Protein AF-A0A970HPH6-F1 (afdb_monomer_lite)

Secondary structure (DSSP, 8-state):
-PPPPHHHHHHHHHHH--S-EEHHHHHHHHHHHHT----HHHHHHHHHHHHT-TTEEEEETTEEEEHHHHTTT-EEEEEPPHHHHHHTEEEGGGGTTHHHHTTS--EEETTS-B-PEEE--HHHHHHHHHHHHHHHHHHHHT-TTSHHHHTTS-GGGS-HHHHHHTTGGG-EEEEEE-GGG---GGGGTSTT-EEEEEEETTTTEEEEEEE-S--HHHHHHHHHHHHHHHHHHHHH--SS--EEHHHHHHHHHHH-SSTTSS--S-HHHHHHH-TTEEEEEEETTEEEEEEEEETTS--TTTGGGS-S--HHHHHHHHHHHHHHHHHHHHHHHHHHHHHHHHHHTT----S-----------SS---HHHHHHHHHHHHHHTT--HHHHHHHHHHHHHHHHHHT-TTS---SSGGG--HHHHHHIIIIIHHHHS---HHHHHHHHHHHHHHHHHHHHTTS-S--HHHHHHHHTHHHHHHHHHHHHHHGGGTTSTTHHHHHHHHHTS----

Foldseek 3Di:
DDQDDLLRLLVVVQVVFPDKDALVVSQVSSCVSNVHDRDPVSSVVSVVSQLVQLQKAAQDDRIIHGLLRLQAFFKAKQFDALVCLQVQKAQLLSCPPSCVNLPNFWAAAPVGHTQDFQADDPVNVVVCCVVVVVVVVVVCVLPPCVVVVCVVDPPPPVDVVVVVVPPSSHHGPSMTGNVVQVRDNVVSVLRAKIWIWGRHSVVSYTYIHIDSHADPVCVVLQVVLLVLLLVQVLVPADQADWDQQRSSVSNSSSHDVSDRNSHHDQNQVSQVPDQQKDWDDDDSSHSRTTIMHTNPHDHPVRVVPDPDDDVVVVVVVVVLVVLLVCLLCLLVVLVVLLVVLCVVLVNDPPPDPPDPDDDDDDPDDDALVRLLVVQLVVCVVVVDDPVLSVLLSVLSVVLLVLLPDPPDPHLNGLLRGALVSVCCCLQPCVLPPDPDALVSLLSSLVSSLVSLVVCVVVVSHVDSSSSVSCNSCSVSSNSLSVSVVVLVVCSVPPCSVVSVCSSRVVDDDD

Structure (mmCIF, N/CA/C/O backbone):
data_AF-A0A970HPH6-F1
#
_entry.id   AF-A0A970HPH6-F1
#
loop_
_atom_site.group_PDB
_atom_site.id
_atom_site.type_symbol
_atom_site.label_atom_id
_atom_site.label_alt_id
_atom_site.label_comp_id
_atom_site.label_asym_id
_atom_site.label_entity_id
_atom_site.label_seq_id
_atom_site.pdbx_PDB_ins_code
_atom_site.Cartn_x
_atom_site.Cartn_y
_atom_site.Cartn_z
_atom_site.occupancy
_atom_site.B_iso_or_equiv
_atom_site.auth_seq_id
_atom_site.auth_comp_id
_atom_site.auth_asym_id
_atom_site.auth_atom_id
_atom_site.pdbx_PDB_model_num
ATOM 1 N N . MET A 1 1 ? -0.711 -19.283 25.896 1.00 46.94 1 MET A N 1
ATOM 2 C CA . MET A 1 1 ? -0.294 -18.831 24.552 1.00 46.94 1 MET A CA 1
ATOM 3 C C . MET A 1 1 ? -1.487 -18.171 23.885 1.00 46.94 1 MET A C 1
ATOM 5 O O . MET A 1 1 ? -2.563 -18.762 23.912 1.00 46.94 1 MET A O 1
ATOM 9 N N . ALA A 1 2 ? -1.335 -16.946 23.377 1.00 51.97 2 ALA A N 1
ATOM 10 C CA . ALA A 1 2 ? -2.385 -16.292 22.597 1.00 51.97 2 ALA A CA 1
ATOM 11 C C . ALA A 1 2 ? -2.624 -17.091 21.304 1.00 51.97 2 ALA A C 1
ATOM 13 O O . ALA A 1 2 ? -1.668 -17.570 20.699 1.00 51.97 2 ALA A O 1
ATOM 14 N N . ARG A 1 3 ? -3.887 -17.299 20.913 1.00 70.62 3 ARG A N 1
ATOM 15 C CA . ARG A 1 3 ? -4.209 -17.980 19.649 1.00 70.62 3 ARG A CA 1
ATOM 16 C C . ARG A 1 3 ? -4.008 -16.995 18.502 1.00 70.62 3 ARG A C 1
ATOM 18 O O . ARG A 1 3 ? -4.649 -15.947 18.512 1.00 70.62 3 ARG A O 1
ATOM 25 N N . LEU A 1 4 ? -3.169 -17.358 17.534 1.00 80.38 4 LEU A N 1
ATOM 26 C CA . LEU A 1 4 ? -2.962 -16.585 16.309 1.00 80.38 4 LEU A CA 1
ATOM 27 C C . LEU A 1 4 ? -4.285 -16.393 15.562 1.00 80.38 4 LEU A C 1
ATOM 29 O O . LEU A 1 4 ? -5.128 -17.300 15.496 1.00 80.38 4 LEU A O 1
ATOM 33 N N . THR A 1 5 ? -4.467 -15.218 14.973 1.00 87.94 5 THR A N 1
ATOM 34 C CA . THR A 1 5 ? -5.525 -14.988 13.989 1.00 87.94 5 THR A CA 1
ATOM 35 C C . THR A 1 5 ? -5.237 -15.764 12.700 1.00 87.94 5 THR A C 1
ATOM 37 O O . THR A 1 5 ? -4.106 -16.149 12.419 1.00 87.94 5 THR A O 1
ATOM 40 N N . VAL A 1 6 ? -6.271 -15.974 11.876 1.00 81.38 6 VAL A N 1
ATOM 41 C CA . VAL A 1 6 ? -6.143 -16.645 10.563 1.00 81.38 6 VAL A CA 1
ATOM 42 C C . VAL A 1 6 ? -5.122 -15.932 9.668 1.00 81.38 6 VAL A C 1
ATOM 44 O O . VAL A 1 6 ? -4.394 -16.588 8.931 1.00 81.38 6 VAL A O 1
ATOM 47 N N . ARG A 1 7 ? -5.054 -14.595 9.747 1.00 85.69 7 ARG A N 1
ATOM 48 C CA . ARG A 1 7 ? -4.118 -13.780 8.967 1.00 85.69 7 ARG A CA 1
ATOM 49 C C . ARG A 1 7 ? -2.683 -13.935 9.468 1.00 85.69 7 ARG A C 1
ATOM 51 O O . ARG A 1 7 ? -1.812 -14.224 8.661 1.00 85.69 7 ARG A O 1
ATOM 58 N N . GLU A 1 8 ? -2.456 -13.820 10.776 1.00 88.12 8 GLU A N 1
ATOM 59 C CA . GLU A 1 8 ? -1.121 -13.998 11.368 1.00 88.12 8 GLU A CA 1
ATOM 60 C C . GLU A 1 8 ? -0.574 -15.408 11.110 1.00 88.12 8 GLU A C 1
ATOM 62 O O . GLU A 1 8 ? 0.572 -15.556 10.699 1.00 88.12 8 GLU A O 1
ATOM 67 N N . ALA A 1 9 ? -1.411 -16.441 11.256 1.00 89.56 9 ALA A N 1
ATOM 68 C CA . ALA A 1 9 ? -1.015 -17.815 10.961 1.00 89.56 9 ALA A CA 1
ATOM 69 C C . ALA A 1 9 ? -0.667 -18.016 9.475 1.00 89.56 9 ALA A C 1
ATOM 71 O O . ALA A 1 9 ? 0.307 -18.697 9.165 1.00 89.56 9 ALA A O 1
ATOM 72 N N . ALA A 1 10 ? -1.429 -17.417 8.550 1.00 89.00 10 ALA A N 1
ATOM 73 C CA . ALA A 1 10 ? -1.123 -17.478 7.120 1.00 89.00 10 ALA A CA 1
ATOM 74 C C . ALA A 1 10 ? 0.201 -16.771 6.781 1.00 89.00 10 ALA A C 1
ATOM 76 O O . ALA A 1 10 ? 0.971 -17.278 5.969 1.00 89.00 10 ALA A O 1
ATOM 77 N N . GLU A 1 11 ? 0.483 -15.632 7.420 1.00 90.44 11 GLU A N 1
ATOM 78 C CA . GLU A 1 11 ? 1.742 -14.896 7.264 1.00 90.44 11 GLU A CA 1
ATOM 79 C C . GLU A 1 11 ? 2.950 -15.674 7.802 1.00 90.44 11 GLU A C 1
ATOM 81 O O . GLU A 1 11 ? 3.985 -15.725 7.139 1.00 90.44 11 GLU A O 1
ATOM 86 N N . GLU A 1 12 ? 2.837 -16.301 8.977 1.00 93.38 12 GLU A N 1
ATOM 87 C CA . GLU A 1 12 ? 3.896 -17.157 9.529 1.00 93.38 12 GLU A CA 1
ATOM 88 C C . GLU A 1 12 ? 4.182 -18.357 8.627 1.00 93.38 12 GLU A C 1
ATOM 90 O O . GLU A 1 12 ? 5.332 -18.575 8.245 1.00 93.38 12 GLU A O 1
ATOM 95 N N . ILE A 1 13 ? 3.136 -19.078 8.206 1.00 93.06 13 ILE A N 1
ATOM 96 C CA . ILE A 1 13 ? 3.278 -20.213 7.287 1.00 93.06 13 ILE A CA 1
ATOM 97 C C . ILE A 1 13 ? 3.958 -19.760 5.993 1.00 93.06 13 ILE A C 1
ATOM 99 O O . ILE A 1 13 ? 4.890 -20.414 5.533 1.00 93.06 13 ILE A O 1
ATOM 103 N N . ALA A 1 14 ? 3.559 -18.616 5.431 1.00 90.81 14 ALA A N 1
ATOM 104 C CA . ALA A 1 14 ? 4.176 -18.075 4.225 1.00 90.81 14 ALA A CA 1
ATOM 105 C C . ALA A 1 14 ? 5.679 -17.778 4.380 1.00 90.81 14 ALA A C 1
ATOM 107 O O . ALA A 1 14 ? 6.433 -17.969 3.426 1.00 90.81 14 ALA A O 1
ATOM 108 N N . ARG A 1 15 ? 6.134 -17.330 5.561 1.00 90.12 15 ARG A N 1
ATOM 109 C CA . ARG A 1 15 ? 7.567 -17.111 5.839 1.00 90.12 15 ARG A CA 1
ATOM 110 C C . ARG A 1 15 ? 8.341 -18.425 5.965 1.00 90.12 15 ARG A C 1
ATOM 112 O O . ARG A 1 15 ? 9.491 -18.492 5.541 1.00 90.12 15 ARG A O 1
ATOM 119 N N . GLU A 1 16 ? 7.714 -19.456 6.525 1.00 93.56 16 GLU A N 1
ATOM 120 C CA . GLU A 1 16 ? 8.316 -20.781 6.731 1.00 93.56 16 GLU A CA 1
ATOM 121 C C . GLU A 1 16 ? 8.339 -21.648 5.462 1.00 93.56 16 GLU A C 1
ATOM 123 O O . GLU A 1 16 ? 9.138 -22.581 5.356 1.00 93.56 16 GLU A O 1
ATOM 128 N N . MET A 1 17 ? 7.482 -21.350 4.482 1.00 93.31 17 MET A N 1
ATOM 129 C CA . MET A 1 17 ? 7.431 -22.065 3.208 1.00 93.31 17 MET A CA 1
ATOM 130 C C . MET A 1 17 ? 8.787 -22.042 2.493 1.00 93.31 17 MET A C 1
ATOM 132 O O . MET A 1 17 ? 9.386 -20.985 2.299 1.00 93.31 17 MET A O 1
ATOM 136 N N . ASN A 1 18 ? 9.245 -23.215 2.047 1.00 91.50 18 ASN A N 1
ATOM 137 C CA . ASN A 1 18 ? 10.464 -23.389 1.240 1.00 91.50 18 ASN A CA 1
ATOM 138 C C . ASN A 1 18 ? 10.189 -23.935 -0.171 1.00 91.50 18 ASN A C 1
ATOM 140 O O . ASN A 1 18 ? 11.110 -24.046 -0.982 1.00 91.50 18 ASN A O 1
ATOM 144 N N . GLU A 1 19 ? 8.923 -24.223 -0.462 1.00 92.69 19 GLU A N 1
ATOM 145 C CA . GLU A 1 19 ? 8.414 -24.779 -1.712 1.00 92.69 19 GLU A CA 1
ATOM 146 C C . GLU A 1 19 ? 7.012 -24.226 -2.015 1.00 92.69 19 GLU A C 1
ATOM 148 O O . GLU A 1 19 ? 6.383 -23.580 -1.168 1.00 92.69 19 GLU A O 1
ATOM 153 N N . SER A 1 20 ? 6.527 -24.459 -3.235 1.00 93.12 20 SER A N 1
ATOM 154 C CA . SER A 1 20 ? 5.148 -24.149 -3.611 1.00 93.12 20 SER A CA 1
ATOM 155 C C . SER A 1 20 ? 4.168 -25.067 -2.889 1.00 93.12 20 SER A C 1
ATOM 157 O O . SER A 1 20 ? 4.392 -26.274 -2.823 1.00 93.12 20 SER A O 1
ATOM 159 N N . ARG A 1 21 ? 3.047 -24.524 -2.415 1.00 95.25 21 ARG A N 1
ATOM 160 C CA . ARG A 1 21 ? 2.006 -25.284 -1.715 1.00 95.25 21 ARG A CA 1
ATOM 161 C C . ARG A 1 21 ? 0.621 -24.982 -2.262 1.00 95.25 21 ARG A C 1
ATOM 163 O O . ARG A 1 21 ? 0.340 -23.861 -2.698 1.00 95.25 21 ARG A O 1
ATOM 170 N N . ALA A 1 22 ? -0.255 -25.983 -2.207 1.00 94.75 22 ALA A N 1
ATOM 171 C CA . ALA A 1 22 ? -1.666 -25.786 -2.493 1.00 94.75 22 ALA A CA 1
ATOM 172 C C . ALA A 1 22 ? -2.320 -24.953 -1.381 1.00 94.75 22 ALA A C 1
ATOM 174 O O . ALA A 1 22 ? -2.008 -25.089 -0.196 1.00 94.75 22 ALA A O 1
ATOM 175 N N . LEU A 1 23 ? -3.258 -24.091 -1.765 1.00 92.69 23 LEU A N 1
ATOM 176 C CA . LEU A 1 23 ? -4.020 -23.244 -0.855 1.00 92.69 23 LEU A CA 1
ATOM 177 C C . LEU A 1 23 ? -4.776 -24.097 0.163 1.00 92.69 23 LEU A C 1
ATOM 179 O O . LEU A 1 23 ? -4.890 -23.711 1.319 1.00 92.69 23 LEU A O 1
ATOM 183 N N . GLU A 1 24 ? -5.283 -25.253 -0.253 1.00 92.06 24 GLU A N 1
ATOM 184 C CA . GLU A 1 24 ? -5.946 -26.221 0.611 1.00 92.06 24 GLU A CA 1
ATOM 185 C C . GLU A 1 24 ? -5.046 -26.662 1.770 1.00 92.06 24 GLU A C 1
ATOM 187 O O . GLU A 1 24 ? -5.493 -26.620 2.917 1.00 92.06 24 GLU A O 1
ATOM 192 N N . ASP A 1 25 ? -3.784 -26.993 1.492 1.00 94.31 25 ASP A N 1
ATOM 193 C CA . ASP A 1 25 ? -2.819 -27.434 2.505 1.00 94.31 25 ASP A CA 1
ATOM 194 C C . ASP A 1 25 ? -2.457 -26.292 3.457 1.00 94.31 25 ASP A C 1
ATOM 196 O O . ASP A 1 25 ? -2.393 -26.481 4.672 1.00 94.31 25 ASP A O 1
ATOM 200 N N . ILE A 1 26 ? -2.278 -25.080 2.917 1.00 94.44 26 ILE A N 1
ATOM 201 C CA . ILE A 1 26 ? -2.021 -23.881 3.724 1.00 94.44 26 ILE A CA 1
ATOM 202 C C . ILE A 1 26 ? -3.214 -23.613 4.650 1.00 94.44 26 ILE A C 1
ATOM 204 O O . ILE A 1 26 ? -3.033 -23.373 5.839 1.00 94.44 26 ILE A O 1
ATOM 208 N N . VAL A 1 27 ? -4.448 -23.689 4.143 1.00 93.31 27 VAL A N 1
ATOM 209 C CA . VAL A 1 27 ? -5.661 -23.445 4.941 1.00 93.31 27 VAL A CA 1
ATOM 210 C C . VAL A 1 27 ? -5.842 -24.512 6.023 1.00 93.31 27 VAL A C 1
ATOM 212 O O . VAL A 1 27 ? -6.252 -24.175 7.133 1.00 93.31 27 VAL A O 1
ATOM 215 N N . GLN A 1 28 ? -5.537 -25.781 5.735 1.00 93.38 28 GLN A N 1
ATOM 216 C CA . GLN A 1 28 ? -5.567 -26.848 6.741 1.00 93.38 28 GLN A CA 1
ATOM 217 C C . GLN A 1 28 ? -4.572 -26.579 7.874 1.00 93.38 28 GLN A C 1
ATOM 219 O O . GLN A 1 28 ? -4.918 -26.718 9.049 1.00 93.38 28 GLN A O 1
ATOM 224 N N . GLU A 1 29 ? -3.365 -26.131 7.541 1.00 94.44 29 GLU A N 1
ATOM 225 C CA . GLU A 1 29 ? -2.356 -25.799 8.540 1.00 94.44 29 GLU A CA 1
ATOM 226 C C . GLU A 1 29 ? -2.710 -24.534 9.336 1.00 94.44 29 GLU A C 1
ATOM 228 O O . GLU A 1 29 ? -2.579 -24.522 10.560 1.00 94.44 29 GLU A O 1
ATOM 233 N N . VAL A 1 30 ? -3.252 -23.500 8.682 1.00 93.19 30 VAL A N 1
ATOM 234 C CA . VAL A 1 30 ? -3.794 -22.308 9.357 1.00 93.19 30 VAL A CA 1
ATOM 235 C C . VAL A 1 30 ? -4.881 -22.708 10.357 1.00 93.19 30 VAL A C 1
ATOM 237 O O . VAL A 1 30 ? -4.861 -22.269 11.507 1.00 93.19 30 VAL A O 1
ATOM 240 N N . ALA A 1 31 ? -5.815 -23.572 9.950 1.00 91.50 31 ALA A N 1
ATOM 241 C CA . ALA A 1 31 ? -6.877 -24.071 10.818 1.00 91.50 31 ALA A CA 1
ATOM 242 C C . ALA A 1 31 ? -6.299 -24.784 12.058 1.00 91.50 31 ALA A C 1
ATOM 244 O O . ALA A 1 31 ? -6.728 -24.505 13.184 1.00 91.50 31 ALA A O 1
ATOM 245 N N . ALA A 1 32 ? -5.269 -25.617 11.866 1.00 92.19 32 ALA A N 1
ATOM 246 C CA . ALA A 1 32 ? -4.560 -26.296 12.947 1.00 92.19 32 ALA A CA 1
ATOM 247 C C . ALA A 1 32 ? -3.861 -25.311 13.906 1.00 92.19 32 ALA A C 1
ATOM 249 O O . ALA A 1 32 ? -4.088 -25.388 15.115 1.00 92.19 32 ALA A O 1
ATOM 250 N N . ARG A 1 33 ? -3.086 -24.340 13.393 1.00 92.25 33 ARG A N 1
ATOM 251 C CA . ARG A 1 33 ? -2.373 -23.333 14.212 1.00 92.25 33 ARG A CA 1
ATOM 252 C C . ARG A 1 33 ? -3.325 -22.422 14.990 1.00 92.25 33 ARG A C 1
ATOM 254 O O . ARG A 1 33 ? -3.060 -22.070 16.138 1.00 92.25 33 ARG A O 1
ATOM 261 N N . CYS A 1 34 ? -4.468 -22.077 14.404 1.00 88.50 34 CYS A N 1
ATOM 262 C CA . CYS A 1 34 ? -5.497 -21.275 15.065 1.00 88.50 34 CYS A CA 1
ATOM 263 C C . CYS A 1 34 ? -6.374 -22.082 16.044 1.00 88.50 34 CYS A C 1
ATOM 265 O O . CYS A 1 34 ? -7.167 -21.485 16.783 1.00 88.50 34 CYS A O 1
ATOM 267 N N . GLY A 1 35 ? -6.294 -23.419 16.033 1.00 87.50 35 GLY A N 1
ATOM 268 C CA . GLY A 1 35 ? -7.186 -24.303 16.788 1.00 87.50 35 GLY A CA 1
ATOM 269 C C . GLY A 1 35 ? -8.654 -24.179 16.362 1.00 87.50 35 GLY A C 1
ATOM 270 O O . GLY A 1 35 ? -9.545 -24.180 17.216 1.00 87.50 35 GLY A O 1
ATOM 271 N N . ARG A 1 36 ? -8.912 -23.992 15.060 1.00 85.75 36 ARG A N 1
ATOM 272 C CA . ARG A 1 36 ? -10.252 -23.815 14.472 1.00 85.75 36 ARG A CA 1
ATOM 273 C C . ARG A 1 36 ? -10.543 -24.921 13.452 1.00 85.75 36 ARG A C 1
ATOM 275 O O . ARG A 1 36 ? -9.618 -25.395 12.804 1.00 85.75 36 ARG A O 1
ATOM 282 N N . PRO A 1 37 ? -11.811 -25.324 13.261 1.00 83.81 37 PRO A N 1
ATOM 283 C CA . PRO A 1 37 ? -12.162 -26.242 12.185 1.00 83.81 37 PRO A CA 1
ATOM 284 C C . PRO A 1 37 ? -11.980 -25.576 10.815 1.00 83.81 37 PRO A C 1
ATOM 286 O O . PRO A 1 37 ? -12.206 -24.372 10.653 1.00 83.81 37 PRO A O 1
ATOM 289 N N . TYR A 1 38 ? -11.610 -26.381 9.820 1.00 84.25 38 TYR A N 1
ATOM 290 C CA . TYR A 1 38 ? -11.564 -25.958 8.423 1.00 84.25 38 TYR A CA 1
ATOM 291 C C . TYR A 1 38 ? -12.954 -25.497 7.958 1.00 84.25 38 TYR A C 1
ATOM 293 O O . TYR A 1 38 ? -13.951 -26.189 8.167 1.00 84.25 38 TYR A O 1
ATOM 301 N N . THR A 1 39 ? -13.027 -24.337 7.302 1.00 79.62 39 THR A N 1
ATOM 302 C CA . THR A 1 39 ? -14.271 -23.802 6.722 1.00 79.62 39 THR A CA 1
ATOM 303 C C . THR A 1 39 ? -14.012 -23.203 5.345 1.00 79.62 39 THR A C 1
ATOM 305 O O . THR A 1 39 ? -12.913 -22.735 5.050 1.00 79.62 39 THR A O 1
ATOM 308 N N . HIS A 1 40 ? -15.038 -23.177 4.490 1.00 74.44 40 HIS A N 1
ATOM 309 C CA . HIS A 1 40 ? -14.893 -22.650 3.132 1.00 74.44 40 HIS A CA 1
ATOM 310 C C . HIS A 1 40 ? -14.592 -21.138 3.103 1.00 74.44 40 HIS A C 1
ATOM 312 O O . HIS A 1 40 ? -13.819 -20.683 2.263 1.00 74.44 40 HIS A O 1
ATOM 318 N N . SER A 1 41 ? -15.114 -20.367 4.063 1.00 78.56 41 SER A N 1
ATOM 319 C CA . SER A 1 41 ? -14.803 -18.937 4.217 1.00 78.56 41 SER A CA 1
ATOM 320 C C . SER A 1 41 ? -13.336 -18.687 4.586 1.00 78.56 41 SER A C 1
ATOM 322 O O . SER A 1 41 ? -12.747 -17.715 4.119 1.00 78.56 41 SER A O 1
ATOM 324 N N . MET A 1 42 ? -12.704 -19.597 5.337 1.00 81.81 42 MET A N 1
ATOM 325 C CA . MET A 1 42 ? -11.279 -19.505 5.677 1.00 81.81 42 MET A CA 1
ATOM 326 C C . MET A 1 42 ? -10.389 -19.556 4.432 1.00 81.81 42 MET A C 1
ATOM 328 O O . MET A 1 42 ? -9.382 -18.857 4.378 1.00 81.81 42 MET A O 1
ATOM 332 N N . LYS A 1 43 ? -10.791 -20.303 3.394 1.00 80.94 43 LYS A N 1
ATOM 333 C CA . LYS A 1 43 ? -10.074 -20.356 2.112 1.00 80.94 43 LYS A CA 1
ATOM 334 C C . LYS A 1 43 ? -9.979 -18.981 1.445 1.00 80.94 43 LYS A C 1
ATOM 336 O O . LYS A 1 43 ? -8.914 -18.617 0.953 1.00 80.94 43 LYS A O 1
ATOM 341 N N . GLN A 1 44 ? -11.068 -18.209 1.457 1.00 80.62 44 GLN A N 1
ATOM 342 C CA . GLN A 1 44 ? -11.084 -16.848 0.911 1.00 80.62 44 GLN A CA 1
ATOM 343 C C . GLN A 1 44 ? -10.224 -15.900 1.749 1.00 80.62 44 GLN A C 1
ATOM 345 O O . GLN A 1 44 ? -9.425 -15.158 1.187 1.00 80.62 44 GLN A O 1
ATOM 350 N N . THR A 1 45 ? -10.327 -15.963 3.081 1.00 82.94 45 THR A N 1
ATOM 351 C CA . THR A 1 45 ? -9.525 -15.120 3.981 1.00 82.94 45 THR A CA 1
ATOM 352 C C . THR A 1 45 ? -8.028 -15.397 3.853 1.00 82.94 45 THR A C 1
ATOM 354 O O . THR A 1 45 ? -7.248 -14.455 3.770 1.00 82.94 45 THR A O 1
ATOM 357 N N . VAL A 1 46 ? -7.616 -16.668 3.798 1.00 85.12 46 VAL A N 1
ATOM 358 C CA . VAL A 1 46 ? -6.205 -17.048 3.611 1.00 85.12 46 VAL A CA 1
ATOM 359 C C . VAL A 1 46 ? -5.715 -16.635 2.225 1.00 85.12 46 VAL A C 1
ATOM 361 O O . VAL A 1 46 ? -4.654 -16.034 2.119 1.00 85.12 46 VAL A O 1
ATOM 364 N N . SER A 1 47 ? -6.496 -16.878 1.167 1.00 82.19 47 SER A N 1
ATOM 365 C CA . SER A 1 47 ? -6.143 -16.444 -0.193 1.00 82.19 47 SER A CA 1
ATOM 366 C C . SER A 1 47 ? -5.948 -14.928 -0.278 1.00 82.19 47 SER A C 1
ATOM 368 O O . SER A 1 47 ? -4.962 -14.472 -0.854 1.00 82.19 47 SER A O 1
ATOM 370 N N . GLN A 1 48 ? -6.843 -14.151 0.344 1.00 81.56 48 GLN A N 1
ATOM 371 C CA . GLN A 1 48 ? -6.698 -12.701 0.441 1.00 81.56 48 GLN A CA 1
ATOM 372 C C . GLN A 1 48 ? -5.458 -12.324 1.247 1.00 81.56 48 GLN A C 1
ATOM 374 O O . GLN A 1 48 ? -4.678 -11.513 0.770 1.00 81.56 48 GLN A O 1
ATOM 379 N N . ALA A 1 49 ? -5.245 -12.911 2.427 1.00 85.25 49 ALA A N 1
ATOM 380 C CA . ALA A 1 49 ? -4.083 -12.615 3.261 1.00 85.25 49 ALA A CA 1
ATOM 381 C C . ALA A 1 49 ? -2.770 -12.838 2.498 1.00 85.25 49 ALA A C 1
ATOM 383 O O . ALA A 1 49 ? -1.957 -11.923 2.435 1.00 85.25 49 ALA A O 1
ATOM 384 N N . LEU A 1 50 ? -2.615 -13.994 1.844 1.00 83.69 50 LEU A N 1
ATOM 385 C CA . LEU A 1 50 ? -1.447 -14.304 1.016 1.00 83.69 50 LEU A CA 1
ATOM 386 C C . LEU A 1 50 ? -1.281 -13.318 -0.146 1.00 83.69 50 LEU A C 1
ATOM 388 O O . LEU A 1 50 ? -0.166 -12.898 -0.421 1.00 83.69 50 LEU A O 1
ATOM 392 N N . GLY A 1 51 ? -2.377 -12.907 -0.792 1.00 79.25 51 GLY A N 1
ATOM 393 C CA . GLY A 1 51 ? -2.344 -11.938 -1.892 1.00 79.25 51 GLY A CA 1
ATOM 394 C C . GLY A 1 51 ? -1.904 -10.523 -1.495 1.00 79.25 51 GLY A C 1
ATOM 395 O O . GLY A 1 51 ? -1.539 -9.752 -2.371 1.00 79.25 51 GLY A O 1
ATOM 396 N N . HIS A 1 52 ? -1.914 -10.176 -0.203 1.00 81.25 52 HIS A N 1
ATOM 397 C CA . HIS A 1 52 ? -1.391 -8.892 0.289 1.00 81.25 52 HIS A CA 1
ATOM 398 C C . HIS A 1 52 ? 0.089 -8.967 0.700 1.00 81.25 52 HIS A C 1
ATOM 400 O O . HIS A 1 52 ? 0.668 -7.951 1.088 1.00 81.25 52 HIS A O 1
ATOM 406 N N . LEU A 1 53 ? 0.708 -10.151 0.663 1.00 81.25 53 LEU A N 1
ATOM 407 C CA . LEU A 1 53 ? 2.114 -10.325 1.014 1.00 81.25 53 LEU A CA 1
ATOM 408 C C . LEU A 1 53 ? 2.967 -10.196 -0.243 1.00 81.25 53 LEU A C 1
ATOM 410 O O . LEU A 1 53 ? 3.040 -11.125 -1.035 1.00 81.25 53 LEU A O 1
ATOM 414 N N . GLY A 1 54 ? 3.682 -9.078 -0.390 1.00 80.00 54 GLY A N 1
ATOM 415 C CA . GLY A 1 54 ? 4.540 -8.824 -1.560 1.00 80.00 54 GLY A CA 1
ATOM 416 C C . GLY A 1 54 ? 5.692 -9.824 -1.768 1.00 80.00 54 GLY A C 1
ATOM 417 O O . GLY A 1 54 ? 6.325 -9.814 -2.817 1.00 80.00 54 GLY A O 1
ATOM 418 N N . PHE A 1 55 ? 5.963 -10.701 -0.794 1.00 86.06 55 PHE A N 1
ATOM 419 C CA . PHE A 1 55 ? 6.957 -11.781 -0.887 1.00 86.06 55 PHE A CA 1
ATOM 420 C C . PHE A 1 55 ? 6.340 -13.164 -1.175 1.00 86.06 55 PHE A C 1
ATOM 422 O O . PHE A 1 55 ? 7.047 -14.174 -1.138 1.00 86.06 55 PHE A O 1
ATOM 429 N N . VAL A 1 56 ? 5.030 -13.233 -1.433 1.00 90.56 56 VAL A N 1
ATOM 430 C CA . VAL A 1 56 ? 4.308 -14.447 -1.831 1.00 90.56 56 VAL A CA 1
ATOM 431 C C . VAL A 1 56 ? 3.667 -14.208 -3.187 1.00 90.56 56 VAL A C 1
ATOM 433 O O . VAL A 1 56 ? 3.024 -13.189 -3.416 1.00 90.56 56 VAL A O 1
ATOM 436 N N . VAL A 1 57 ? 3.791 -15.183 -4.079 1.00 90.06 57 VAL A N 1
ATOM 437 C CA . VAL A 1 57 ? 3.247 -15.107 -5.431 1.00 90.06 57 VAL A CA 1
ATOM 438 C C . VAL A 1 57 ? 2.389 -16.327 -5.735 1.00 90.06 57 VAL A C 1
ATOM 440 O O . VAL A 1 57 ? 2.582 -17.423 -5.197 1.00 90.06 57 VAL A O 1
ATOM 443 N N . ARG A 1 58 ? 1.394 -16.132 -6.598 1.00 89.81 58 ARG A N 1
ATOM 444 C CA . ARG A 1 58 ? 0.554 -17.211 -7.103 1.00 89.81 58 ARG A CA 1
ATOM 445 C C . ARG A 1 58 ? 1.271 -17.909 -8.261 1.00 89.81 58 ARG A C 1
ATOM 447 O O . ARG A 1 58 ? 1.588 -17.280 -9.258 1.00 89.81 58 ARG A O 1
ATOM 454 N N . CYS A 1 59 ? 1.467 -19.219 -8.165 1.00 87.25 59 CYS A N 1
ATOM 455 C CA . CYS A 1 59 ? 2.130 -20.009 -9.216 1.00 87.25 59 CYS A CA 1
ATOM 456 C C . CYS A 1 59 ? 1.128 -20.755 -10.113 1.00 87.25 59 CYS A C 1
ATOM 458 O O . CYS A 1 59 ? 1.500 -21.379 -11.100 1.00 87.25 59 CYS A O 1
ATOM 460 N N . GLY A 1 60 ? -0.163 -20.732 -9.770 1.00 81.44 60 GLY A N 1
ATOM 461 C CA . GLY A 1 60 ? -1.191 -21.464 -10.503 1.00 81.44 60 GLY A CA 1
ATOM 462 C C . GLY A 1 60 ? -2.568 -21.393 -9.853 1.00 81.44 60 GLY A C 1
ATOM 463 O O . GLY A 1 60 ? -2.842 -20.580 -8.963 1.00 81.44 60 GLY A O 1
ATOM 464 N N . THR A 1 61 ? -3.486 -22.243 -10.304 1.00 82.81 61 THR A N 1
ATOM 465 C CA . THR A 1 61 ? -4.842 -22.302 -9.746 1.00 82.81 61 THR A CA 1
ATOM 466 C C . THR A 1 61 ? -4.802 -22.848 -8.320 1.00 82.81 61 THR A C 1
ATOM 468 O O . THR A 1 61 ? -4.750 -24.052 -8.125 1.00 82.81 61 THR A O 1
ATOM 471 N N . GLY A 1 62 ? -4.830 -21.951 -7.328 1.00 83.56 62 GLY A N 1
ATOM 472 C CA . GLY A 1 62 ? -4.802 -22.335 -5.916 1.00 83.56 62 GLY A CA 1
ATOM 473 C C . GLY A 1 62 ? -3.422 -22.766 -5.423 1.00 83.56 62 GLY A C 1
ATOM 474 O O . GLY A 1 62 ? -3.354 -23.444 -4.413 1.00 83.56 62 GLY A O 1
ATOM 475 N N . ILE A 1 63 ? -2.338 -22.389 -6.106 1.00 91.25 63 ILE A N 1
ATOM 476 C CA . ILE A 1 63 ? -0.964 -22.703 -5.692 1.00 91.25 63 ILE A CA 1
ATOM 477 C C . ILE A 1 63 ? -0.237 -21.399 -5.383 1.00 91.25 63 ILE A C 1
ATOM 479 O O . ILE A 1 63 ? -0.278 -20.467 -6.192 1.00 91.25 63 ILE A O 1
ATOM 483 N N . TYR A 1 64 ? 0.429 -21.357 -4.234 1.00 93.88 64 TYR A N 1
ATOM 484 C CA . TYR A 1 64 ? 1.200 -20.215 -3.753 1.00 93.88 64 TYR A CA 1
ATOM 485 C C . TYR A 1 64 ? 2.626 -20.646 -3.425 1.00 93.88 64 TYR A C 1
ATOM 487 O O . TYR A 1 64 ? 2.846 -21.760 -2.952 1.00 93.88 64 TYR A O 1
ATOM 495 N N . ALA A 1 65 ? 3.590 -19.761 -3.640 1.00 93.50 65 ALA A N 1
ATOM 496 C CA . ALA A 1 65 ? 4.971 -19.971 -3.232 1.00 93.50 65 ALA A CA 1
ATOM 497 C C . ALA A 1 65 ? 5.591 -18.649 -2.762 1.00 93.50 65 ALA A C 1
ATOM 499 O O . ALA A 1 65 ? 5.153 -17.580 -3.199 1.00 93.50 65 ALA A O 1
ATOM 500 N N . PRO A 1 66 ? 6.629 -18.687 -1.913 1.00 93.88 66 PRO A N 1
ATOM 501 C CA . PRO A 1 66 ? 7.444 -17.508 -1.665 1.00 93.88 66 PRO A CA 1
ATOM 502 C C . PRO A 1 66 ? 8.113 -17.056 -2.965 1.00 93.88 66 PRO A C 1
ATOM 504 O O . PRO A 1 66 ? 8.629 -17.890 -3.715 1.00 93.88 66 PRO A O 1
ATOM 507 N N . THR A 1 67 ? 8.187 -15.749 -3.202 1.00 92.88 67 THR A N 1
ATOM 508 C CA . THR A 1 67 ? 8.801 -15.167 -4.405 1.00 92.88 67 THR A CA 1
ATOM 509 C C . THR A 1 67 ? 10.235 -15.667 -4.604 1.00 92.88 67 THR A C 1
ATOM 511 O O . THR A 1 67 ? 10.592 -16.086 -5.701 1.00 92.88 67 THR A O 1
ATOM 514 N N . ARG A 1 68 ? 11.024 -15.759 -3.521 1.00 93.25 68 ARG A N 1
ATOM 515 C CA . ARG A 1 68 ? 12.400 -16.300 -3.532 1.00 93.25 68 ARG A CA 1
ATOM 516 C C . ARG A 1 68 ? 12.518 -17.735 -4.058 1.00 93.25 68 ARG A C 1
ATOM 518 O O . ARG A 1 68 ? 13.598 -18.142 -4.464 1.00 93.25 68 ARG A O 1
ATOM 525 N N . VAL A 1 69 ? 11.441 -18.517 -3.979 1.00 93.38 69 VAL A N 1
ATOM 526 C CA . VAL A 1 69 ? 11.387 -19.896 -4.478 1.00 93.38 69 VAL A CA 1
ATOM 527 C C . VAL A 1 69 ? 10.863 -19.917 -5.906 1.00 93.38 69 VAL A C 1
ATOM 529 O O . VAL A 1 69 ? 11.437 -20.586 -6.753 1.00 93.38 69 VAL A O 1
ATOM 532 N N . ALA A 1 70 ? 9.782 -19.184 -6.174 1.00 93.06 70 ALA A N 1
ATOM 533 C CA . ALA A 1 70 ? 9.138 -19.170 -7.484 1.00 93.06 70 ALA A CA 1
ATOM 534 C C . ALA A 1 70 ? 10.018 -18.561 -8.583 1.00 93.06 70 ALA A C 1
ATOM 536 O O . ALA A 1 70 ? 9.905 -18.945 -9.744 1.00 93.06 70 ALA A O 1
ATOM 537 N N . LEU A 1 71 ? 10.876 -17.607 -8.214 1.00 94.19 71 LEU A N 1
ATOM 538 C CA . LEU A 1 71 ? 11.760 -16.915 -9.144 1.00 94.19 71 LEU A CA 1
ATOM 539 C C . LEU A 1 71 ? 13.156 -17.533 -9.240 1.00 94.19 71 LEU A C 1
ATOM 541 O O . LEU A 1 71 ? 14.024 -16.951 -9.883 1.00 94.19 71 LEU A O 1
ATOM 545 N N . ASP A 1 72 ? 13.412 -18.662 -8.578 1.00 94.94 72 ASP A N 1
ATOM 546 C CA . ASP A 1 72 ? 14.746 -19.264 -8.554 1.00 94.94 72 ASP A CA 1
ATOM 547 C C . ASP A 1 72 ? 15.263 -19.562 -9.968 1.00 94.94 72 ASP A C 1
ATOM 549 O O . ASP A 1 72 ? 14.564 -20.150 -10.798 1.00 94.94 72 ASP A O 1
ATOM 553 N N . GLY A 1 73 ? 16.472 -19.084 -10.259 1.00 94.06 73 GLY A N 1
ATOM 554 C CA . GLY A 1 73 ? 17.104 -19.189 -11.566 1.00 94.06 73 GLY A CA 1
ATOM 555 C C . GLY A 1 73 ? 16.451 -18.350 -12.666 1.00 94.06 73 GLY A C 1
ATOM 556 O O . GLY A 1 73 ? 16.888 -18.451 -13.810 1.00 94.06 73 GLY A O 1
ATOM 557 N N . LYS A 1 74 ? 15.436 -17.525 -12.386 1.00 95.69 74 LYS A N 1
ATOM 558 C CA . LYS A 1 74 ? 14.783 -16.667 -13.386 1.00 95.69 74 LYS A CA 1
ATOM 559 C C . LYS A 1 74 ? 15.618 -15.426 -13.673 1.00 95.69 74 LYS A C 1
ATOM 561 O O . LYS A 1 74 ? 16.132 -14.803 -12.745 1.00 95.69 74 LYS A O 1
ATOM 566 N N . ALA A 1 75 ? 15.712 -15.056 -14.948 1.00 95.25 75 ALA A N 1
ATOM 567 C CA . ALA A 1 75 ? 16.358 -13.829 -15.395 1.00 95.25 75 ALA A CA 1
ATOM 568 C C . ALA A 1 75 ? 15.388 -12.851 -16.069 1.00 95.25 75 ALA A C 1
ATOM 570 O O . ALA A 1 75 ? 14.391 -13.261 -16.658 1.00 95.25 75 ALA A O 1
ATOM 571 N N . PHE A 1 76 ? 15.702 -11.561 -16.026 1.00 93.88 76 PHE A N 1
ATOM 572 C CA . PHE A 1 76 ? 14.983 -10.511 -16.747 1.00 93.88 76 PHE A CA 1
ATOM 573 C C . PHE A 1 76 ? 15.960 -9.491 -17.338 1.00 93.88 76 PHE A C 1
ATOM 575 O O . PHE A 1 76 ? 17.078 -9.329 -16.842 1.00 93.88 76 PHE A O 1
ATOM 582 N N . ARG A 1 77 ? 15.540 -8.834 -18.425 1.00 92.38 77 ARG A N 1
ATOM 583 C CA . ARG A 1 77 ? 16.318 -7.796 -19.108 1.00 92.38 77 ARG A CA 1
ATOM 584 C C . ARG A 1 77 ? 16.042 -6.424 -18.518 1.00 92.38 77 ARG A C 1
ATOM 586 O O . ARG A 1 77 ? 14.886 -6.075 -18.284 1.00 92.38 77 ARG A O 1
ATOM 593 N N . VAL A 1 78 ? 17.101 -5.644 -18.337 1.00 92.31 78 VAL A N 1
ATOM 594 C CA . VAL A 1 78 ? 17.036 -4.247 -17.907 1.00 92.31 78 VAL A CA 1
ATOM 595 C C . VAL A 1 78 ? 17.800 -3.393 -18.921 1.00 92.31 78 VAL A C 1
ATOM 597 O O . VAL A 1 78 ? 19.031 -3.454 -18.947 1.00 92.31 78 VAL A O 1
ATOM 600 N N . PRO A 1 79 ? 17.103 -2.611 -19.761 1.00 89.44 79 PRO A N 1
ATOM 601 C CA . PRO A 1 79 ? 17.756 -1.767 -20.751 1.00 89.44 79 PRO A CA 1
ATOM 602 C C . PRO A 1 79 ? 18.512 -0.616 -20.078 1.00 89.44 79 PRO A C 1
ATOM 604 O O . PRO A 1 79 ? 18.010 0.029 -19.143 1.00 89.44 79 PRO A O 1
ATOM 607 N N . LEU A 1 80 ? 19.722 -0.345 -20.573 1.00 87.75 80 LEU A N 1
ATOM 608 C CA . LEU A 1 80 ? 20.559 0.756 -20.108 1.00 87.75 80 LEU A CA 1
ATOM 609 C C . LEU A 1 80 ? 20.417 1.960 -21.036 1.00 87.75 80 LEU A C 1
ATOM 611 O O . LEU A 1 80 ? 20.516 1.849 -22.254 1.00 87.75 80 LEU A O 1
ATOM 615 N N . SER A 1 81 ? 20.222 3.140 -20.456 1.00 83.81 81 SER A N 1
ATOM 616 C CA . SER A 1 81 ? 20.342 4.387 -21.209 1.00 83.81 81 SER A CA 1
ATOM 617 C C . SER A 1 81 ? 21.813 4.762 -21.381 1.00 83.81 81 SER A C 1
ATOM 619 O O . SER A 1 81 ? 22.635 4.512 -20.496 1.00 83.81 81 SER A O 1
ATOM 621 N N . GLY A 1 82 ? 22.141 5.480 -22.459 1.00 81.12 82 GLY A N 1
ATOM 622 C CA . GLY A 1 82 ? 23.499 6.000 -22.659 1.00 81.12 82 GLY A CA 1
ATOM 623 C C . GLY A 1 82 ? 23.997 6.853 -21.481 1.00 81.12 82 GLY A C 1
ATOM 624 O O . GLY A 1 82 ? 25.174 6.815 -21.140 1.00 81.12 82 GLY A O 1
ATOM 625 N N . SER A 1 83 ? 23.094 7.552 -20.779 1.00 78.19 83 SER A N 1
ATOM 626 C CA . SER A 1 83 ? 23.437 8.320 -19.575 1.00 78.19 83 SER A CA 1
ATOM 627 C C . SER A 1 83 ? 23.848 7.446 -18.383 1.00 78.19 83 SER A C 1
ATOM 629 O O . SER A 1 83 ? 24.744 7.827 -17.634 1.00 78.19 83 SER A O 1
ATOM 631 N N . GLU A 1 84 ? 23.232 6.273 -18.218 1.00 84.81 84 GLU A N 1
ATOM 632 C CA . GLU A 1 84 ? 23.568 5.316 -17.156 1.00 84.81 84 GLU A CA 1
ATOM 633 C C . GLU A 1 84 ? 24.908 4.639 -17.444 1.00 84.81 84 GLU A C 1
ATOM 635 O O . GLU A 1 84 ? 25.720 4.505 -16.532 1.00 84.81 84 GLU A O 1
ATOM 640 N N . VAL A 1 85 ? 25.183 4.300 -18.709 1.00 84.31 85 VAL A N 1
ATOM 641 C CA . VAL A 1 85 ? 26.485 3.763 -19.144 1.00 84.31 85 VAL A CA 1
ATOM 642 C C . VAL A 1 85 ? 27.595 4.794 -18.927 1.00 84.31 85 VAL A C 1
ATOM 644 O O . VAL A 1 85 ? 28.591 4.497 -18.272 1.00 84.31 85 VAL A O 1
ATOM 647 N N . GLN A 1 86 ? 27.399 6.036 -19.390 1.00 79.88 86 GLN A N 1
ATOM 648 C CA . GLN A 1 86 ? 28.384 7.116 -19.237 1.00 79.88 86 GLN A CA 1
ATOM 649 C C . GLN A 1 86 ? 28.695 7.432 -17.775 1.00 79.88 86 GLN A C 1
ATOM 651 O O . GLN A 1 86 ? 29.850 7.653 -17.419 1.00 79.88 86 GLN A O 1
ATOM 656 N N . ARG A 1 87 ? 27.661 7.488 -16.928 1.00 80.44 87 ARG A N 1
ATOM 657 C CA . ARG A 1 87 ? 27.816 7.810 -15.504 1.00 80.44 87 ARG A CA 1
ATOM 658 C C . ARG A 1 87 ? 28.205 6.601 -14.662 1.00 80.44 87 ARG A C 1
ATOM 660 O O . ARG A 1 87 ? 28.646 6.798 -13.539 1.00 80.44 87 ARG A O 1
ATOM 667 N N . ARG A 1 88 ? 28.064 5.385 -15.200 1.00 84.50 88 ARG A N 1
ATOM 668 C CA . ARG A 1 88 ? 28.202 4.109 -14.481 1.00 84.50 88 ARG A CA 1
ATOM 669 C C . ARG A 1 88 ? 27.254 4.015 -13.283 1.00 84.50 88 ARG A C 1
ATOM 671 O O . ARG A 1 88 ? 27.613 3.515 -12.224 1.00 84.50 88 ARG A O 1
ATOM 678 N N . GLU A 1 89 ? 26.023 4.484 -13.461 1.00 85.75 89 GLU A N 1
ATOM 679 C CA . GLU A 1 89 ? 25.010 4.558 -12.403 1.00 85.75 89 GLU A CA 1
ATOM 680 C C . GLU A 1 89 ? 23.717 3.887 -12.859 1.00 85.75 89 GLU A C 1
ATOM 682 O O . GLU A 1 89 ? 23.115 4.331 -13.831 1.00 85.75 89 GLU A O 1
ATOM 687 N N . LEU A 1 90 ? 23.255 2.853 -12.149 1.00 87.00 90 LEU A N 1
ATOM 688 C CA . LEU A 1 90 ? 21.964 2.211 -12.413 1.00 87.00 90 LEU A CA 1
ATOM 689 C C . LEU A 1 90 ? 20.903 2.698 -11.434 1.00 87.00 90 LEU A C 1
ATOM 691 O O . LEU A 1 90 ? 21.080 2.609 -10.217 1.00 87.00 90 LEU A O 1
ATOM 695 N N . ARG A 1 91 ? 19.746 3.124 -11.945 1.00 85.19 91 ARG A N 1
ATOM 696 C CA . ARG A 1 91 ? 18.580 3.396 -11.096 1.00 85.19 91 ARG A CA 1
ATOM 697 C C . ARG A 1 91 ? 18.004 2.094 -10.557 1.00 85.19 91 ARG A C 1
ATOM 699 O O . ARG A 1 91 ? 17.491 1.274 -11.311 1.00 85.19 91 ARG A O 1
ATOM 706 N N . ARG A 1 92 ? 17.968 1.942 -9.233 1.00 85.25 92 ARG A N 1
ATOM 707 C CA . ARG A 1 92 ? 17.421 0.741 -8.583 1.00 85.25 92 ARG A CA 1
ATOM 708 C C . ARG A 1 92 ? 15.948 0.490 -8.908 1.00 85.25 92 ARG A C 1
ATOM 710 O O . ARG A 1 92 ? 15.535 -0.661 -8.976 1.00 85.25 92 ARG A O 1
ATOM 717 N N . LYS A 1 93 ? 15.171 1.547 -9.168 1.00 83.75 93 LYS A N 1
ATOM 718 C CA . LYS A 1 93 ? 13.762 1.439 -9.587 1.00 83.75 93 LYS A CA 1
ATOM 719 C C . LYS A 1 93 ? 13.557 0.591 -10.850 1.00 83.75 93 LYS A C 1
ATOM 721 O O . LYS A 1 93 ? 12.512 -0.036 -10.969 1.00 83.75 93 LYS A O 1
ATOM 726 N N . LYS A 1 94 ? 14.559 0.495 -11.732 1.00 88.31 94 LYS A N 1
ATOM 727 C CA . LYS A 1 94 ? 14.503 -0.373 -12.919 1.00 88.31 94 LYS A CA 1
ATOM 728 C C . LYS A 1 94 ? 14.476 -1.868 -12.587 1.00 88.31 94 LYS A C 1
ATOM 730 O O . LYS A 1 94 ? 14.124 -2.675 -13.437 1.00 88.31 94 LYS A O 1
ATOM 735 N N . LEU A 1 95 ? 14.848 -2.246 -11.362 1.00 90.62 95 LEU A N 1
ATOM 736 C CA . LEU A 1 95 ? 14.783 -3.629 -10.886 1.00 90.62 95 LEU A CA 1
ATOM 737 C C . LEU A 1 95 ? 13.432 -3.976 -10.245 1.00 90.62 95 LEU A C 1
ATOM 739 O O . LEU A 1 95 ? 13.210 -5.125 -9.852 1.00 90.62 95 LEU A O 1
ATOM 743 N N . GLU A 1 96 ? 12.536 -3.001 -10.096 1.00 89.25 96 GLU A N 1
ATOM 744 C CA . GLU A 1 96 ? 11.189 -3.252 -9.599 1.00 89.25 96 GLU A CA 1
ATOM 745 C C . GLU A 1 96 ? 10.329 -3.916 -10.686 1.00 89.25 96 GLU A C 1
ATOM 747 O O . GLU A 1 96 ? 10.487 -3.608 -11.868 1.00 89.25 96 GLU A O 1
ATOM 752 N N . PRO A 1 97 ? 9.415 -4.833 -10.320 1.00 89.44 97 PRO A N 1
ATOM 753 C CA . PRO A 1 97 ? 9.021 -5.197 -8.949 1.00 89.44 97 PRO A CA 1
ATOM 754 C C . PRO A 1 97 ? 9.863 -6.307 -8.297 1.00 89.44 97 PRO A C 1
ATOM 756 O O . PRO A 1 97 ? 9.668 -6.629 -7.122 1.00 89.44 97 PRO A O 1
ATOM 759 N N . PHE A 1 98 ? 10.763 -6.942 -9.051 1.00 91.44 98 PHE A N 1
ATOM 760 C CA . PHE A 1 98 ? 11.492 -8.131 -8.602 1.00 91.44 98 PHE A CA 1
ATOM 761 C C . PHE A 1 98 ? 12.357 -7.848 -7.371 1.00 91.44 98 PHE A C 1
ATOM 763 O O . PHE A 1 98 ? 12.385 -8.646 -6.434 1.00 91.44 98 PHE A O 1
ATOM 770 N N . PHE A 1 99 ? 13.011 -6.686 -7.342 1.00 89.44 99 PHE A N 1
ATOM 771 C CA . PHE A 1 99 ? 13.884 -6.283 -6.247 1.00 89.44 99 PHE A CA 1
ATOM 772 C C . PHE A 1 99 ? 13.155 -6.200 -4.899 1.00 89.44 99 PHE A C 1
ATOM 774 O O . PHE A 1 99 ? 13.594 -6.811 -3.920 1.00 89.44 99 PHE A O 1
ATOM 781 N N . THR A 1 100 ? 12.016 -5.501 -4.834 1.00 88.31 100 THR A N 1
ATOM 782 C CA . THR A 1 100 ? 11.235 -5.407 -3.594 1.00 88.31 100 THR A CA 1
ATOM 783 C C . THR A 1 100 ? 10.607 -6.748 -3.213 1.00 88.31 100 THR A C 1
ATOM 785 O O . THR A 1 100 ? 10.650 -7.121 -2.038 1.00 88.31 100 THR A O 1
ATOM 788 N N . ALA A 1 101 ? 10.088 -7.512 -4.178 1.00 88.00 101 ALA A N 1
ATOM 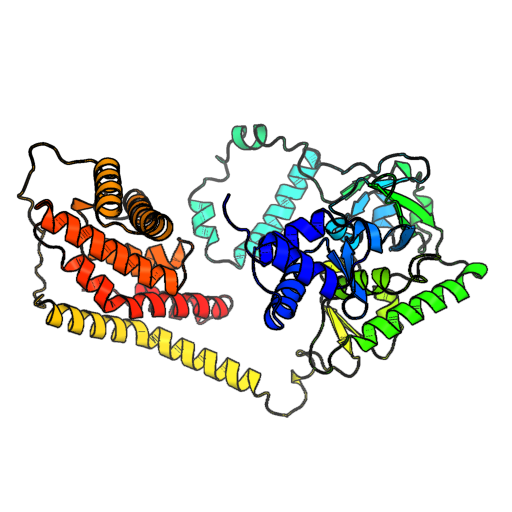789 C CA . ALA A 1 101 ? 9.439 -8.797 -3.908 1.00 88.00 101 ALA A CA 1
ATOM 790 C C . ALA A 1 101 ? 10.407 -9.872 -3.365 1.00 88.00 101 ALA A C 1
ATOM 792 O O . ALA A 1 101 ? 9.996 -10.767 -2.623 1.00 88.00 101 ALA A O 1
ATOM 793 N N . LEU A 1 102 ? 11.701 -9.766 -3.690 1.00 90.19 102 LEU A N 1
ATOM 794 C CA . LEU A 1 102 ? 12.777 -10.617 -3.167 1.00 90.19 102 LEU A CA 1
ATOM 795 C C . LEU A 1 102 ? 13.366 -10.123 -1.835 1.00 90.19 102 LEU A C 1
ATOM 797 O O . LEU A 1 102 ? 14.270 -10.756 -1.293 1.00 90.19 102 LEU A O 1
ATOM 801 N N . GLY A 1 103 ? 12.857 -9.020 -1.280 1.00 86.81 103 GLY A N 1
ATOM 802 C CA . GLY A 1 103 ? 13.339 -8.475 -0.011 1.00 86.81 103 GLY A CA 1
ATOM 803 C C . GLY A 1 103 ? 14.612 -7.639 -0.136 1.00 86.81 103 GLY A C 1
ATOM 804 O O . GLY A 1 103 ? 15.364 -7.554 0.831 1.00 86.81 103 GLY A O 1
ATOM 805 N N . LYS A 1 104 ? 14.830 -6.996 -1.292 1.00 89.44 104 LYS A N 1
ATOM 806 C CA . LYS A 1 104 ? 15.963 -6.093 -1.563 1.00 89.44 104 LYS A CA 1
ATOM 807 C C . LYS A 1 104 ? 17.334 -6.777 -1.397 1.00 89.44 104 LYS A C 1
ATOM 809 O O . LYS A 1 104 ? 18.145 -6.320 -0.588 1.00 89.44 104 LYS A O 1
ATOM 814 N N . PRO A 1 105 ? 17.587 -7.889 -2.113 1.00 90.75 105 PRO A N 1
ATOM 815 C CA . PRO A 1 105 ? 18.829 -8.645 -1.979 1.00 90.75 105 PRO A CA 1
ATOM 816 C C . PRO A 1 105 ? 20.046 -7.856 -2.500 1.00 90.75 105 PRO A C 1
ATOM 818 O O . PRO A 1 105 ? 19.880 -6.945 -3.314 1.00 90.75 105 PRO A O 1
ATOM 821 N N . PRO A 1 106 ? 21.277 -8.219 -2.099 1.00 91.81 106 PRO A N 1
ATOM 822 C CA . PRO A 1 106 ? 22.489 -7.700 -2.726 1.00 91.81 106 PRO A CA 1
ATOM 823 C C . PRO A 1 106 ? 22.534 -8.026 -4.225 1.00 91.81 106 PRO A C 1
ATOM 825 O O . PRO A 1 106 ? 22.030 -9.066 -4.663 1.00 91.81 106 PRO A O 1
ATOM 828 N N . ILE A 1 107 ? 23.179 -7.157 -5.003 1.00 93.69 107 ILE A N 1
ATOM 829 C CA . ILE A 1 107 ? 23.346 -7.316 -6.452 1.00 93.69 107 ILE A CA 1
ATOM 830 C C . ILE A 1 107 ? 24.830 -7.485 -6.753 1.00 93.69 107 ILE A C 1
ATOM 832 O O . ILE A 1 107 ? 25.654 -6.709 -6.269 1.00 93.69 107 ILE A O 1
ATOM 836 N N . ARG A 1 108 ? 25.181 -8.509 -7.530 1.00 94.75 108 ARG A N 1
ATOM 837 C CA . ARG A 1 108 ? 26.573 -8.861 -7.823 1.00 94.75 108 ARG A CA 1
ATOM 838 C C . ARG A 1 108 ? 26.775 -9.204 -9.286 1.00 94.75 108 ARG A C 1
ATOM 840 O O . ARG A 1 108 ? 25.877 -9.750 -9.910 1.00 94.75 108 ARG A O 1
ATOM 847 N N . THR A 1 109 ? 27.958 -8.936 -9.816 1.00 94.06 109 THR A N 1
ATOM 848 C CA . THR A 1 109 ? 28.384 -9.460 -11.115 1.00 94.06 109 THR A CA 1
ATOM 849 C C . THR A 1 109 ? 28.491 -10.987 -11.075 1.00 94.06 109 THR A C 1
ATOM 851 O O . THR A 1 109 ? 28.544 -11.584 -9.994 1.00 94.06 109 THR A O 1
ATOM 854 N N . GLU A 1 110 ? 28.548 -11.633 -12.240 1.00 89.06 110 GLU A N 1
ATOM 855 C CA . GLU A 1 110 ? 28.811 -13.082 -12.336 1.00 89.06 110 GLU A CA 1
ATOM 856 C C . GLU A 1 110 ? 30.128 -13.486 -11.642 1.00 89.06 110 GLU A C 1
ATOM 858 O O . GLU A 1 110 ? 30.195 -14.533 -11.000 1.00 89.06 110 GLU A O 1
ATOM 863 N N . ASP A 1 111 ? 31.132 -12.604 -11.661 1.00 89.00 111 ASP A N 1
ATOM 864 C CA . ASP A 1 111 ? 32.422 -12.795 -10.981 1.00 89.00 111 ASP A CA 1
ATOM 865 C C . ASP A 1 111 ? 32.372 -12.500 -9.467 1.00 89.00 111 ASP A C 1
ATOM 867 O O . ASP A 1 111 ? 33.379 -12.592 -8.762 1.00 89.00 111 ASP A O 1
ATOM 871 N N . GLY A 1 112 ? 31.197 -12.142 -8.939 1.00 89.19 112 GLY A N 1
ATOM 872 C CA . GLY A 1 112 ? 30.944 -11.960 -7.510 1.00 89.19 112 GLY A CA 1
ATOM 873 C C . GLY A 1 112 ? 31.242 -10.565 -6.956 1.00 89.19 112 GLY A C 1
ATOM 874 O O . GLY A 1 112 ? 31.163 -10.383 -5.739 1.00 89.19 112 GLY A O 1
ATOM 875 N N . GLN A 1 113 ? 31.549 -9.578 -7.802 1.00 93.00 113 GLN A N 1
ATOM 876 C CA . GLN A 1 113 ? 31.753 -8.192 -7.367 1.00 93.00 113 GLN A CA 1
ATOM 877 C C . GLN A 1 113 ? 30.410 -7.508 -7.097 1.00 93.00 113 GLN A C 1
ATOM 879 O O . GLN A 1 113 ? 29.478 -7.637 -7.881 1.00 93.00 113 GLN A O 1
ATOM 884 N N . GLU A 1 114 ? 30.283 -6.783 -5.989 1.00 90.69 114 GLU A N 1
ATOM 885 C CA . GLU A 1 114 ? 29.020 -6.147 -5.596 1.00 90.69 114 GLU A CA 1
ATOM 886 C C . GLU A 1 114 ? 28.801 -4.808 -6.306 1.00 90.69 114 GLU A C 1
ATOM 888 O O . GLU A 1 114 ? 29.682 -3.950 -6.299 1.00 90.69 114 GLU A O 1
ATOM 893 N N . LEU A 1 115 ? 27.604 -4.612 -6.868 1.00 90.50 115 LEU A N 1
ATOM 894 C CA . LEU A 1 115 ? 27.149 -3.306 -7.343 1.00 90.50 115 LEU A CA 1
ATOM 895 C C . LEU A 1 115 ? 26.695 -2.505 -6.122 1.00 90.50 115 LEU A C 1
ATOM 897 O O . LEU A 1 115 ? 25.553 -2.616 -5.664 1.00 90.50 115 LEU A O 1
ATOM 901 N N . ALA A 1 116 ? 27.626 -1.741 -5.555 1.00 83.81 116 ALA A N 1
ATOM 902 C CA . ALA A 1 116 ? 27.399 -1.013 -4.319 1.00 83.81 116 ALA A CA 1
ATOM 903 C C . ALA A 1 116 ? 26.279 0.022 -4.480 1.00 83.81 116 ALA A C 1
ATOM 905 O O . ALA A 1 116 ? 26.153 0.700 -5.501 1.00 83.81 116 ALA A O 1
ATOM 906 N N . THR A 1 117 ? 25.474 0.182 -3.431 1.00 79.62 117 THR A N 1
ATOM 907 C CA . THR A 1 117 ? 24.548 1.314 -3.357 1.00 79.62 117 THR A CA 1
ATOM 908 C C . THR A 1 117 ? 25.351 2.599 -3.275 1.00 79.62 117 THR A C 1
ATOM 910 O O . THR A 1 117 ? 26.176 2.764 -2.377 1.00 79.62 117 THR A O 1
ATOM 913 N N . LEU A 1 118 ? 25.083 3.519 -4.197 1.00 69.31 118 LEU A N 1
ATOM 914 C CA . LEU A 1 118 ? 25.656 4.847 -4.136 1.00 69.31 118 LEU A CA 1
ATOM 915 C C . LEU A 1 118 ? 24.914 5.630 -3.064 1.00 69.31 118 LEU A C 1
ATOM 917 O O . LEU A 1 118 ? 23.692 5.802 -3.110 1.00 69.31 118 LEU A O 1
ATOM 921 N N . PHE A 1 119 ? 25.662 6.109 -2.087 1.00 65.31 119 PHE A N 1
ATOM 922 C CA . PHE A 1 119 ? 25.152 7.062 -1.123 1.00 65.31 119 PHE A CA 1
ATOM 923 C C . PHE A 1 119 ? 25.394 8.468 -1.648 1.00 65.31 119 PHE A C 1
ATOM 925 O O . PHE A 1 119 ? 26.310 8.715 -2.436 1.00 65.31 119 PHE A O 1
ATOM 932 N N . LEU A 1 120 ? 24.529 9.392 -1.259 1.00 55.69 120 LEU A N 1
ATOM 933 C CA . LEU A 1 120 ? 24.707 10.783 -1.630 1.00 55.69 120 LEU A CA 1
ATOM 934 C C . LEU A 1 120 ? 25.970 11.329 -0.951 1.00 55.69 120 LEU A C 1
ATOM 936 O O . LEU A 1 120 ? 26.026 11.422 0.270 1.00 55.69 120 LEU A O 1
ATOM 940 N N . ALA A 1 121 ? 26.985 11.660 -1.753 1.00 54.03 121 ALA A N 1
ATOM 941 C CA . ALA A 1 121 ? 28.135 12.435 -1.299 1.00 54.03 121 ALA A CA 1
ATOM 942 C C . ALA A 1 121 ? 27.693 13.871 -0.969 1.00 54.03 121 ALA A C 1
ATOM 944 O O . ALA A 1 121 ? 26.791 14.386 -1.634 1.00 54.03 121 ALA A O 1
ATOM 945 N N . ASP A 1 122 ? 28.342 14.515 0.007 1.00 42.28 122 ASP A N 1
ATOM 946 C CA . ASP A 1 122 ? 27.973 15.847 0.525 1.00 42.28 122 ASP A CA 1
ATOM 947 C C . ASP A 1 122 ? 27.744 16.889 -0.592 1.00 42.28 122 ASP A C 1
ATOM 949 O O . ASP A 1 122 ? 26.749 17.608 -0.579 1.00 42.28 122 ASP A O 1
ATOM 953 N N . GLU A 1 123 ? 28.581 16.897 -1.633 1.00 43.41 123 GLU A N 1
ATOM 954 C CA . GLU A 1 123 ? 28.490 17.842 -2.762 1.00 43.41 123 GLU A CA 1
ATOM 955 C C . GLU A 1 123 ? 27.248 17.614 -3.647 1.00 43.41 123 GLU A C 1
ATOM 957 O O . GLU A 1 123 ? 26.592 18.559 -4.083 1.00 43.41 123 GLU A O 1
ATOM 962 N N . ARG A 1 124 ? 26.869 16.349 -3.876 1.00 47.03 124 ARG A N 1
ATOM 963 C CA . ARG A 1 124 ? 25.644 15.979 -4.609 1.00 47.03 124 ARG A CA 1
ATOM 964 C C . ARG A 1 124 ? 24.398 16.151 -3.753 1.00 47.03 124 ARG A C 1
ATOM 966 O O . ARG A 1 124 ? 23.306 16.315 -4.291 1.00 47.03 124 ARG A O 1
ATOM 973 N N . LEU A 1 125 ? 24.548 16.080 -2.435 1.00 44.22 125 LEU A N 1
ATOM 974 C CA . LEU A 1 125 ? 23.477 16.296 -1.480 1.00 44.22 125 LEU A CA 1
ATOM 975 C C . LEU A 1 125 ? 23.061 17.767 -1.432 1.00 44.22 125 LEU A C 1
ATOM 977 O O . LEU A 1 125 ? 21.878 18.028 -1.263 1.00 44.22 125 LEU A O 1
ATOM 981 N N . ASP A 1 126 ? 23.975 18.709 -1.666 1.00 42.34 126 ASP A N 1
ATOM 982 C CA . ASP A 1 126 ? 23.654 20.133 -1.816 1.00 42.34 126 ASP A CA 1
ATOM 983 C C . ASP A 1 126 ? 22.864 20.421 -3.106 1.00 42.34 126 ASP A C 1
ATOM 985 O O . ASP A 1 126 ? 21.872 21.158 -3.082 1.00 42.34 126 ASP A O 1
ATOM 989 N N . GLU A 1 127 ? 23.224 19.771 -4.218 1.00 44.22 127 GLU A N 1
ATOM 990 C CA . GLU A 1 127 ? 22.477 19.847 -5.483 1.00 44.22 127 GLU A CA 1
ATOM 991 C C . GLU A 1 127 ? 21.105 19.163 -5.382 1.00 44.22 127 GLU A C 1
ATOM 993 O O . GLU A 1 127 ? 20.087 19.760 -5.738 1.00 44.22 127 GLU A O 1
ATOM 998 N N . LEU A 1 128 ? 21.042 17.951 -4.817 1.00 42.31 128 LEU A N 1
ATOM 999 C CA . LEU A 1 128 ? 19.790 17.243 -4.541 1.00 42.31 128 LEU A CA 1
ATOM 1000 C C . LEU A 1 128 ? 18.965 17.925 -3.464 1.00 42.31 128 LEU A C 1
ATOM 1002 O O . LEU A 1 128 ? 17.752 17.814 -3.519 1.00 42.31 128 LEU A O 1
ATOM 1006 N N . ASN A 1 129 ? 19.555 18.632 -2.506 1.00 46.47 129 ASN A N 1
ATOM 1007 C CA . ASN A 1 129 ? 18.802 19.461 -1.580 1.00 46.47 129 ASN A CA 1
ATOM 1008 C C . ASN A 1 129 ? 18.199 20.625 -2.341 1.00 46.47 129 ASN A C 1
ATOM 1010 O O . ASN A 1 129 ? 17.016 20.847 -2.186 1.00 46.47 129 ASN A O 1
ATOM 1014 N N . ALA A 1 130 ? 18.916 21.325 -3.217 1.00 42.19 130 ALA A N 1
ATOM 1015 C CA . ALA A 1 130 ? 18.318 22.408 -3.995 1.00 42.19 130 ALA A CA 1
ATOM 1016 C C . ALA A 1 130 ? 17.228 21.911 -4.963 1.00 42.19 130 ALA A C 1
ATOM 1018 O O . ALA A 1 130 ? 16.190 22.554 -5.115 1.00 42.19 130 ALA A O 1
ATOM 1019 N N . GLU A 1 131 ? 17.441 20.763 -5.602 1.00 41.59 131 GLU A N 1
ATOM 1020 C CA . GLU A 1 131 ? 16.567 20.223 -6.641 1.00 41.59 131 GLU A CA 1
ATOM 1021 C C . GLU A 1 131 ? 15.416 19.394 -6.066 1.00 41.59 131 GLU A C 1
ATOM 1023 O O . GLU A 1 131 ? 14.272 19.603 -6.467 1.00 41.59 131 GLU A O 1
ATOM 1028 N N . LYS A 1 132 ? 15.660 18.557 -5.044 1.00 42.25 132 LYS A N 1
ATOM 1029 C CA . LYS A 1 132 ? 14.583 17.985 -4.230 1.00 42.25 132 LYS A CA 1
ATOM 1030 C C . LYS A 1 132 ? 13.873 19.086 -3.497 1.00 42.25 132 LYS A C 1
ATOM 1032 O O . LYS A 1 132 ? 12.683 19.066 -3.657 1.00 42.25 132 LYS A O 1
ATOM 1037 N N . LEU A 1 133 ? 14.488 20.055 -2.804 1.00 40.22 133 LEU A N 1
ATOM 1038 C CA . LEU A 1 133 ? 13.753 21.179 -2.187 1.00 40.22 133 LEU A CA 1
ATOM 1039 C C . LEU A 1 133 ? 12.982 21.991 -3.218 1.00 40.22 133 LEU A C 1
ATOM 1041 O O . LEU A 1 133 ? 11.950 22.517 -2.844 1.00 40.22 133 LEU A O 1
ATOM 1045 N N . ARG A 1 134 ? 13.403 22.085 -4.486 1.00 41.59 134 ARG A N 1
ATOM 1046 C CA . ARG A 1 134 ? 12.573 22.668 -5.553 1.00 41.59 134 ARG A CA 1
ATOM 1047 C C . ARG A 1 134 ? 11.431 21.752 -5.965 1.00 41.59 134 ARG A C 1
ATOM 1049 O O . ARG A 1 134 ? 10.325 22.242 -6.074 1.00 41.59 134 ARG A O 1
ATOM 1056 N N . ALA A 1 135 ? 11.646 20.452 -6.143 1.00 41.09 135 ALA A N 1
ATOM 1057 C CA . ALA A 1 135 ? 10.596 19.495 -6.499 1.00 41.09 135 ALA A CA 1
ATOM 1058 C C . ALA A 1 135 ? 9.596 19.271 -5.352 1.00 41.09 135 ALA A C 1
ATOM 1060 O O . ALA A 1 135 ? 8.404 19.169 -5.584 1.00 41.09 135 ALA A O 1
ATOM 1061 N N . ILE A 1 136 ? 10.082 19.267 -4.114 1.00 37.88 136 ILE A N 1
ATOM 1062 C CA . ILE A 1 136 ? 9.376 19.311 -2.833 1.00 37.88 136 ILE A CA 1
ATOM 1063 C C . ILE A 1 136 ? 8.690 20.657 -2.704 1.00 37.88 136 ILE A C 1
ATOM 1065 O O . ILE A 1 136 ? 7.514 20.653 -2.436 1.00 37.88 136 ILE A O 1
ATOM 1069 N N . ALA A 1 137 ? 9.333 21.802 -2.947 1.00 36.19 137 ALA A N 1
ATOM 1070 C CA . ALA A 1 137 ? 8.668 23.106 -2.886 1.00 36.19 137 ALA A CA 1
ATOM 1071 C C . ALA A 1 137 ? 7.631 23.284 -3.993 1.00 36.19 137 ALA A C 1
ATOM 1073 O O . ALA A 1 137 ? 6.642 23.948 -3.747 1.00 36.19 137 ALA A O 1
ATOM 1074 N N . MET A 1 138 ? 7.805 22.682 -5.167 1.00 37.50 138 MET A N 1
ATOM 1075 C CA . MET A 1 138 ? 6.814 22.685 -6.243 1.00 37.50 138 MET A CA 1
ATOM 1076 C C . MET A 1 138 ? 5.670 21.712 -5.929 1.00 37.50 138 MET A C 1
ATOM 1078 O O . MET A 1 138 ? 4.516 22.108 -5.991 1.00 37.50 138 MET A O 1
ATOM 1082 N N . ALA A 1 139 ? 5.966 20.491 -5.471 1.00 33.91 139 ALA A N 1
ATOM 1083 C CA . ALA A 1 139 ? 4.960 19.532 -4.999 1.00 33.91 139 ALA A CA 1
ATOM 1084 C C . ALA A 1 139 ? 4.274 19.970 -3.688 1.00 33.91 139 ALA A C 1
ATOM 1086 O O . ALA A 1 139 ? 3.176 19.519 -3.377 1.00 33.91 139 ALA A O 1
ATOM 1087 N N . PHE A 1 140 ? 4.910 20.847 -2.906 1.00 34.91 140 PHE A N 1
ATOM 1088 C CA . PHE A 1 140 ? 4.395 21.414 -1.658 1.00 34.91 140 PHE A CA 1
ATOM 1089 C C . PHE A 1 140 ? 3.785 22.807 -1.830 1.00 34.91 140 PHE A C 1
ATOM 1091 O O . PHE A 1 140 ? 3.012 23.209 -0.967 1.00 34.91 140 PHE A O 1
ATOM 1098 N N . GLN A 1 141 ? 4.048 23.510 -2.935 1.00 37.75 141 GLN A N 1
ATOM 1099 C CA . GLN A 1 141 ? 3.282 24.689 -3.359 1.00 37.75 141 GLN A CA 1
ATOM 1100 C C . GLN A 1 141 ? 1.852 24.314 -3.765 1.00 37.75 141 GLN A C 1
ATOM 1102 O O . GLN A 1 141 ? 0.969 25.159 -3.681 1.00 37.75 141 GLN A O 1
ATOM 1107 N N . GLU A 1 142 ? 1.607 23.047 -4.107 1.00 35.31 142 GLU A N 1
ATOM 1108 C CA . GLU A 1 142 ? 0.267 22.507 -4.379 1.00 35.31 142 GLU A CA 1
ATOM 1109 C C . GLU A 1 142 ? -0.423 21.908 -3.132 1.00 35.31 142 GLU A C 1
ATOM 1111 O O . GLU A 1 142 ? -1.521 21.368 -3.220 1.00 35.31 142 GLU A O 1
ATOM 1116 N N . LEU A 1 143 ? 0.177 22.007 -1.933 1.00 34.38 143 LEU A N 1
ATOM 1117 C CA . LEU A 1 143 ? -0.388 21.451 -0.693 1.00 34.38 143 LEU A CA 1
ATOM 1118 C C . LEU A 1 143 ? -0.512 22.512 0.431 1.00 34.38 143 LEU A C 1
ATOM 1120 O O . LEU A 1 143 ? 0.463 22.789 1.137 1.00 34.38 143 LEU A O 1
ATOM 1124 N N . PRO A 1 144 ? -1.728 23.034 0.717 1.00 40.03 144 PRO A N 1
ATOM 1125 C CA . PRO A 1 144 ? -1.975 24.145 1.660 1.00 40.03 144 PRO A CA 1
ATOM 1126 C C . PRO A 1 144 ? -1.563 23.926 3.133 1.00 40.03 144 PRO A C 1
ATOM 1128 O O . PRO A 1 144 ? -1.627 24.838 3.963 1.00 40.03 144 PRO A O 1
ATOM 1131 N N . TRP A 1 145 ? -1.184 22.708 3.531 1.00 38.09 145 TRP A N 1
ATOM 1132 C CA . TRP A 1 145 ? -0.889 22.368 4.929 1.00 38.09 145 TRP A CA 1
ATOM 1133 C C . TRP A 1 145 ? 0.589 22.546 5.319 1.00 38.09 145 TRP A C 1
ATOM 1135 O O . TRP A 1 145 ? 0.895 22.582 6.517 1.00 38.09 145 TRP A O 1
ATOM 1145 N N . ILE A 1 146 ? 1.495 22.732 4.351 1.00 38.19 146 ILE A N 1
ATOM 1146 C CA . ILE A 1 146 ? 2.944 22.814 4.596 1.00 38.19 146 ILE A CA 1
ATOM 1147 C C . ILE A 1 146 ? 3.456 24.233 4.845 1.00 38.19 146 ILE A C 1
ATOM 1149 O O . ILE A 1 146 ? 4.395 24.375 5.628 1.00 38.19 146 ILE A O 1
ATOM 1153 N N . GLU A 1 147 ? 2.778 25.290 4.384 1.00 36.50 147 GLU A N 1
ATOM 1154 C CA . GLU A 1 147 ? 3.076 26.664 4.837 1.00 36.50 147 GLU A CA 1
ATOM 1155 C C . GLU A 1 147 ? 3.039 26.782 6.373 1.00 36.50 147 GLU A C 1
ATOM 1157 O O . GLU A 1 147 ? 3.847 27.485 6.975 1.00 36.50 147 GLU A O 1
ATOM 1162 N N . ARG A 1 148 ? 2.175 26.006 7.048 1.00 38.50 148 ARG A N 1
ATOM 1163 C CA . ARG A 1 148 ? 2.077 25.962 8.520 1.00 38.50 148 ARG A CA 1
ATOM 1164 C C . ARG A 1 148 ? 3.084 25.042 9.212 1.00 38.50 148 ARG A C 1
ATOM 1166 O O . ARG A 1 148 ? 3.274 25.191 10.423 1.00 38.50 148 ARG A O 1
ATOM 1173 N N . TYR A 1 149 ? 3.689 24.098 8.492 1.00 32.94 149 TYR A N 1
ATOM 1174 C CA . TYR A 1 149 ? 4.758 23.236 9.010 1.00 32.94 149 TYR A CA 1
ATOM 1175 C C . TYR A 1 149 ? 6.127 23.915 8.836 1.00 32.94 149 TYR A C 1
ATOM 1177 O O . TYR A 1 149 ? 6.926 23.939 9.772 1.00 32.94 149 TYR A O 1
ATOM 1185 N N . LEU A 1 150 ? 6.336 24.584 7.697 1.00 36.53 150 LEU A N 1
ATOM 1186 C CA . LEU A 1 150 ? 7.537 25.361 7.376 1.00 36.53 150 LEU A CA 1
ATOM 1187 C C . LEU A 1 150 ? 7.637 26.675 8.164 1.00 36.53 150 LEU A C 1
ATOM 1189 O O . LEU A 1 150 ? 8.742 27.093 8.488 1.00 36.53 150 LEU A O 1
ATOM 1193 N N . HIS A 1 151 ? 6.520 27.289 8.576 1.00 38.47 151 HIS A N 1
ATOM 1194 C CA . HIS A 1 151 ? 6.572 28.436 9.497 1.00 38.47 151 HIS A CA 1
ATOM 1195 C C . HIS A 1 151 ? 6.931 28.063 10.944 1.00 38.47 151 HIS A C 1
ATOM 1197 O O . HIS A 1 151 ? 7.326 28.935 11.717 1.00 38.47 151 HIS A O 1
ATOM 1203 N N . ARG A 1 152 ? 6.764 26.790 11.338 1.00 39.44 152 ARG A N 1
ATOM 1204 C CA . ARG A 1 152 ? 6.921 26.335 12.733 1.00 39.44 152 ARG A CA 1
ATOM 1205 C C . ARG A 1 152 ? 8.317 25.797 13.052 1.00 39.44 152 ARG A C 1
ATOM 1207 O O . ARG A 1 152 ? 8.691 25.740 14.220 1.00 39.44 152 ARG A O 1
ATOM 1214 N N . LYS A 1 153 ? 9.099 25.448 12.030 1.00 33.31 153 LYS A N 1
ATOM 1215 C CA . LYS A 1 153 ? 10.543 25.244 12.133 1.00 33.31 153 LYS A CA 1
ATOM 1216 C C . LYS A 1 153 ? 11.218 26.191 11.160 1.00 33.31 153 LYS A C 1
ATOM 1218 O O . LYS A 1 153 ? 11.182 25.970 9.958 1.00 33.31 153 LYS A O 1
ATOM 1223 N N . ASP A 1 154 ? 11.851 27.219 11.708 1.00 40.91 154 ASP A N 1
ATOM 1224 C CA . ASP A 1 154 ? 12.896 27.977 11.032 1.00 40.91 154 ASP A CA 1
ATOM 1225 C C . ASP A 1 154 ? 13.846 26.953 10.376 1.00 40.91 154 ASP A C 1
ATOM 1227 O O . ASP A 1 154 ? 14.581 26.264 11.082 1.00 40.91 154 ASP A O 1
ATOM 1231 N N . MET A 1 155 ? 13.765 26.740 9.052 1.00 37.84 155 MET A N 1
ATOM 1232 C CA . MET A 1 155 ? 14.573 25.718 8.354 1.00 37.84 155 MET A CA 1
ATOM 1233 C C . MET A 1 155 ? 16.075 25.982 8.504 1.00 37.84 155 MET A C 1
ATOM 1235 O O . MET A 1 155 ? 16.876 25.071 8.345 1.00 37.84 155 MET A O 1
ATOM 1239 N N . ARG A 1 156 ? 16.458 27.202 8.899 1.00 39.44 156 ARG A N 1
ATOM 1240 C CA . ARG A 1 156 ? 17.833 27.554 9.279 1.00 39.44 156 ARG A CA 1
ATOM 1241 C C . ARG A 1 156 ? 18.249 26.999 10.652 1.00 39.44 156 ARG A C 1
ATOM 1243 O O . ARG A 1 156 ? 19.411 27.106 11.018 1.00 39.44 156 ARG A O 1
ATOM 1250 N N . LYS A 1 157 ? 17.310 26.435 11.421 1.00 38.12 157 LYS A N 1
ATOM 1251 C CA . LYS A 1 157 ? 17.493 25.823 12.750 1.00 38.12 157 LYS A CA 1
ATOM 1252 C C . LYS A 1 157 ? 17.023 24.365 12.826 1.00 38.12 157 LYS A C 1
ATOM 1254 O O . LYS A 1 157 ? 16.928 23.822 13.928 1.00 38.12 157 LYS A O 1
ATOM 1259 N N . VAL A 1 158 ? 16.774 23.688 11.698 1.00 39.25 158 VAL A N 1
ATOM 1260 C CA . VAL A 1 158 ? 17.083 22.248 11.657 1.00 39.25 158 VAL A CA 1
ATOM 1261 C C . VAL A 1 158 ? 18.600 22.212 11.727 1.00 39.25 158 VAL A C 1
ATOM 1263 O O . VAL A 1 158 ? 19.275 22.446 10.733 1.00 39.25 158 VAL A O 1
ATOM 1266 N N . SER A 1 159 ? 19.099 22.145 12.958 1.00 42.09 159 SER A N 1
ATOM 1267 C CA . SER A 1 159 ? 20.488 22.414 13.288 1.00 42.09 159 SER A CA 1
ATOM 1268 C C . SER A 1 159 ? 21.423 21.565 12.438 1.00 42.09 159 SER A C 1
ATOM 1270 O O . SER A 1 159 ? 21.113 20.410 12.133 1.00 42.09 159 SER A O 1
ATOM 1272 N N . ASP A 1 160 ? 22.610 22.102 12.169 1.00 41.47 160 ASP A N 1
ATOM 1273 C CA . ASP A 1 160 ? 23.767 21.314 11.745 1.00 41.47 160 ASP A CA 1
ATOM 1274 C C . ASP A 1 160 ? 23.939 20.066 12.630 1.00 41.47 160 ASP A C 1
ATOM 1276 O O . ASP A 1 160 ? 24.412 19.052 12.154 1.00 41.47 160 ASP A O 1
ATOM 1280 N N . GLU A 1 161 ? 23.498 20.083 13.896 1.00 36.94 161 GLU A N 1
ATOM 1281 C CA . GLU A 1 161 ? 23.422 18.910 14.780 1.00 36.94 161 GLU A CA 1
ATOM 1282 C C . GLU A 1 161 ? 22.480 17.795 14.287 1.00 36.94 161 GLU A C 1
ATOM 1284 O O . GLU A 1 161 ? 22.823 16.629 14.421 1.00 36.94 161 GLU A O 1
ATOM 1289 N N . THR A 1 162 ? 21.303 18.110 13.732 1.00 39.88 162 THR A N 1
ATOM 1290 C CA . THR A 1 162 ? 20.348 17.094 13.233 1.00 39.88 162 THR A CA 1
ATOM 1291 C C . THR A 1 162 ? 20.856 16.480 11.926 1.00 39.88 162 THR A C 1
ATOM 1293 O O . THR A 1 162 ? 20.730 15.276 11.713 1.00 39.88 162 THR A O 1
ATOM 1296 N N . TRP A 1 163 ? 21.500 17.301 11.092 1.00 38.09 163 TRP A N 1
ATOM 1297 C CA . TRP A 1 163 ? 22.187 16.871 9.873 1.00 38.09 163 TRP A CA 1
ATOM 1298 C C . TRP A 1 163 ? 23.538 16.189 10.144 1.00 38.09 163 TRP A C 1
ATOM 1300 O O . TRP A 1 163 ? 23.944 15.358 9.352 1.00 38.09 163 TRP A O 1
ATOM 1310 N N . LYS A 1 164 ? 24.207 16.462 11.272 1.00 42.78 164 LYS A N 1
ATOM 1311 C CA . LYS A 1 164 ? 25.373 15.698 11.764 1.00 42.78 164 LYS A CA 1
ATOM 1312 C C . LYS A 1 164 ? 24.973 14.389 12.453 1.00 42.78 164 LYS A C 1
ATOM 1314 O O . LYS A 1 164 ? 25.798 13.488 12.558 1.00 42.78 164 LYS A O 1
ATOM 1319 N N . GLN A 1 165 ? 23.744 14.299 12.977 1.00 39.69 165 GLN A N 1
ATOM 1320 C CA . GLN A 1 165 ? 23.198 13.099 13.629 1.00 39.69 165 GLN A CA 1
ATOM 1321 C C . GLN A 1 165 ? 22.564 12.116 12.642 1.00 39.69 165 GLN A C 1
ATOM 1323 O O . GLN A 1 165 ? 22.638 10.908 12.864 1.00 39.69 165 GLN A O 1
ATOM 1328 N N . MET A 1 166 ? 21.949 12.600 11.559 1.00 36.50 166 MET A N 1
ATOM 1329 C CA . MET A 1 166 ? 21.763 11.767 10.376 1.00 36.50 166 MET A CA 1
ATOM 1330 C C . MET A 1 166 ? 23.154 11.554 9.793 1.00 36.50 166 MET A C 1
ATOM 1332 O O . MET A 1 166 ? 23.856 12.510 9.507 1.00 36.50 166 MET A O 1
ATOM 1336 N N . ASP A 1 167 ? 23.597 10.313 9.656 1.00 42.56 167 ASP A N 1
ATOM 1337 C CA . ASP A 1 167 ? 24.815 10.037 8.903 1.00 42.56 167 ASP A CA 1
ATOM 1338 C C . ASP A 1 167 ? 24.474 10.252 7.420 1.00 42.56 167 ASP A C 1
ATOM 1340 O O . ASP A 1 167 ? 24.050 9.335 6.719 1.00 42.56 167 ASP A O 1
ATOM 1344 N N . VAL A 1 168 ? 24.489 11.515 6.987 1.00 41.44 168 VAL A N 1
ATOM 1345 C CA . VAL A 1 168 ? 24.016 11.979 5.672 1.00 41.44 168 VAL A CA 1
ATOM 1346 C C . VAL A 1 168 ? 24.814 11.337 4.534 1.00 41.44 168 VAL A C 1
ATOM 1348 O O . VAL A 1 168 ? 24.256 11.067 3.470 1.00 41.44 168 VAL A O 1
ATOM 1351 N N . SER A 1 169 ? 26.048 10.923 4.839 1.00 44.41 169 SER A N 1
ATOM 1352 C CA . SER A 1 169 ? 26.901 10.060 4.016 1.00 44.41 169 SER A CA 1
ATOM 1353 C C . SER A 1 169 ? 26.301 8.672 3.714 1.00 44.41 169 SER A C 1
ATOM 1355 O O . SER A 1 169 ? 26.863 7.910 2.931 1.00 44.41 169 SER A O 1
ATOM 1357 N N . ARG A 1 170 ? 25.154 8.328 4.324 1.00 50.22 170 ARG A N 1
ATOM 1358 C CA . ARG A 1 170 ? 24.435 7.049 4.187 1.00 50.22 170 ARG A CA 1
ATOM 1359 C C . ARG A 1 170 ? 23.010 7.208 3.658 1.00 50.22 170 ARG A C 1
ATOM 1361 O O . ARG A 1 170 ? 22.242 6.242 3.691 1.00 50.22 170 ARG A O 1
ATOM 1368 N N . ILE A 1 171 ? 22.629 8.389 3.157 1.00 50.44 171 ILE A N 1
ATOM 1369 C CA . ILE A 1 171 ? 21.350 8.536 2.453 1.00 50.44 171 ILE A CA 1
ATOM 1370 C C . ILE A 1 171 ? 21.459 7.824 1.108 1.00 50.44 171 ILE A C 1
ATOM 1372 O O . ILE A 1 171 ? 22.190 8.239 0.210 1.00 50.44 171 ILE A O 1
ATOM 1376 N N . ASP A 1 172 ? 20.720 6.726 1.001 1.00 63.16 172 ASP A N 1
ATOM 1377 C CA . ASP A 1 172 ? 20.595 5.919 -0.203 1.00 63.16 172 ASP A CA 1
ATOM 1378 C C . ASP A 1 172 ? 20.068 6.777 -1.362 1.00 63.16 172 ASP A C 1
ATOM 1380 O O . ASP A 1 172 ? 18.950 7.303 -1.316 1.00 63.16 172 ASP A O 1
ATOM 1384 N N . SER A 1 173 ? 20.888 6.943 -2.399 1.00 65.06 173 SER A N 1
ATOM 1385 C CA . SER A 1 173 ? 20.536 7.754 -3.568 1.00 65.06 173 SER A CA 1
ATOM 1386 C C . SER A 1 173 ? 19.469 7.099 -4.452 1.00 65.06 173 SER A C 1
ATOM 1388 O O . SER A 1 173 ? 18.886 7.762 -5.311 1.00 65.06 173 SER A O 1
ATOM 1390 N N . GLY A 1 174 ? 19.207 5.801 -4.259 1.00 73.06 174 GLY A N 1
ATOM 1391 C CA . GLY A 1 174 ? 18.453 4.971 -5.193 1.00 73.06 174 GLY A CA 1
ATOM 1392 C C . GLY A 1 174 ? 19.245 4.589 -6.450 1.00 73.06 174 GLY A C 1
ATOM 1393 O O . GLY A 1 174 ? 18.659 4.000 -7.362 1.00 73.06 174 GLY A O 1
ATOM 1394 N N . LEU A 1 175 ? 20.541 4.913 -6.508 1.00 79.94 175 LEU A N 1
ATOM 1395 C CA . LEU A 1 175 ? 21.469 4.547 -7.577 1.00 79.94 175 LEU A CA 1
ATOM 1396 C C . LEU A 1 175 ? 22.442 3.460 -7.110 1.00 79.94 175 LEU A C 1
ATOM 1398 O O . LEU A 1 175 ? 22.730 3.320 -5.919 1.00 79.94 175 LEU A O 1
ATOM 1402 N N . MET A 1 176 ? 22.959 2.697 -8.065 1.00 83.88 176 MET A N 1
ATOM 1403 C CA . MET A 1 176 ? 23.943 1.642 -7.838 1.00 83.88 176 MET A CA 1
ATOM 1404 C C . MET A 1 176 ? 25.141 1.840 -8.754 1.00 83.88 176 MET A C 1
ATOM 1406 O O . MET A 1 176 ? 24.973 2.213 -9.916 1.00 83.88 176 MET A O 1
ATOM 1410 N N . ASP A 1 177 ? 26.330 1.600 -8.211 1.00 86.88 177 ASP A N 1
ATOM 1411 C CA . ASP A 1 177 ? 27.593 1.726 -8.926 1.00 86.88 177 ASP A CA 1
ATOM 1412 C C . ASP A 1 177 ? 27.759 0.560 -9.901 1.00 86.88 177 ASP A C 1
ATOM 1414 O O . ASP A 1 177 ? 27.838 -0.599 -9.493 1.00 86.88 177 ASP A O 1
ATOM 1418 N N . MET A 1 178 ? 27.809 0.878 -11.192 1.00 90.25 178 MET A N 1
ATOM 1419 C CA . MET A 1 178 ? 28.044 -0.080 -12.270 1.00 90.25 178 MET A CA 1
ATOM 1420 C C . MET A 1 178 ? 29.523 -0.212 -12.643 1.00 90.25 178 MET A C 1
ATOM 1422 O O . MET A 1 178 ? 29.840 -0.965 -13.558 1.00 90.25 178 MET A O 1
ATOM 1426 N N . THR A 1 179 ? 30.447 0.466 -11.956 1.00 87.31 179 THR A N 1
ATOM 1427 C CA . THR A 1 179 ? 31.897 0.333 -12.194 1.00 87.31 179 THR A CA 1
ATOM 1428 C C . THR A 1 179 ? 32.390 -1.123 -12.238 1.00 87.31 179 THR A C 1
ATOM 1430 O O . THR A 1 179 ? 33.203 -1.422 -13.114 1.00 87.31 179 THR A O 1
ATOM 1433 N N . PRO A 1 180 ? 31.883 -2.057 -11.403 1.00 91.38 180 PRO A N 1
ATOM 1434 C CA . PRO A 1 180 ? 32.243 -3.477 -11.488 1.00 91.38 180 PRO A CA 1
ATOM 1435 C C . PRO A 1 180 ? 31.923 -4.170 -12.823 1.00 91.38 180 PRO A C 1
ATOM 1437 O O . PRO A 1 180 ? 32.447 -5.246 -13.086 1.00 91.38 180 PRO A O 1
ATOM 1440 N N . LEU A 1 181 ? 31.053 -3.592 -13.659 1.00 86.94 181 LEU A N 1
ATOM 1441 C CA . LEU A 1 181 ? 30.678 -4.147 -14.965 1.00 86.94 181 LEU A CA 1
ATOM 1442 C C . LEU A 1 181 ? 31.665 -3.784 -16.090 1.00 86.94 181 LEU A C 1
ATOM 1444 O O . LEU A 1 181 ? 31.457 -4.212 -17.219 1.00 86.94 181 LEU A O 1
ATOM 1448 N N . ASP A 1 182 ? 32.700 -2.988 -15.791 1.00 85.25 182 ASP A N 1
ATOM 1449 C CA . ASP A 1 182 ? 33.758 -2.551 -16.721 1.00 85.25 182 ASP A CA 1
ATOM 1450 C C . ASP A 1 182 ? 33.252 -1.931 -18.044 1.00 85.25 182 ASP A C 1
ATOM 1452 O O . ASP A 1 182 ? 33.862 -2.063 -19.103 1.00 85.25 182 ASP A O 1
ATOM 1456 N N . LEU A 1 183 ? 32.124 -1.213 -17.975 1.00 83.81 183 LEU A N 1
ATOM 1457 C CA . LEU A 1 183 ? 31.525 -0.523 -19.122 1.00 83.81 183 LEU A CA 1
ATOM 1458 C C . LEU A 1 183 ? 32.403 0.653 -19.587 1.00 83.81 183 LEU A C 1
ATOM 1460 O O . LEU A 1 183 ? 32.799 1.512 -18.781 1.00 83.81 183 LEU A O 1
ATOM 1464 N N . GLN A 1 184 ? 32.681 0.733 -20.887 1.00 78.06 184 GLN A N 1
ATOM 1465 C CA . GLN A 1 184 ? 33.448 1.814 -21.506 1.00 78.06 184 GLN A CA 1
ATOM 1466 C C . GLN A 1 184 ? 32.529 2.943 -21.988 1.00 78.06 184 GLN A C 1
ATOM 1468 O O . GLN A 1 184 ? 31.362 2.745 -22.313 1.00 78.06 184 GLN A O 1
ATOM 1473 N N . ALA A 1 185 ? 33.063 4.167 -22.067 1.00 65.12 185 ALA A N 1
ATOM 1474 C CA . ALA A 1 185 ? 32.295 5.320 -22.549 1.00 65.12 185 ALA A CA 1
ATOM 1475 C C . ALA A 1 185 ? 31.896 5.196 -24.033 1.00 65.12 185 ALA A C 1
ATOM 1477 O O . ALA A 1 185 ? 30.875 5.752 -24.429 1.00 65.12 185 ALA A O 1
ATOM 1478 N N . SER A 1 186 ? 32.674 4.449 -24.830 1.00 64.56 186 SER A N 1
ATOM 1479 C CA . SER A 1 186 ? 32.329 4.070 -26.209 1.00 64.56 186 SER A CA 1
ATOM 1480 C C . SER A 1 186 ? 31.037 3.264 -26.286 1.00 64.56 186 SER A C 1
ATOM 1482 O O . SER A 1 186 ? 30.290 3.392 -27.250 1.00 64.56 186 SER A O 1
ATOM 1484 N N . ASP A 1 187 ? 30.736 2.493 -25.245 1.00 67.19 187 ASP A N 1
ATOM 1485 C CA . ASP A 1 187 ? 29.589 1.591 -25.228 1.00 67.19 187 ASP A CA 1
ATOM 1486 C C . ASP A 1 187 ? 28.272 2.354 -25.005 1.00 67.19 187 ASP A C 1
ATOM 1488 O O . ASP A 1 187 ? 27.188 1.804 -25.154 1.00 67.19 187 ASP A O 1
ATOM 1492 N N . ALA A 1 188 ? 28.348 3.649 -24.672 1.00 60.91 188 ALA A N 1
ATOM 1493 C CA . ALA A 1 188 ? 27.185 4.523 -24.576 1.00 60.91 188 ALA A CA 1
ATOM 1494 C C . ALA A 1 188 ? 26.658 4.993 -25.943 1.00 60.91 188 ALA A C 1
ATOM 1496 O O . ALA A 1 188 ? 25.532 5.491 -26.016 1.00 60.91 188 ALA A O 1
ATOM 1497 N N . GLU A 1 189 ? 27.468 4.888 -27.003 1.00 58.69 189 GLU A N 1
ATOM 1498 C CA . GLU A 1 189 ? 27.066 5.218 -28.377 1.00 58.69 189 GLU A CA 1
ATOM 1499 C C . GLU A 1 189 ? 26.370 4.030 -29.070 1.00 58.69 189 GLU A C 1
ATOM 1501 O O . GLU A 1 189 ? 25.562 4.231 -29.981 1.00 58.69 189 GLU A O 1
ATOM 1506 N N . GLU A 1 190 ? 26.602 2.801 -28.593 1.00 57.38 190 GLU A N 1
ATOM 1507 C CA . GLU A 1 190 ? 25.882 1.596 -29.014 1.00 57.38 190 GLU A CA 1
ATOM 1508 C C . GLU A 1 190 ? 24.544 1.488 -28.264 1.00 57.38 190 GLU A C 1
ATOM 1510 O O . GLU A 1 190 ? 24.473 1.244 -27.063 1.00 57.38 190 GLU A O 1
ATOM 1515 N N . SER A 1 191 ? 23.435 1.690 -28.976 1.00 55.34 191 SER A N 1
ATOM 1516 C CA . SER A 1 191 ? 22.093 1.879 -28.396 1.00 55.34 191 SER A CA 1
ATOM 1517 C C . SER A 1 191 ? 21.431 0.602 -27.842 1.00 55.34 191 SER A C 1
ATOM 1519 O O . SER A 1 191 ? 20.209 0.572 -27.707 1.00 55.34 191 SER A O 1
ATOM 1521 N N . SER A 1 192 ? 22.186 -0.466 -27.571 1.00 69.25 192 SER A N 1
ATOM 1522 C CA . SER A 1 192 ? 21.638 -1.812 -27.335 1.00 69.25 192 SER A CA 1
ATOM 1523 C C . SER A 1 192 ? 22.222 -2.556 -26.134 1.00 69.25 192 SER A C 1
ATOM 1525 O O . SER A 1 192 ? 22.012 -3.764 -26.020 1.00 69.25 192 SER A O 1
ATOM 1527 N N . LEU A 1 193 ? 22.945 -1.880 -25.234 1.00 85.12 193 LEU A N 1
ATOM 1528 C CA . LEU A 1 193 ? 23.402 -2.524 -24.003 1.00 85.12 193 LEU A CA 1
ATOM 1529 C C . LEU A 1 193 ? 22.250 -2.777 -23.026 1.00 85.12 193 LEU A C 1
ATOM 1531 O O . LEU A 1 193 ? 21.476 -1.886 -22.666 1.00 85.12 193 LEU A O 1
ATOM 1535 N N . GLU A 1 194 ? 22.198 -4.005 -22.525 1.00 90.25 194 GLU A N 1
ATOM 1536 C CA . GLU A 1 194 ? 21.210 -4.456 -21.554 1.00 90.25 194 GLU A CA 1
ATOM 1537 C C . GLU A 1 194 ? 21.894 -5.217 -20.422 1.00 90.25 194 GLU A C 1
ATOM 1539 O O . GLU A 1 194 ? 22.896 -5.908 -20.623 1.00 90.25 194 GLU A O 1
ATOM 1544 N N . LEU A 1 195 ? 21.320 -5.142 -19.223 1.00 92.62 195 LEU A N 1
ATOM 1545 C CA . LEU A 1 195 ? 21.680 -6.039 -18.133 1.00 92.62 195 LEU A CA 1
ATOM 1546 C C . LEU A 1 195 ? 20.757 -7.248 -18.128 1.00 92.62 195 LEU A C 1
ATOM 1548 O O . LEU A 1 195 ? 19.532 -7.116 -18.156 1.00 92.62 195 LEU A O 1
ATOM 1552 N N . ILE A 1 196 ? 21.353 -8.428 -18.011 1.00 94.56 196 ILE A N 1
ATOM 1553 C CA . ILE A 1 196 ? 20.651 -9.650 -17.652 1.00 94.56 196 ILE A CA 1
ATOM 1554 C C . ILE A 1 196 ? 20.751 -9.812 -16.143 1.00 94.56 196 ILE A C 1
ATOM 1556 O O . ILE A 1 196 ? 21.836 -10.029 -15.608 1.00 94.56 196 ILE A O 1
ATOM 1560 N N . VAL A 1 197 ? 19.614 -9.711 -15.459 1.00 95.94 197 VAL A N 1
ATOM 1561 C CA . VAL A 1 197 ? 19.529 -9.820 -14.002 1.00 95.94 197 VAL A CA 1
ATOM 1562 C C . VAL A 1 197 ? 18.893 -11.156 -13.644 1.00 95.94 197 VAL A C 1
ATOM 1564 O O . VAL A 1 197 ? 17.739 -11.387 -13.992 1.00 95.94 197 VAL A O 1
ATOM 1567 N N . ARG A 1 198 ? 19.622 -12.040 -12.957 1.00 96.56 198 ARG A N 1
ATOM 1568 C CA . ARG A 1 198 ? 19.181 -13.391 -12.581 1.00 96.56 198 ARG A CA 1
ATOM 1569 C C . ARG A 1 198 ? 19.105 -13.554 -11.068 1.00 96.56 198 ARG A C 1
ATOM 1571 O O . ARG A 1 198 ? 20.052 -13.234 -10.358 1.00 96.56 198 ARG A O 1
ATOM 1578 N N . TRP A 1 199 ? 17.996 -14.092 -10.569 1.00 96.81 199 TRP A N 1
ATOM 1579 C CA . TRP A 1 199 ? 17.877 -14.456 -9.158 1.00 96.81 199 TRP A CA 1
ATOM 1580 C C . TRP A 1 199 ? 18.552 -15.801 -8.878 1.00 96.81 199 TRP A C 1
ATOM 1582 O O . TRP A 1 199 ? 18.252 -16.799 -9.535 1.00 96.81 199 TRP A O 1
ATOM 1592 N N . ASP A 1 200 ? 19.440 -15.818 -7.887 1.00 95.44 200 ASP A N 1
ATOM 1593 C CA . ASP A 1 200 ? 20.078 -17.021 -7.360 1.00 95.44 200 ASP A CA 1
ATOM 1594 C C . ASP A 1 200 ? 19.639 -17.222 -5.905 1.00 95.44 200 ASP A C 1
ATOM 1596 O O . ASP A 1 200 ? 20.079 -16.518 -4.989 1.00 95.44 200 ASP A O 1
ATOM 1600 N N . LYS A 1 201 ? 18.740 -18.187 -5.690 1.00 93.38 201 LYS A N 1
ATOM 1601 C CA . LYS A 1 201 ? 18.183 -18.478 -4.367 1.00 93.38 201 LYS A CA 1
ATOM 1602 C C . LYS A 1 201 ? 19.223 -19.039 -3.400 1.00 93.38 201 LYS A C 1
ATOM 1604 O O . LYS A 1 201 ? 19.092 -18.793 -2.201 1.00 93.38 201 LYS A O 1
ATOM 1609 N N . GLU A 1 202 ? 20.202 -19.809 -3.879 1.00 92.31 202 GLU A N 1
ATOM 1610 C CA . GLU A 1 202 ? 21.189 -20.466 -3.011 1.00 92.31 202 GLU A CA 1
ATOM 1611 C C . GLU A 1 202 ? 22.106 -19.440 -2.352 1.00 92.31 202 GLU A C 1
ATOM 1613 O O . GLU A 1 202 ? 22.371 -19.518 -1.151 1.00 92.31 202 GLU A O 1
ATOM 1618 N N . SER A 1 203 ? 22.552 -18.452 -3.128 1.00 91.31 203 SER A N 1
ATOM 1619 C CA . SER A 1 203 ? 23.396 -17.364 -2.632 1.00 91.31 203 SER A CA 1
ATOM 1620 C C . SER A 1 203 ? 22.601 -16.165 -2.107 1.00 91.31 203 SER A C 1
ATOM 1622 O O . SER A 1 203 ? 23.154 -15.336 -1.382 1.00 91.31 203 SER A O 1
ATOM 1624 N N . GLY A 1 204 ? 21.307 -16.078 -2.426 1.00 93.44 204 GLY A N 1
ATOM 1625 C CA . GLY A 1 204 ? 20.435 -14.993 -1.991 1.00 93.44 204 GLY A CA 1
ATOM 1626 C C . GLY A 1 204 ? 20.764 -13.653 -2.653 1.00 93.44 204 GLY A C 1
ATOM 1627 O O . GLY A 1 204 ? 20.542 -12.609 -2.037 1.00 93.44 204 GLY A O 1
ATOM 1628 N N . VAL A 1 205 ? 21.313 -13.670 -3.873 1.00 94.94 205 VAL A N 1
ATOM 1629 C CA . VAL A 1 205 ? 21.734 -12.467 -4.609 1.00 94.94 205 VAL A CA 1
ATOM 1630 C C . VAL A 1 205 ? 21.097 -12.375 -5.994 1.00 94.94 205 VAL A C 1
ATOM 1632 O O . VAL A 1 205 ? 20.722 -13.377 -6.604 1.00 94.94 205 VAL A O 1
ATOM 1635 N N . LEU A 1 206 ? 21.004 -11.150 -6.513 1.00 96.19 206 LEU A N 1
ATOM 1636 C CA . LEU A 1 206 ? 20.742 -10.907 -7.930 1.00 96.19 206 LEU A CA 1
ATOM 1637 C C . LEU A 1 206 ? 22.077 -10.849 -8.675 1.00 96.19 206 LEU A C 1
ATOM 1639 O O . LEU A 1 206 ? 22.873 -9.938 -8.453 1.00 96.19 206 LEU A O 1
ATOM 1643 N N . LYS A 1 207 ? 22.317 -11.823 -9.550 1.00 96.31 207 LYS A N 1
ATOM 1644 C CA . LYS A 1 207 ? 23.476 -11.854 -10.444 1.00 96.31 207 LYS A CA 1
ATOM 1645 C C . LYS A 1 207 ? 23.213 -10.999 -11.672 1.00 96.31 207 LYS A C 1
ATOM 1647 O O . LYS A 1 207 ? 22.128 -11.073 -12.243 1.00 96.31 207 LYS A O 1
ATOM 1652 N N . VAL A 1 208 ? 24.186 -10.189 -12.067 1.00 95.50 208 VAL A N 1
ATOM 1653 C CA . VAL A 1 208 ? 24.094 -9.316 -13.236 1.00 95.50 208 VAL A CA 1
ATOM 1654 C C . VAL A 1 208 ? 25.210 -9.600 -14.229 1.00 95.50 208 VAL A C 1
ATOM 1656 O O . VAL A 1 208 ? 26.373 -9.763 -13.857 1.00 95.50 208 VAL A O 1
ATOM 1659 N N . SER A 1 209 ? 24.846 -9.623 -15.505 1.00 93.50 209 SER A N 1
ATOM 1660 C CA . SER A 1 209 ? 25.772 -9.672 -16.637 1.00 93.50 209 SER A CA 1
ATOM 1661 C C . SER A 1 209 ? 25.342 -8.678 -17.710 1.00 93.50 209 SER A C 1
ATOM 1663 O O . SER A 1 209 ? 24.166 -8.328 -17.811 1.00 93.50 209 SER A O 1
ATOM 1665 N N . VAL A 1 210 ? 26.306 -8.199 -18.493 1.00 91.19 210 VAL A N 1
ATOM 1666 C CA . VAL A 1 210 ? 26.070 -7.270 -19.603 1.00 91.19 210 VAL A CA 1
ATOM 1667 C C . VAL A 1 210 ? 25.838 -8.075 -20.881 1.00 91.19 210 VAL A C 1
ATOM 1669 O O . VAL A 1 210 ? 26.556 -9.038 -21.147 1.00 91.19 210 VAL A O 1
ATOM 1672 N N . SER A 1 211 ? 24.850 -7.675 -21.676 1.00 87.00 211 SER A N 1
ATOM 1673 C CA . SER A 1 211 ? 24.556 -8.242 -22.992 1.00 87.00 211 SER A CA 1
ATOM 1674 C C . SER A 1 211 ? 24.481 -7.132 -24.036 1.00 87.00 211 SER A C 1
ATOM 1676 O O . SER A 1 211 ? 23.890 -6.084 -23.785 1.00 87.00 211 SER A O 1
ATOM 1678 N N . ALA A 1 212 ? 25.011 -7.386 -25.233 1.00 77.25 212 ALA A N 1
ATOM 1679 C CA . ALA A 1 212 ? 24.964 -6.465 -26.377 1.00 77.25 212 ALA A CA 1
ATOM 1680 C C . ALA A 1 212 ? 23.605 -6.474 -27.119 1.00 77.25 212 ALA A C 1
ATOM 1682 O O . ALA A 1 212 ? 23.536 -6.193 -28.315 1.00 77.25 212 ALA A O 1
ATOM 1683 N N . GLY A 1 213 ? 22.525 -6.831 -26.417 1.00 73.38 213 GLY A N 1
ATOM 1684 C CA . GLY A 1 213 ? 21.184 -7.015 -26.970 1.00 73.38 213 GLY A CA 1
ATOM 1685 C C . GLY A 1 213 ? 20.870 -8.456 -27.392 1.00 73.38 213 GLY A C 1
ATOM 1686 O O . GLY A 1 213 ? 21.509 -9.416 -26.951 1.00 73.38 213 GLY A O 1
ATOM 1687 N N . ILE A 1 214 ? 19.835 -8.611 -28.222 1.00 75.94 214 ILE A N 1
ATOM 1688 C CA . ILE A 1 214 ? 19.337 -9.904 -28.714 1.00 75.94 214 ILE A CA 1
ATOM 1689 C C . ILE A 1 214 ? 20.125 -10.316 -29.963 1.00 75.94 214 ILE A C 1
ATOM 1691 O O . ILE A 1 214 ? 20.080 -9.627 -30.981 1.00 75.94 214 ILE A O 1
ATOM 1695 N N . SER A 1 215 ? 20.810 -11.459 -29.908 1.00 76.12 215 SER A N 1
ATOM 1696 C CA . SER A 1 215 ? 21.483 -12.045 -31.074 1.00 76.12 215 SER A CA 1
ATOM 1697 C C . SER A 1 215 ? 20.497 -12.754 -32.011 1.00 76.12 215 SER A C 1
ATOM 1699 O O . SER A 1 215 ? 19.431 -13.193 -31.575 1.00 76.12 215 SER A O 1
ATOM 1701 N N . GLU A 1 216 ? 20.868 -12.946 -33.284 1.00 70.94 216 GLU A N 1
ATOM 1702 C CA . GLU A 1 216 ? 20.067 -13.742 -34.235 1.00 70.94 216 GLU A CA 1
ATOM 1703 C C . GLU A 1 216 ? 19.785 -15.155 -33.694 1.00 70.94 216 GLU A C 1
ATOM 1705 O O . GLU A 1 216 ? 18.639 -15.603 -33.717 1.00 70.94 216 GLU A O 1
ATOM 1710 N N . ASP A 1 217 ? 20.788 -15.798 -33.086 1.00 71.94 217 ASP A N 1
ATOM 1711 C CA . ASP A 1 217 ? 20.683 -17.148 -32.510 1.00 71.94 217 ASP A CA 1
ATOM 1712 C C . ASP A 1 217 ? 19.702 -17.254 -31.328 1.00 71.94 217 ASP A C 1
ATOM 1714 O O . ASP A 1 217 ? 19.187 -18.334 -31.039 1.00 71.94 217 ASP A O 1
ATOM 1718 N N . THR A 1 218 ? 19.438 -16.150 -30.620 1.00 80.44 218 THR A N 1
ATOM 1719 C CA . THR A 1 218 ? 18.511 -16.122 -29.470 1.00 80.44 218 THR A CA 1
ATOM 1720 C C . THR A 1 218 ? 17.169 -15.474 -29.798 1.00 80.44 218 THR A C 1
ATOM 1722 O O . THR A 1 218 ? 16.237 -15.556 -28.992 1.00 80.44 218 THR A O 1
ATOM 1725 N N . SER A 1 219 ? 17.028 -14.886 -30.988 1.00 85.50 219 SER A N 1
ATOM 1726 C CA . SER A 1 219 ? 15.853 -14.115 -31.398 1.00 85.50 219 SER A CA 1
ATOM 1727 C C . SER A 1 219 ? 14.560 -14.933 -31.344 1.00 85.50 219 SER A C 1
ATOM 1729 O O . SER A 1 219 ? 13.571 -14.485 -30.763 1.00 85.50 219 SER A O 1
ATOM 1731 N N . GLU A 1 220 ? 14.573 -16.173 -31.846 1.00 88.19 220 GLU A N 1
ATOM 1732 C CA . GLU A 1 220 ? 13.390 -17.046 -31.815 1.00 88.19 220 GLU A CA 1
ATOM 1733 C C . GLU A 1 220 ? 12.985 -17.427 -30.383 1.00 88.19 220 GLU A C 1
ATOM 1735 O O . GLU A 1 220 ? 11.801 -17.411 -30.038 1.00 88.19 220 GLU A O 1
ATOM 1740 N N . THR A 1 221 ? 13.960 -17.726 -29.519 1.00 88.50 221 THR A N 1
ATOM 1741 C CA . THR A 1 221 ? 13.689 -18.050 -28.109 1.00 88.50 221 THR A CA 1
ATOM 1742 C C . THR A 1 221 ? 13.149 -16.853 -27.335 1.00 88.50 221 THR A C 1
ATOM 1744 O O . THR A 1 221 ? 12.210 -17.006 -26.555 1.00 88.50 221 THR A O 1
ATOM 1747 N N . VAL A 1 222 ? 13.681 -15.657 -27.600 1.00 91.38 222 VAL A N 1
ATOM 1748 C CA . VAL A 1 222 ? 13.200 -14.405 -27.009 1.00 91.38 222 VAL A CA 1
ATOM 1749 C C . VAL A 1 222 ? 11.771 -14.121 -27.460 1.00 91.38 222 VAL A C 1
ATOM 1751 O O . VAL A 1 222 ? 10.909 -13.888 -26.621 1.00 91.38 222 VAL A O 1
ATOM 1754 N N . ALA A 1 223 ? 11.483 -14.244 -28.758 1.00 91.81 223 ALA A N 1
ATOM 1755 C CA . ALA A 1 223 ? 10.136 -14.060 -29.289 1.00 91.81 223 ALA A CA 1
ATOM 1756 C C . ALA A 1 223 ? 9.128 -15.061 -28.691 1.00 91.81 223 ALA A C 1
ATOM 1758 O O . ALA A 1 223 ? 7.964 -14.719 -28.467 1.00 91.81 223 ALA A O 1
ATOM 1759 N N . SER A 1 224 ? 9.565 -16.291 -28.400 1.00 93.38 224 SER A N 1
ATOM 1760 C CA . SER A 1 224 ? 8.737 -17.280 -27.707 1.00 93.38 224 SER A CA 1
ATOM 1761 C C . SER A 1 224 ? 8.429 -16.870 -26.262 1.00 93.38 224 SER A C 1
ATOM 1763 O O . SER A 1 224 ? 7.276 -16.987 -25.842 1.00 93.38 224 SER A O 1
ATOM 1765 N N . GLU A 1 225 ? 9.415 -16.396 -25.492 1.00 94.69 225 GLU A N 1
ATOM 1766 C CA . GLU A 1 225 ? 9.176 -15.887 -24.131 1.00 94.69 225 GLU A CA 1
ATOM 1767 C C . GLU A 1 225 ? 8.267 -14.647 -24.147 1.00 94.69 225 GLU A C 1
ATOM 1769 O O . GLU A 1 225 ? 7.288 -14.596 -23.397 1.00 94.69 225 GLU A O 1
ATOM 1774 N N . ASP A 1 226 ? 8.517 -13.702 -25.057 1.00 95.75 226 ASP A N 1
ATOM 1775 C CA . ASP A 1 226 ? 7.689 -12.508 -25.255 1.00 95.75 226 ASP A CA 1
ATOM 1776 C C . ASP A 1 226 ? 6.237 -12.884 -25.526 1.00 95.75 226 ASP A C 1
ATOM 1778 O O . ASP A 1 226 ? 5.310 -12.286 -24.974 1.00 95.75 226 ASP A O 1
ATOM 1782 N N . ARG A 1 227 ? 6.023 -13.914 -26.352 1.00 96.06 227 ARG A N 1
ATOM 1783 C CA . ARG A 1 227 ? 4.685 -14.392 -26.679 1.00 96.06 227 ARG A CA 1
ATOM 1784 C C . ARG A 1 227 ? 3.978 -14.991 -25.468 1.00 96.06 227 ARG A C 1
ATOM 1786 O O . ARG A 1 227 ? 2.805 -14.680 -25.255 1.00 96.06 227 ARG A O 1
ATOM 1793 N N . ILE A 1 228 ? 4.675 -15.805 -24.672 1.00 96.12 228 ILE A N 1
ATOM 1794 C CA . ILE A 1 228 ? 4.140 -16.374 -23.423 1.00 96.12 228 ILE A CA 1
ATOM 1795 C C . ILE A 1 228 ? 3.734 -15.248 -22.470 1.00 96.12 228 ILE A C 1
ATOM 1797 O O . ILE A 1 228 ? 2.620 -15.262 -21.936 1.00 96.12 228 ILE A O 1
ATOM 1801 N N . LEU A 1 229 ? 4.610 -14.255 -22.287 1.00 96.56 229 LEU A N 1
ATOM 1802 C CA . LEU A 1 229 ? 4.338 -13.111 -21.429 1.00 96.56 229 LEU A CA 1
ATOM 1803 C C . LEU A 1 229 ? 3.130 -12.317 -21.941 1.00 96.56 229 LEU A C 1
ATOM 1805 O O . LEU A 1 229 ? 2.194 -12.074 -21.180 1.00 96.56 229 LEU A O 1
ATOM 1809 N N . ALA A 1 230 ? 3.103 -11.969 -23.228 1.00 96.75 230 ALA A N 1
ATOM 1810 C CA . ALA A 1 230 ? 2.019 -11.200 -23.827 1.00 96.75 230 ALA A CA 1
ATOM 1811 C C . ALA A 1 230 ? 0.662 -11.915 -23.730 1.00 96.75 230 ALA A C 1
ATOM 1813 O O . ALA A 1 230 ? -0.341 -11.303 -23.355 1.00 96.75 230 ALA A O 1
ATOM 1814 N N . ASP A 1 231 ? 0.618 -13.219 -24.023 1.00 96.75 231 ASP A N 1
ATOM 1815 C CA . ASP A 1 231 ? -0.603 -14.021 -23.920 1.00 96.75 231 ASP A CA 1
ATOM 1816 C C . ASP A 1 231 ? -1.089 -14.133 -22.469 1.00 96.75 231 ASP A C 1
ATOM 1818 O O . ASP A 1 231 ? -2.295 -14.021 -22.212 1.00 96.75 231 ASP A O 1
ATOM 1822 N N . PHE A 1 232 ? -0.176 -14.283 -21.504 1.00 95.12 232 PHE A N 1
ATOM 1823 C CA . PHE A 1 232 ? -0.542 -14.276 -20.092 1.00 95.12 232 PHE A CA 1
ATOM 1824 C C . PHE A 1 232 ? -1.093 -12.921 -19.648 1.00 95.12 232 PHE A C 1
ATOM 1826 O O . PHE A 1 232 ? -2.195 -12.885 -19.091 1.00 95.12 232 PHE A O 1
ATOM 1833 N N . LEU A 1 233 ? -0.371 -11.826 -19.913 1.00 94.75 233 LEU A N 1
ATOM 1834 C CA . LEU A 1 233 ? -0.802 -10.474 -19.558 1.00 94.75 233 LEU A CA 1
ATOM 1835 C C . LEU A 1 233 ? -2.194 -10.208 -20.136 1.00 94.75 233 LEU A C 1
ATOM 1837 O O . LEU A 1 233 ? -3.122 -9.914 -19.384 1.00 94.75 233 LEU A O 1
ATOM 1841 N N . PHE A 1 234 ? -2.388 -10.451 -21.435 1.00 93.69 234 PHE A N 1
ATOM 1842 C CA . PHE A 1 234 ? -3.677 -10.265 -22.097 1.00 93.69 234 PHE A CA 1
ATOM 1843 C C . PHE A 1 234 ? -4.803 -11.099 -21.468 1.00 93.69 234 PHE A C 1
ATOM 1845 O O . PHE A 1 234 ? -5.918 -10.601 -21.299 1.00 93.69 234 PHE A O 1
ATOM 1852 N N . SER A 1 235 ? -4.526 -12.346 -21.067 1.00 91.25 235 SER A N 1
ATOM 1853 C CA . SER A 1 235 ? -5.518 -13.212 -20.410 1.00 91.25 235 SER A CA 1
ATOM 1854 C C . SER A 1 235 ? -5.991 -12.688 -19.046 1.00 91.25 235 SER A C 1
ATOM 1856 O O . SER A 1 235 ? -7.068 -13.065 -18.577 1.00 91.25 235 SER A O 1
ATOM 1858 N N . ARG A 1 236 ? -5.191 -11.827 -18.403 1.00 88.25 236 ARG A N 1
ATOM 1859 C CA . ARG A 1 236 ? -5.470 -11.222 -17.094 1.00 88.25 236 ARG A CA 1
ATOM 1860 C C . ARG A 1 236 ? -6.093 -9.834 -17.189 1.00 88.25 236 ARG A C 1
ATOM 1862 O O . ARG A 1 236 ? -6.604 -9.347 -16.182 1.00 88.25 236 ARG A O 1
ATOM 1869 N N . LEU A 1 237 ? -6.107 -9.224 -18.372 1.00 87.06 237 LEU A N 1
ATOM 1870 C CA . LEU A 1 237 ? -6.667 -7.894 -18.566 1.00 87.06 237 LEU A CA 1
ATOM 1871 C C . LEU A 1 237 ? -8.207 -7.922 -18.582 1.00 87.06 237 LEU A C 1
ATOM 1873 O O . LEU A 1 237 ? -8.813 -8.499 -19.497 1.00 87.06 237 LEU A O 1
ATOM 1877 N N . PRO A 1 238 ? -8.874 -7.270 -17.610 1.00 79.62 238 PRO A N 1
ATOM 1878 C CA . PRO A 1 238 ? -10.318 -7.115 -17.625 1.00 79.62 238 PRO A CA 1
ATOM 1879 C C . PRO A 1 238 ? -10.740 -6.174 -18.761 1.00 79.62 238 PRO A C 1
ATOM 1881 O O . PRO A 1 238 ? -9.965 -5.357 -19.252 1.00 79.62 238 PRO A O 1
ATOM 1884 N N . ARG A 1 239 ? -12.007 -6.262 -19.182 1.00 75.00 239 ARG A N 1
ATOM 1885 C CA . ARG A 1 239 ? -12.524 -5.443 -20.295 1.00 75.00 239 ARG A CA 1
ATOM 1886 C C . ARG A 1 239 ? -12.615 -3.946 -19.991 1.00 75.00 239 ARG A C 1
ATOM 1888 O O . ARG A 1 239 ? -12.619 -3.157 -20.922 1.00 75.00 239 ARG A O 1
ATOM 1895 N N . GLN A 1 240 ? -12.744 -3.567 -18.720 1.00 72.81 240 GLN A N 1
ATOM 1896 C CA . GLN A 1 240 ? -13.156 -2.209 -18.335 1.00 72.81 240 GLN A CA 1
ATOM 1897 C C . GLN A 1 240 ? -12.141 -1.461 -17.461 1.00 72.81 240 GLN A C 1
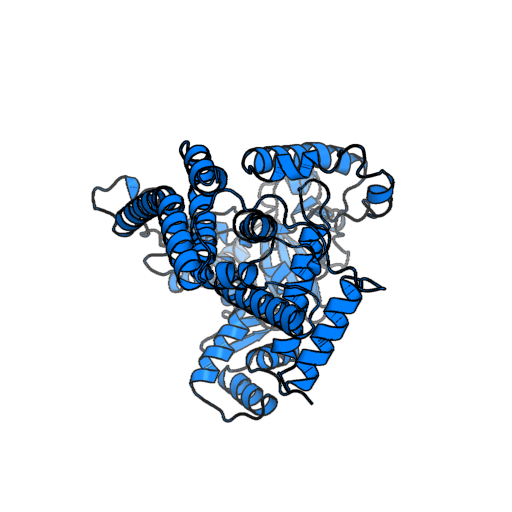ATOM 1899 O O . GLN A 1 240 ? -12.318 -0.269 -17.240 1.00 72.81 240 GLN A O 1
ATOM 1904 N N . ASN A 1 241 ? -11.083 -2.120 -16.976 1.00 72.88 241 ASN A N 1
ATOM 1905 C CA . ASN A 1 241 ? -10.136 -1.529 -16.026 1.00 72.88 241 ASN A CA 1
ATOM 1906 C C . ASN A 1 241 ? -8.687 -1.749 -16.468 1.00 72.88 241 ASN A C 1
ATOM 1908 O O . ASN A 1 241 ? -8.371 -2.756 -17.101 1.00 72.88 241 ASN A O 1
ATOM 1912 N N . ALA A 1 242 ? -7.813 -0.813 -16.099 1.00 82.38 242 ALA A N 1
ATOM 1913 C CA . ALA A 1 242 ? -6.373 -1.023 -16.162 1.00 82.38 242 ALA A CA 1
ATOM 1914 C C . ALA A 1 242 ? -5.918 -1.860 -14.957 1.00 82.38 242 ALA A C 1
ATOM 1916 O O . ALA A 1 242 ? -6.568 -1.856 -13.908 1.00 82.38 242 ALA A O 1
ATOM 1917 N N . VAL A 1 243 ? -4.811 -2.577 -15.115 1.00 82.12 243 VAL A N 1
ATOM 1918 C CA . VAL A 1 243 ? -4.212 -3.418 -14.073 1.00 82.12 243 VAL A CA 1
ATOM 1919 C C . VAL A 1 243 ? -2.748 -3.030 -13.904 1.00 82.12 243 VAL A C 1
ATOM 1921 O O . VAL A 1 243 ? -2.082 -2.697 -14.887 1.00 82.12 243 VAL A O 1
ATOM 1924 N N . SER A 1 244 ? -2.258 -3.078 -12.663 1.00 85.44 244 SER A N 1
ATOM 1925 C CA . SER A 1 244 ? -0.833 -2.924 -12.362 1.00 85.44 244 SER A CA 1
ATOM 1926 C C . SER A 1 244 ? -0.034 -4.025 -13.054 1.00 85.44 244 SER A C 1
ATOM 1928 O O . SER A 1 244 ? -0.329 -5.213 -12.899 1.00 85.44 244 SER A O 1
ATOM 1930 N N . LEU A 1 245 ? 0.984 -3.637 -13.819 1.00 88.94 245 LEU A N 1
ATOM 1931 C CA . LEU A 1 245 ? 1.863 -4.580 -14.500 1.00 88.94 245 LEU A CA 1
ATOM 1932 C C . LEU A 1 245 ? 2.656 -5.425 -13.495 1.00 88.94 245 LEU A C 1
ATOM 1934 O O . LEU A 1 245 ? 2.894 -6.604 -13.737 1.00 88.94 245 LEU A O 1
ATOM 1938 N N . SER A 1 246 ? 3.028 -4.852 -12.354 1.00 84.94 246 SER A N 1
ATOM 1939 C CA . SER A 1 246 ? 3.944 -5.503 -11.417 1.00 84.94 246 SER A CA 1
ATOM 1940 C C . SER A 1 246 ? 3.407 -6.771 -10.772 1.00 84.94 246 SER A C 1
ATOM 1942 O O . SER A 1 246 ? 4.119 -7.775 -10.715 1.00 84.94 246 SER A O 1
ATOM 1944 N N . ASP A 1 247 ? 2.138 -6.766 -10.368 1.00 77.25 247 ASP A N 1
ATOM 1945 C CA . ASP A 1 247 ? 1.500 -7.953 -9.791 1.00 77.25 247 ASP A CA 1
ATOM 1946 C C . ASP A 1 247 ? 1.415 -9.085 -10.825 1.00 77.25 247 ASP A C 1
ATOM 1948 O O . ASP A 1 247 ? 1.622 -10.261 -10.514 1.00 77.25 247 ASP A O 1
ATOM 1952 N N . LEU A 1 248 ? 1.158 -8.723 -12.087 1.00 89.50 248 LEU A N 1
ATOM 1953 C CA . LEU A 1 248 ? 1.067 -9.675 -13.187 1.00 89.50 248 LEU A CA 1
ATOM 1954 C C . LEU A 1 248 ? 2.440 -10.212 -13.601 1.00 89.50 248 LEU A C 1
ATOM 1956 O O . LEU A 1 248 ? 2.543 -11.393 -13.922 1.00 89.50 248 LEU A O 1
ATOM 1960 N N . LEU A 1 249 ? 3.494 -9.392 -13.575 1.00 92.38 249 LEU A N 1
ATOM 1961 C CA . LEU A 1 249 ? 4.849 -9.831 -13.918 1.00 92.38 249 LEU A CA 1
ATOM 1962 C C . LEU A 1 249 ? 5.349 -10.911 -12.964 1.00 92.38 249 LEU A C 1
ATOM 1964 O O . LEU A 1 249 ? 5.802 -11.962 -13.418 1.00 92.38 249 LEU A O 1
ATOM 1968 N N . LEU A 1 250 ? 5.218 -10.691 -11.654 1.00 91.31 250 LEU A N 1
ATOM 1969 C CA . LEU A 1 250 ? 5.624 -11.688 -10.665 1.00 91.31 250 LEU A CA 1
ATOM 1970 C C . LEU A 1 250 ? 4.848 -12.998 -10.862 1.00 91.31 250 LEU A C 1
ATOM 1972 O O . LEU A 1 250 ? 5.454 -14.070 -10.880 1.00 91.31 250 LEU A O 1
ATOM 1976 N N . GLU A 1 251 ? 3.528 -12.919 -11.074 1.00 91.38 251 GLU A N 1
ATOM 1977 C CA . GLU A 1 251 ? 2.694 -14.099 -11.337 1.00 91.38 251 GLU A CA 1
ATOM 1978 C C . GLU A 1 251 ? 3.118 -14.832 -12.621 1.00 91.38 251 GLU A C 1
ATOM 1980 O O . GLU A 1 251 ? 3.199 -16.060 -12.625 1.00 91.38 251 GLU A O 1
ATOM 1985 N N . ALA A 1 252 ? 3.420 -14.104 -13.700 1.00 93.62 252 ALA A N 1
ATOM 1986 C CA . ALA A 1 252 ? 3.848 -14.689 -14.968 1.00 93.62 252 ALA A CA 1
ATOM 1987 C C . ALA A 1 252 ? 5.130 -15.511 -14.786 1.00 93.62 252 ALA A C 1
ATOM 1989 O O . ALA A 1 252 ? 5.156 -16.706 -15.090 1.00 93.62 252 ALA A O 1
ATOM 1990 N N . TYR A 1 253 ? 6.172 -14.895 -14.224 1.00 93.88 253 TYR A N 1
ATOM 1991 C CA . TYR A 1 253 ? 7.464 -15.549 -14.012 1.00 93.88 253 TYR A CA 1
ATOM 1992 C C . TYR A 1 253 ? 7.373 -16.737 -13.049 1.00 93.88 253 TYR A C 1
ATOM 1994 O O . TYR A 1 253 ? 8.066 -17.737 -13.239 1.00 93.88 253 TYR A O 1
ATOM 2002 N N . ALA A 1 254 ? 6.487 -16.658 -12.054 1.00 91.94 254 ALA A N 1
ATOM 2003 C CA . ALA A 1 254 ? 6.223 -17.744 -11.119 1.00 91.94 254 ALA A CA 1
ATOM 2004 C C . ALA A 1 254 ? 5.442 -18.914 -11.740 1.00 91.94 254 ALA A C 1
ATOM 2006 O O . ALA A 1 254 ? 5.556 -20.048 -11.273 1.00 91.94 254 ALA A O 1
ATOM 2007 N N . ARG A 1 255 ? 4.607 -18.647 -12.750 1.00 91.75 255 ARG A N 1
ATOM 2008 C CA . ARG A 1 255 ? 3.705 -19.635 -13.353 1.00 91.75 255 ARG A CA 1
ATOM 2009 C C . ARG A 1 255 ? 4.308 -20.360 -14.550 1.00 91.75 255 ARG A C 1
ATOM 2011 O O . ARG A 1 255 ? 3.993 -21.532 -14.745 1.00 91.75 255 ARG A O 1
ATOM 2018 N N . PHE A 1 256 ? 5.115 -19.678 -15.358 1.00 92.62 256 PHE A N 1
ATOM 2019 C CA . PHE A 1 256 ? 5.677 -20.234 -16.590 1.00 92.62 256 PHE A CA 1
ATOM 2020 C C . PHE A 1 256 ? 7.156 -20.578 -16.392 1.00 92.62 256 PHE A C 1
ATOM 2022 O O . PHE A 1 256 ? 7.985 -19.673 -16.253 1.00 92.62 256 PHE A O 1
ATOM 2029 N N . PRO A 1 257 ? 7.528 -21.871 -16.361 1.00 89.62 257 PRO A N 1
ATOM 2030 C CA . PRO A 1 257 ? 8.917 -22.305 -16.226 1.00 89.62 257 PRO A CA 1
ATOM 2031 C C . PRO A 1 257 ? 9.843 -21.783 -17.328 1.00 89.62 257 PRO A C 1
ATOM 2033 O O . PRO A 1 257 ? 11.043 -21.656 -17.081 1.00 89.62 257 PRO A O 1
ATOM 2036 N N . GLU A 1 258 ? 9.293 -21.492 -18.504 1.00 90.94 258 GLU A N 1
ATOM 2037 C CA . GLU A 1 258 ? 9.992 -21.014 -19.692 1.00 90.94 258 GLU A CA 1
ATOM 2038 C C . GLU A 1 258 ? 10.500 -19.585 -19.520 1.00 90.94 258 GLU A C 1
ATOM 2040 O O . GLU A 1 258 ? 11.645 -19.337 -19.865 1.00 90.94 258 GLU A O 1
ATOM 2045 N N . LEU A 1 259 ? 9.702 -18.685 -18.930 1.00 93.00 259 LEU A N 1
ATOM 2046 C CA . LEU A 1 259 ? 10.076 -17.275 -18.773 1.00 93.00 259 LEU A CA 1
ATOM 2047 C C . LEU A 1 259 ? 11.359 -17.128 -17.954 1.00 93.00 259 LEU A C 1
ATOM 2049 O O . LEU A 1 259 ? 11.491 -17.758 -16.907 1.00 93.00 259 LEU A O 1
ATOM 2053 N N . GLY A 1 260 ? 12.286 -16.285 -18.396 1.00 90.44 260 GLY A N 1
ATOM 2054 C CA . GLY A 1 260 ? 13.539 -15.996 -17.705 1.00 90.44 260 GLY A CA 1
ATOM 2055 C C . GLY A 1 260 ? 14.610 -17.083 -17.808 1.00 90.44 260 GLY A C 1
ATOM 2056 O O . GLY A 1 260 ? 15.605 -17.015 -17.080 1.00 90.44 260 GLY A O 1
ATOM 2057 N N . ARG A 1 261 ? 14.444 -18.080 -18.688 1.00 88.62 261 ARG A N 1
ATOM 2058 C CA . ARG A 1 261 ? 15.543 -18.994 -19.044 1.00 88.62 261 ARG A CA 1
ATOM 2059 C C . ARG A 1 261 ? 16.495 -18.280 -19.993 1.00 88.62 261 ARG A C 1
ATOM 2061 O O . ARG A 1 261 ? 17.669 -18.106 -19.652 1.00 88.62 261 ARG A O 1
ATOM 2068 N N . THR A 1 262 ? 15.933 -17.796 -21.098 1.00 88.31 262 THR A N 1
ATOM 2069 C CA . THR A 1 262 ? 16.552 -16.886 -22.060 1.00 88.31 262 THR A CA 1
ATOM 2070 C C . THR A 1 262 ? 15.716 -15.613 -22.035 1.00 88.31 262 THR A C 1
ATOM 2072 O O . THR A 1 262 ? 14.787 -15.495 -22.832 1.00 88.31 262 THR A O 1
ATOM 2075 N N . PRO A 1 263 ? 15.992 -14.704 -21.083 1.00 88.94 263 PRO A N 1
ATOM 2076 C CA . PRO A 1 263 ? 15.057 -13.652 -20.699 1.00 88.94 263 PRO A CA 1
ATOM 2077 C C . PRO A 1 263 ? 14.517 -12.930 -21.929 1.00 88.94 263 PRO A C 1
ATOM 2079 O O . PRO A 1 263 ? 15.309 -12.511 -22.767 1.00 88.94 263 PRO A O 1
ATOM 2082 N N . GLY A 1 264 ? 13.191 -12.829 -22.038 1.00 90.69 264 GLY A N 1
ATOM 2083 C CA . GLY A 1 264 ? 12.502 -12.103 -23.108 1.00 90.69 264 GLY A CA 1
ATOM 2084 C C . GLY A 1 264 ? 12.883 -10.618 -23.206 1.00 90.69 264 GLY A C 1
ATOM 2085 O O . GLY A 1 264 ? 13.693 -10.103 -22.431 1.00 90.69 264 GLY A O 1
ATOM 2086 N N . SER A 1 265 ? 12.325 -9.911 -24.186 1.00 92.50 265 SER A N 1
ATOM 2087 C CA . SER A 1 265 ? 12.397 -8.449 -24.281 1.00 92.50 265 SER A CA 1
ATOM 2088 C C . SER A 1 265 ? 11.897 -7.788 -22.994 1.00 92.50 265 SER A C 1
ATOM 2090 O O . SER A 1 265 ? 11.134 -8.362 -22.210 1.00 92.50 265 SER A O 1
ATOM 2092 N N . HIS A 1 266 ? 12.294 -6.532 -22.791 1.00 91.12 266 HIS A N 1
ATOM 2093 C CA . HIS A 1 266 ? 11.785 -5.736 -21.682 1.00 91.12 266 HIS A CA 1
ATOM 2094 C C . HIS A 1 266 ? 10.238 -5.692 -21.714 1.00 91.12 266 HIS A C 1
ATOM 2096 O O . HIS A 1 266 ? 9.665 -5.463 -22.785 1.00 91.12 266 HIS A O 1
ATOM 2102 N N . PRO A 1 267 ? 9.523 -5.873 -20.581 1.00 91.50 267 PRO A N 1
ATOM 2103 C CA . PRO A 1 267 ? 8.061 -5.979 -20.583 1.00 91.50 267 PRO A CA 1
ATOM 2104 C C . PRO A 1 267 ?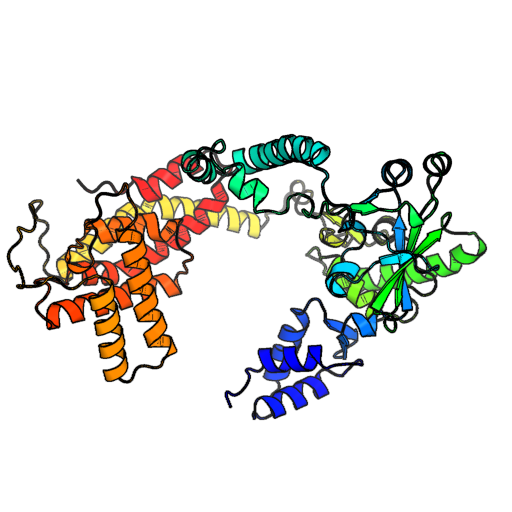 7.336 -4.822 -21.275 1.00 91.50 267 PRO A C 1
ATOM 2106 O O . PRO A 1 267 ? 6.310 -5.033 -21.920 1.00 91.50 267 PRO A O 1
ATOM 2109 N N . PHE A 1 268 ? 7.886 -3.609 -21.180 1.00 88.06 268 PHE A N 1
ATOM 2110 C CA . PHE A 1 268 ? 7.344 -2.430 -21.854 1.00 88.06 268 PHE A CA 1
ATOM 2111 C C . PHE A 1 268 ? 7.352 -2.582 -23.388 1.00 88.06 268 PHE A C 1
ATOM 2113 O O . PHE A 1 268 ? 6.368 -2.238 -24.042 1.00 88.06 268 PHE A O 1
ATOM 2120 N N . GLU A 1 269 ? 8.405 -3.177 -23.962 1.00 89.88 269 GLU A N 1
ATOM 2121 C CA . GLU A 1 269 ? 8.479 -3.485 -25.397 1.00 89.88 269 GLU A CA 1
ATOM 2122 C C . GLU A 1 269 ? 7.487 -4.574 -25.797 1.00 89.88 269 GLU A C 1
ATOM 2124 O O . GLU A 1 269 ? 6.825 -4.457 -26.827 1.00 89.88 269 GLU A O 1
ATOM 2129 N N . VAL A 1 270 ? 7.361 -5.623 -24.978 1.00 93.50 270 VAL A N 1
ATOM 2130 C CA . VAL A 1 270 ? 6.427 -6.732 -25.225 1.00 93.50 270 VAL A CA 1
ATOM 2131 C C . VAL A 1 270 ? 4.994 -6.206 -25.322 1.00 93.50 270 VAL A C 1
ATOM 2133 O O . VAL A 1 270 ? 4.263 -6.553 -26.249 1.00 93.50 270 VAL A O 1
ATOM 2136 N N . ILE A 1 271 ? 4.606 -5.311 -24.407 1.00 92.62 271 ILE A N 1
ATOM 2137 C CA . ILE A 1 271 ? 3.298 -4.645 -24.443 1.00 92.62 271 ILE A CA 1
ATOM 2138 C C . ILE A 1 271 ? 3.183 -3.743 -25.675 1.00 92.62 271 ILE A C 1
ATOM 2140 O O . ILE A 1 271 ? 2.162 -3.784 -26.354 1.00 92.62 271 ILE A O 1
ATOM 2144 N N . GLY A 1 272 ? 4.214 -2.948 -25.979 1.00 88.25 272 GLY A N 1
ATOM 2145 C CA . GLY A 1 272 ? 4.213 -2.031 -27.122 1.00 88.25 272 GLY A CA 1
ATOM 2146 C C . GLY A 1 272 ? 4.112 -2.729 -28.484 1.00 88.25 272 GLY A C 1
ATOM 2147 O O . GLY A 1 272 ? 3.530 -2.172 -29.414 1.00 88.25 272 GLY A O 1
ATOM 2148 N N . ARG A 1 273 ? 4.640 -3.954 -28.609 1.00 91.31 273 ARG A N 1
ATOM 2149 C CA . ARG A 1 273 ? 4.565 -4.774 -29.831 1.00 91.31 273 ARG A CA 1
ATOM 2150 C C . ARG A 1 273 ? 3.245 -5.546 -29.962 1.00 91.31 273 ARG A C 1
ATOM 2152 O O . ARG A 1 273 ? 2.871 -5.914 -31.076 1.00 91.31 273 ARG A O 1
ATOM 2159 N N . ASP A 1 274 ? 2.527 -5.807 -28.867 1.00 93.19 274 ASP A N 1
ATOM 2160 C CA . ASP A 1 274 ? 1.270 -6.563 -28.904 1.00 93.19 274 ASP A CA 1
ATOM 2161 C C . ASP A 1 274 ? 0.048 -5.651 -29.093 1.00 93.19 274 ASP A C 1
ATOM 2163 O O . ASP A 1 274 ? -0.442 -5.010 -28.167 1.00 93.19 274 ASP A O 1
ATOM 2167 N N . SER A 1 275 ? -0.515 -5.677 -30.304 1.00 92.50 275 SER A N 1
ATOM 2168 C CA . SER A 1 275 ? -1.696 -4.881 -30.690 1.00 92.50 275 SER A CA 1
ATOM 2169 C C . SER A 1 275 ? -2.959 -5.074 -29.834 1.00 92.50 275 SER A C 1
ATOM 2171 O O . SER A 1 275 ? -3.909 -4.310 -29.987 1.00 92.50 275 SER A O 1
ATOM 2173 N N . ARG A 1 276 ? -3.025 -6.089 -28.961 1.00 94.12 276 ARG A N 1
ATOM 2174 C CA . ARG A 1 276 ? -4.184 -6.342 -28.088 1.00 94.12 276 ARG A CA 1
ATOM 2175 C C . ARG A 1 276 ? -4.106 -5.586 -26.767 1.00 94.12 276 ARG A C 1
ATOM 2177 O O . ARG A 1 276 ? -5.084 -5.601 -26.014 1.00 94.12 276 ARG A O 1
ATOM 2184 N N . MET A 1 277 ? -2.966 -4.978 -26.454 1.00 93.00 277 MET A N 1
ATOM 2185 C CA . MET A 1 277 ? -2.688 -4.324 -25.181 1.00 93.00 277 MET A CA 1
ATOM 2186 C C . MET A 1 277 ? -2.131 -2.923 -25.403 1.00 93.00 277 MET A C 1
ATOM 2188 O O . MET A 1 277 ? -1.720 -2.563 -26.500 1.00 93.00 277 MET A O 1
ATOM 2192 N N . ARG A 1 278 ? -2.138 -2.116 -24.344 1.00 87.94 278 ARG A N 1
ATOM 2193 C CA . ARG A 1 278 ? -1.466 -0.819 -24.319 1.00 87.94 278 ARG A CA 1
ATOM 2194 C C . ARG A 1 278 ? -1.153 -0.377 -22.897 1.00 87.94 278 ARG A C 1
ATOM 2196 O O . ARG A 1 278 ? -1.816 -0.793 -21.942 1.00 87.94 278 ARG A O 1
ATOM 2203 N N . VAL A 1 279 ? -0.172 0.507 -22.780 1.00 87.44 279 VAL A N 1
ATOM 2204 C CA . VAL A 1 279 ? 0.180 1.200 -21.536 1.00 87.44 279 VAL A CA 1
ATOM 2205 C C . VAL A 1 279 ? -0.728 2.422 -21.369 1.00 87.44 279 VAL A C 1
ATOM 2207 O O . VAL A 1 279 ? -0.927 3.176 -22.317 1.00 87.44 279 VAL A O 1
ATOM 2210 N N . ILE A 1 280 ? -1.299 2.606 -20.176 1.00 81.81 280 ILE A N 1
ATOM 2211 C CA . ILE A 1 280 ? -2.187 3.740 -19.844 1.00 81.81 280 ILE A CA 1
ATOM 2212 C C . ILE A 1 280 ? -1.547 4.697 -18.824 1.00 81.81 280 ILE A C 1
ATOM 2214 O O . ILE A 1 280 ? -1.948 5.854 -18.729 1.00 81.81 280 ILE A O 1
ATOM 2218 N N . GLY A 1 281 ? -0.539 4.250 -18.075 1.00 76.12 281 GLY A N 1
ATOM 2219 C CA . GLY A 1 281 ? 0.193 5.088 -17.126 1.00 76.12 281 GLY A CA 1
ATOM 2220 C C . GLY A 1 281 ? 1.488 4.430 -16.661 1.00 76.12 281 GLY A C 1
ATOM 2221 O O . GLY A 1 281 ? 1.661 3.227 -16.856 1.00 76.12 281 GLY A O 1
ATOM 2222 N N . GLY A 1 282 ? 2.371 5.226 -16.054 1.00 78.19 282 GLY A N 1
ATOM 2223 C CA . GLY A 1 282 ? 3.714 4.823 -15.620 1.00 78.19 282 GLY A CA 1
ATOM 2224 C C . GLY A 1 282 ? 4.801 5.117 -16.656 1.00 78.19 282 GLY A C 1
ATOM 2225 O O . GLY A 1 282 ? 4.543 5.762 -17.673 1.00 78.19 282 GLY A O 1
ATOM 2226 N N . SER A 1 283 ? 6.022 4.654 -16.389 1.00 77.06 283 SER A N 1
ATOM 2227 C CA . SER A 1 283 ? 7.174 4.806 -17.283 1.00 77.06 283 SER A CA 1
ATOM 2228 C C . SER A 1 283 ? 7.946 3.496 -17.428 1.00 77.06 283 SER A C 1
ATOM 2230 O O . SER A 1 283 ? 7.905 2.634 -16.551 1.00 77.06 283 SER A O 1
ATOM 2232 N N . GLU A 1 284 ? 8.681 3.358 -18.531 1.00 79.75 284 GLU A N 1
ATOM 2233 C CA . GLU A 1 284 ? 9.558 2.205 -18.776 1.00 79.75 284 GLU A CA 1
ATOM 2234 C C . GLU A 1 284 ? 10.658 2.044 -17.713 1.00 79.75 284 GLU A C 1
ATOM 2236 O O . GLU A 1 284 ? 11.069 0.927 -17.421 1.00 79.75 284 GLU A O 1
ATOM 2241 N N . ASP A 1 285 ? 11.066 3.141 -17.070 1.00 75.31 285 ASP A N 1
ATOM 2242 C CA . ASP A 1 285 ? 12.081 3.162 -16.010 1.00 75.31 285 ASP A CA 1
ATOM 2243 C C . ASP A 1 285 ? 11.603 2.577 -14.666 1.00 75.31 285 ASP A C 1
ATOM 2245 O O . ASP A 1 285 ? 12.407 2.419 -13.741 1.00 75.31 285 ASP A O 1
ATOM 2249 N N . CYS A 1 286 ? 10.298 2.330 -14.506 1.00 80.50 286 CYS A N 1
ATOM 2250 C CA . CYS A 1 286 ? 9.703 1.924 -13.234 1.00 80.50 286 CYS A CA 1
ATOM 2251 C C . CYS A 1 286 ? 8.459 1.049 -13.458 1.00 80.50 286 CYS A C 1
ATOM 2253 O O . CYS A 1 286 ? 7.323 1.527 -13.416 1.00 80.50 286 CYS A O 1
ATOM 2255 N N . LEU A 1 287 ? 8.661 -0.258 -13.667 1.00 83.50 287 LEU A N 1
ATOM 2256 C CA . LEU A 1 287 ? 7.571 -1.206 -13.948 1.00 83.50 287 LEU A CA 1
ATOM 2257 C C . LEU A 1 287 ? 6.552 -1.338 -12.796 1.00 83.50 287 LEU A C 1
ATOM 2259 O O . LEU A 1 287 ? 5.422 -1.774 -13.033 1.00 83.50 287 LEU A O 1
ATOM 2263 N N . SER A 1 288 ? 6.909 -0.935 -11.567 1.00 80.06 288 SER A N 1
ATOM 2264 C CA . SER A 1 288 ? 5.978 -0.811 -10.425 1.00 80.06 288 SER A CA 1
ATOM 2265 C C . SER A 1 288 ? 4.856 0.184 -10.649 1.00 80.06 288 SER A C 1
ATOM 2267 O O . SER A 1 288 ? 3.762 -0.006 -10.123 1.00 80.06 288 SER A O 1
ATOM 2269 N N . ASP A 1 289 ? 5.107 1.202 -11.465 1.00 81.25 289 ASP A N 1
ATOM 2270 C CA . ASP A 1 289 ? 4.177 2.306 -11.675 1.00 81.25 289 ASP A CA 1
ATOM 2271 C C . ASP A 1 289 ? 3.393 2.124 -12.988 1.00 81.25 289 ASP A C 1
ATOM 2273 O O . ASP A 1 289 ? 2.484 2.899 -13.299 1.00 81.25 289 ASP A O 1
ATOM 2277 N N . VAL A 1 290 ? 3.729 1.088 -13.769 1.00 83.00 290 VAL A N 1
ATOM 2278 C CA . VAL A 1 290 ? 3.129 0.821 -15.076 1.00 83.00 290 VAL A CA 1
ATOM 2279 C C . VAL A 1 290 ? 1.753 0.184 -14.926 1.00 83.00 290 VAL A C 1
ATOM 2281 O O . VAL A 1 290 ? 1.576 -0.864 -14.305 1.00 83.00 290 VAL A O 1
ATOM 2284 N N . SER A 1 291 ? 0.769 0.806 -15.570 1.00 87.00 291 SER A N 1
ATOM 2285 C CA . SER A 1 291 ? -0.598 0.304 -15.688 1.00 87.00 291 SER A CA 1
ATOM 2286 C C . SER A 1 291 ? -0.909 -0.054 -17.136 1.00 87.00 291 SER A C 1
ATOM 2288 O O . SER A 1 291 ? -0.735 0.768 -18.040 1.00 87.00 291 SER A O 1
ATOM 2290 N N . ILE A 1 292 ? -1.419 -1.265 -17.351 1.00 88.88 292 ILE A N 1
ATOM 2291 C CA . ILE A 1 292 ? -1.749 -1.801 -18.675 1.00 88.88 292 ILE A CA 1
ATOM 2292 C C . ILE A 1 292 ? -3.241 -2.084 -18.819 1.00 88.88 292 ILE A C 1
ATOM 2294 O O . ILE A 1 292 ? -3.929 -2.404 -17.848 1.00 88.88 292 ILE A O 1
ATOM 2298 N N . ALA A 1 293 ? -3.749 -1.990 -20.044 1.00 88.88 293 ALA A N 1
ATOM 2299 C CA . ALA A 1 293 ? -5.115 -2.369 -20.385 1.00 88.88 293 ALA A CA 1
ATOM 2300 C C . ALA A 1 293 ? -5.189 -2.961 -21.794 1.00 88.88 293 ALA A C 1
ATOM 2302 O O . ALA A 1 293 ? -4.201 -3.000 -22.529 1.00 88.88 293 ALA A O 1
ATOM 2303 N N . ARG A 1 294 ? -6.375 -3.446 -22.169 1.00 89.25 294 ARG A N 1
ATOM 2304 C CA . ARG A 1 294 ? -6.626 -3.928 -23.530 1.00 89.25 294 ARG A CA 1
ATOM 2305 C C . ARG A 1 294 ? -6.569 -2.761 -24.521 1.00 89.25 294 ARG A C 1
ATOM 2307 O O . ARG A 1 294 ? -6.880 -1.629 -24.163 1.00 89.25 294 ARG A O 1
ATOM 2314 N N . ALA A 1 295 ? -6.212 -3.034 -25.768 1.00 86.75 295 ALA A N 1
ATOM 2315 C CA . ALA A 1 295 ? -6.136 -2.012 -26.810 1.00 86.75 295 ALA A CA 1
ATOM 2316 C C . ALA A 1 295 ? -7.508 -1.406 -27.150 1.00 86.75 295 ALA A C 1
ATOM 2318 O O . ALA A 1 295 ? -7.594 -0.220 -27.446 1.00 86.75 295 ALA A O 1
ATOM 2319 N N . ASP A 1 296 ? -8.582 -2.199 -27.046 1.00 79.62 296 ASP A N 1
ATOM 2320 C CA . ASP A 1 296 ? -9.973 -1.759 -27.222 1.00 79.62 296 ASP A CA 1
ATOM 2321 C C . ASP A 1 296 ? -10.533 -1.009 -26.001 1.00 79.62 296 ASP A C 1
ATOM 2323 O O . ASP A 1 296 ? -11.630 -0.452 -26.058 1.00 79.62 296 ASP A O 1
ATOM 2327 N N . MET A 1 297 ? -9.789 -0.973 -24.892 1.00 67.69 297 MET A N 1
ATOM 2328 C CA . MET A 1 297 ? -10.157 -0.202 -23.713 1.00 67.69 297 MET A CA 1
ATOM 2329 C C . MET A 1 297 ? -9.828 1.262 -23.969 1.00 67.69 297 MET A C 1
ATOM 2331 O O . MET A 1 297 ? -8.672 1.678 -23.886 1.00 67.69 297 MET A O 1
ATOM 2335 N N . LEU A 1 298 ? -10.857 2.051 -24.267 1.00 56.06 298 LEU A N 1
ATOM 2336 C CA . LEU A 1 298 ? -10.734 3.499 -24.354 1.00 56.06 298 LEU A CA 1
ATOM 2337 C C . LEU A 1 298 ? -10.259 4.038 -22.989 1.00 56.06 298 LEU A C 1
ATOM 2339 O O . LEU A 1 298 ? -10.858 3.727 -21.956 1.00 56.06 298 LEU A O 1
ATOM 2343 N N . PRO A 1 299 ? -9.177 4.832 -22.934 1.00 50.03 299 PRO A N 1
ATOM 2344 C CA . PRO A 1 299 ? -8.733 5.450 -21.700 1.00 50.03 299 PRO A CA 1
ATOM 2345 C C . PRO A 1 299 ? -9.816 6.437 -21.283 1.00 50.03 299 PRO A C 1
ATOM 2347 O O . PRO A 1 299 ? -10.416 7.109 -22.125 1.00 50.03 299 PRO A O 1
ATOM 2350 N N . ARG A 1 300 ? -10.008 6.616 -19.975 1.00 42.16 300 ARG A N 1
ATOM 2351 C CA . ARG A 1 300 ? -10.888 7.662 -19.421 1.00 42.16 300 ARG A CA 1
ATOM 2352 C C . ARG A 1 300 ? -10.616 9.073 -19.985 1.00 42.16 300 ARG A C 1
ATOM 2354 O O . ARG A 1 300 ? -11.448 9.955 -19.812 1.00 42.16 300 ARG A O 1
ATOM 2361 N N . GLN A 1 301 ? -9.471 9.299 -20.635 1.00 39.38 301 GLN A N 1
ATOM 2362 C CA . GLN A 1 301 ? -9.126 10.543 -21.324 1.00 39.38 301 GLN A CA 1
ATOM 2363 C C . GLN A 1 301 ? -9.650 10.647 -22.776 1.00 39.38 301 GLN A C 1
ATOM 2365 O O . GLN A 1 301 ? -10.007 11.755 -23.162 1.00 39.38 301 GLN A O 1
ATOM 2370 N N . GLU A 1 302 ? -9.781 9.558 -23.556 1.00 38.66 302 GLU A N 1
ATOM 2371 C CA . GLU A 1 302 ? -10.322 9.600 -24.944 1.00 38.66 302 GLU A CA 1
ATOM 2372 C C . GLU A 1 302 ? -11.828 9.281 -25.009 1.00 38.66 302 GLU A C 1
ATOM 2374 O O . GLU A 1 302 ? -12.514 9.744 -25.915 1.00 38.66 302 GLU A O 1
ATOM 2379 N N . LEU A 1 303 ? -12.389 8.614 -23.990 1.00 38.94 303 LEU A N 1
ATOM 2380 C CA . LEU A 1 303 ? -13.847 8.522 -23.768 1.00 38.94 303 LEU A CA 1
ATOM 2381 C C . LEU A 1 303 ? -14.520 9.895 -23.558 1.00 38.94 303 LEU A C 1
ATOM 2383 O O . LEU A 1 303 ? -15.740 9.993 -23.596 1.00 38.94 303 LEU A O 1
ATOM 2387 N N . ARG A 1 304 ? -13.736 10.967 -23.369 1.00 39.50 304 ARG A N 1
ATOM 2388 C CA . ARG A 1 304 ? -14.218 12.355 -23.272 1.00 39.50 304 ARG A CA 1
ATOM 2389 C C . ARG A 1 304 ? -14.722 12.934 -24.601 1.00 39.50 304 ARG A C 1
ATOM 2391 O O . ARG A 1 304 ? -15.310 14.009 -24.572 1.00 39.50 304 ARG A O 1
ATOM 2398 N N . GLN A 1 305 ? -14.471 12.279 -25.741 1.00 36.72 305 GLN A N 1
ATOM 2399 C CA . GLN A 1 305 ? -14.837 12.795 -27.070 1.00 36.72 305 GLN A CA 1
ATOM 2400 C C . GLN A 1 305 ? -15.988 12.047 -27.766 1.00 36.72 305 GLN A C 1
ATOM 2402 O O . GLN A 1 305 ? -16.406 12.481 -28.836 1.00 36.72 305 GLN A O 1
ATOM 2407 N N . SER A 1 306 ? -16.535 10.967 -27.194 1.00 35.25 306 SER A N 1
ATOM 2408 C CA . SER A 1 306 ? -17.708 10.283 -27.763 1.00 35.25 306 SER A CA 1
ATOM 2409 C C . SER A 1 306 ? -18.945 10.468 -26.880 1.00 35.25 306 SER A C 1
ATOM 2411 O O . SER A 1 306 ? -18.965 10.025 -25.734 1.00 35.25 306 SER A O 1
ATOM 2413 N N . ASP A 1 307 ? -19.955 11.114 -27.458 1.00 41.22 307 ASP A N 1
ATOM 2414 C CA . ASP A 1 307 ? -21.231 11.611 -26.920 1.00 41.22 307 ASP A CA 1
ATOM 2415 C C . ASP A 1 307 ? -22.190 10.583 -26.261 1.00 41.22 307 ASP A C 1
ATOM 2417 O O . ASP A 1 307 ? -23.385 10.562 -26.557 1.00 41.22 307 ASP A O 1
ATOM 2421 N N . GLU A 1 308 ? -21.752 9.764 -25.300 1.00 44.53 308 GLU A N 1
ATOM 2422 C CA . GLU A 1 308 ? -22.693 9.006 -24.453 1.00 44.53 308 GLU A CA 1
ATOM 2423 C C . GLU A 1 308 ? -22.411 9.183 -22.952 1.00 44.53 308 GLU A C 1
ATOM 2425 O O . GLU A 1 308 ? -21.320 8.918 -22.454 1.00 44.53 308 GLU A O 1
ATOM 2430 N N . LYS A 1 309 ? -23.434 9.682 -22.240 1.00 48.31 309 LYS A N 1
ATOM 2431 C CA . LYS A 1 309 ? -23.437 10.092 -20.824 1.00 48.31 309 LYS A CA 1
ATOM 2432 C C . LYS A 1 309 ? -22.816 9.040 -19.898 1.00 48.31 309 LYS A C 1
ATOM 2434 O O . LYS A 1 309 ? -23.389 7.968 -19.711 1.00 48.31 309 LYS A O 1
ATOM 2439 N N . ASP A 1 310 ? -21.695 9.396 -19.271 1.00 46.16 310 ASP A N 1
ATOM 2440 C CA . ASP A 1 310 ? -21.006 8.606 -18.248 1.00 46.16 310 ASP A CA 1
ATOM 2441 C C . ASP A 1 310 ? -21.782 8.648 -16.908 1.00 46.16 310 ASP A C 1
ATOM 2443 O O . ASP A 1 310 ? -21.814 9.690 -16.245 1.00 46.16 310 ASP A O 1
ATOM 2447 N N . PRO A 1 311 ? -22.374 7.525 -16.450 1.00 43.59 311 PRO A N 1
ATOM 2448 C CA . PRO A 1 311 ? -23.100 7.458 -15.182 1.00 43.59 311 PRO A CA 1
ATOM 2449 C C . PRO A 1 311 ? -22.222 7.756 -13.960 1.00 43.59 311 PRO A C 1
ATOM 2451 O O . PRO A 1 311 ? -22.752 8.168 -12.927 1.00 43.59 311 PRO A O 1
ATOM 2454 N N . LEU A 1 312 ? -20.902 7.541 -14.058 1.00 39.38 312 LEU A N 1
ATOM 2455 C CA . LEU A 1 312 ? -19.935 7.826 -13.001 1.00 39.38 312 LEU A CA 1
ATOM 2456 C C . LEU A 1 312 ? -19.527 9.301 -12.998 1.00 39.38 312 LEU A C 1
ATOM 2458 O O . LEU A 1 312 ? -19.361 9.848 -11.916 1.00 39.38 312 LEU A O 1
ATOM 2462 N N . ALA A 1 313 ? -19.411 9.963 -14.153 1.00 44.59 313 ALA A N 1
ATOM 2463 C CA . ALA A 1 313 ? -19.235 11.417 -14.220 1.00 44.59 313 ALA A CA 1
ATOM 2464 C C . ALA A 1 313 ? -20.493 12.146 -13.737 1.00 44.59 313 ALA A C 1
ATOM 2466 O O . ALA A 1 313 ? -20.379 13.058 -12.926 1.00 44.59 313 ALA A O 1
ATOM 2467 N N . ASP A 1 314 ? -21.685 11.685 -14.126 1.00 49.31 314 ASP A N 1
ATOM 2468 C CA . ASP A 1 314 ? -22.952 12.182 -13.581 1.00 49.31 314 ASP A CA 1
ATOM 2469 C C . ASP A 1 314 ? -23.053 11.906 -12.076 1.00 49.31 314 ASP A C 1
ATOM 2471 O O . ASP A 1 314 ? -23.604 12.707 -11.325 1.00 49.31 314 ASP A O 1
ATOM 2475 N N . TRP A 1 315 ? -22.557 10.762 -11.595 1.00 53.34 315 TRP A N 1
ATOM 2476 C CA . TRP A 1 315 ? -22.508 10.464 -10.163 1.00 53.34 315 TRP A CA 1
ATOM 2477 C C . TRP A 1 315 ? -21.478 11.326 -9.430 1.00 53.34 315 TRP A C 1
ATOM 2479 O O . TRP A 1 315 ? -21.811 11.857 -8.383 1.00 53.34 315 TRP A O 1
ATOM 2489 N N . LEU A 1 316 ? -20.275 11.524 -9.974 1.00 49.28 316 LEU A N 1
ATOM 2490 C CA . LEU A 1 316 ? -19.222 12.361 -9.391 1.00 49.28 316 LEU A CA 1
ATOM 2491 C C . LEU A 1 316 ? -19.613 13.836 -9.397 1.00 49.28 316 LEU A C 1
ATOM 2493 O O . LEU A 1 316 ? -19.346 14.528 -8.424 1.00 49.28 316 LEU A O 1
ATOM 2497 N N . HIS A 1 317 ? -20.258 14.312 -10.461 1.00 62.38 317 HIS A N 1
ATOM 2498 C CA . HIS A 1 317 ? -20.809 15.660 -10.538 1.00 62.38 317 HIS A CA 1
ATOM 2499 C C . HIS A 1 317 ? -21.902 15.844 -9.487 1.00 62.38 317 HIS A C 1
ATOM 2501 O O . HIS A 1 317 ? -21.791 16.738 -8.657 1.00 62.38 317 HIS A O 1
ATOM 2507 N N . ARG A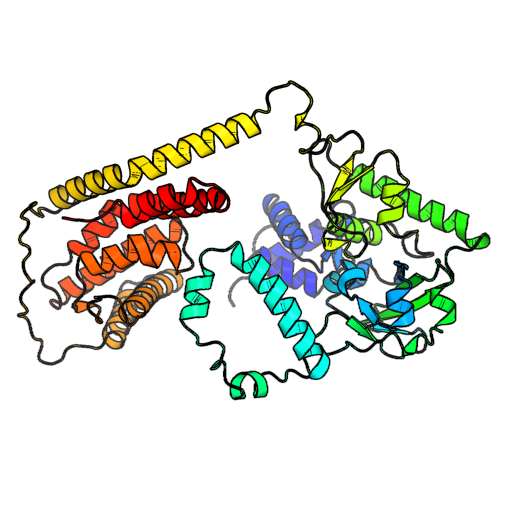 1 318 ? -22.886 14.934 -9.431 1.00 66.00 318 ARG A N 1
ATOM 2508 C CA . ARG A 1 318 ? -23.938 14.960 -8.400 1.00 66.00 318 ARG A CA 1
ATOM 2509 C C . ARG A 1 318 ? -23.382 14.817 -6.989 1.00 66.00 318 ARG A C 1
ATOM 2511 O O . ARG A 1 318 ? -23.886 15.456 -6.080 1.00 66.00 318 ARG A O 1
ATOM 2518 N N . TRP A 1 319 ? -22.355 13.997 -6.795 1.00 72.25 319 TRP A N 1
ATOM 2519 C CA . TRP A 1 319 ? -21.682 13.819 -5.511 1.00 72.25 319 TRP A CA 1
ATOM 2520 C C . TRP A 1 319 ? -20.909 15.078 -5.110 1.00 72.25 319 TRP A C 1
ATOM 2522 O O . TRP A 1 319 ? -20.958 15.465 -3.949 1.00 72.25 319 TRP A O 1
ATOM 2532 N N . ARG A 1 320 ? -20.248 15.759 -6.055 1.00 68.75 320 ARG A N 1
ATOM 2533 C CA . ARG A 1 320 ? -19.586 17.053 -5.821 1.00 68.75 320 ARG A CA 1
ATOM 2534 C C . ARG A 1 320 ? -20.596 18.147 -5.496 1.00 68.75 320 ARG A C 1
ATOM 2536 O O . ARG A 1 320 ? -20.383 18.886 -4.542 1.00 68.75 320 ARG A O 1
ATOM 2543 N N . GLU A 1 321 ? -21.694 18.229 -6.241 1.00 81.38 321 GLU A N 1
ATOM 2544 C CA . GLU A 1 321 ? -22.795 19.156 -5.958 1.00 81.38 321 GLU A CA 1
ATOM 2545 C C . GLU A 1 321 ? -23.419 18.877 -4.585 1.00 81.38 321 GLU A C 1
ATOM 2547 O O . GLU A 1 321 ? -23.588 19.800 -3.791 1.00 81.38 321 GLU A O 1
ATOM 2552 N N . ASP A 1 322 ? -23.692 17.609 -4.265 1.00 76.88 322 ASP A N 1
ATOM 2553 C CA . ASP A 1 322 ? -24.196 17.187 -2.954 1.00 76.88 322 ASP A CA 1
ATOM 2554 C C . ASP A 1 322 ? -23.214 17.546 -1.835 1.00 76.88 322 ASP A C 1
ATOM 2556 O O . ASP A 1 322 ? -23.608 18.099 -0.811 1.00 76.88 322 ASP A O 1
ATOM 2560 N N . LEU A 1 323 ? -21.918 17.315 -2.041 1.00 74.94 323 LEU A N 1
ATOM 2561 C CA . LEU A 1 323 ? -20.880 17.652 -1.075 1.00 74.94 323 LEU A CA 1
ATOM 2562 C C . LEU A 1 323 ? -20.791 19.166 -0.838 1.00 74.94 323 LEU A C 1
ATOM 2564 O O . LEU A 1 323 ? -20.744 19.590 0.314 1.00 74.94 323 LEU A O 1
ATOM 2568 N N . VAL A 1 324 ? -20.855 19.988 -1.890 1.00 82.94 324 VAL A N 1
ATOM 2569 C CA . VAL A 1 324 ? -20.926 21.456 -1.774 1.00 82.94 324 VAL A CA 1
ATOM 2570 C C . VAL A 1 324 ? -22.158 21.883 -0.976 1.00 82.94 324 VAL A C 1
ATOM 2572 O O . VAL A 1 324 ? -22.046 22.684 -0.045 1.00 82.94 324 VAL A O 1
ATOM 2575 N N . VAL A 1 325 ? -23.331 21.325 -1.291 1.00 89.50 325 VAL A N 1
ATOM 2576 C CA . VAL A 1 325 ? -24.580 21.606 -0.567 1.00 89.50 325 VAL A CA 1
ATOM 2577 C C . VAL A 1 325 ? -24.456 21.211 0.904 1.00 89.50 325 VAL A C 1
ATOM 2579 O O . VAL A 1 325 ? -24.826 21.990 1.784 1.00 89.50 325 VAL A O 1
ATOM 2582 N N . ARG A 1 326 ? -23.890 20.038 1.199 1.00 84.25 326 ARG A N 1
ATOM 2583 C CA . ARG A 1 326 ? -23.700 19.554 2.569 1.00 84.25 326 ARG A CA 1
ATOM 2584 C C . ARG A 1 326 ? -22.693 20.397 3.347 1.00 84.25 326 ARG A C 1
ATOM 2586 O O . ARG A 1 326 ? -22.973 20.711 4.500 1.00 84.25 326 ARG A O 1
ATOM 2593 N N . ILE A 1 327 ? -21.583 20.819 2.734 1.00 83.50 327 ILE A N 1
ATOM 2594 C CA . ILE A 1 327 ? -20.615 21.739 3.353 1.00 83.50 327 ILE A CA 1
ATOM 2595 C C . ILE A 1 327 ? -21.295 23.067 3.700 1.00 83.50 327 ILE A C 1
ATOM 2597 O O . ILE A 1 327 ? -21.186 23.524 4.838 1.00 83.50 327 ILE A O 1
ATOM 2601 N N . LYS A 1 328 ? -22.056 23.650 2.763 1.00 87.62 328 LYS A N 1
ATOM 2602 C CA . LYS A 1 328 ? -22.771 24.918 2.980 1.00 87.62 328 LYS A CA 1
ATOM 2603 C C . LYS A 1 328 ? -23.877 24.807 4.037 1.00 87.62 328 LYS A C 1
ATOM 2605 O O . LYS A 1 328 ? -24.067 25.734 4.819 1.00 87.62 328 LYS A O 1
ATOM 2610 N N . ALA A 1 329 ? -24.565 23.667 4.121 1.00 89.44 329 ALA A N 1
ATOM 2611 C CA . ALA A 1 329 ? -25.629 23.427 5.102 1.00 89.44 329 ALA A CA 1
ATOM 2612 C C . ALA A 1 329 ? -25.120 23.007 6.497 1.00 89.44 329 ALA A C 1
ATOM 2614 O O . ALA A 1 329 ? -25.843 23.127 7.492 1.00 89.44 329 ALA A O 1
ATOM 2615 N N . HIS A 1 330 ? -23.893 22.491 6.598 1.00 88.94 330 HIS A N 1
ATOM 2616 C CA . HIS A 1 330 ? -23.364 21.916 7.833 1.00 88.94 330 HIS A CA 1
ATOM 2617 C C . HIS A 1 330 ? -23.328 22.900 9.023 1.00 88.94 330 HIS A C 1
ATOM 2619 O O . HIS A 1 330 ? -23.765 22.502 10.106 1.00 88.94 330 HIS A O 1
ATOM 2625 N N . PRO A 1 331 ? -22.909 24.179 8.887 1.00 86.00 331 PRO A N 1
ATOM 2626 C CA . PRO A 1 331 ? -22.932 25.132 10.002 1.00 86.00 331 PRO A CA 1
ATOM 2627 C C . PRO A 1 331 ? -24.329 25.364 10.601 1.00 86.00 331 PRO A C 1
ATOM 2629 O O . PRO A 1 331 ? -24.469 25.528 11.813 1.00 86.00 331 PRO A O 1
ATOM 2632 N N . GLU A 1 332 ? -25.380 25.377 9.778 1.00 87.00 332 GLU A N 1
ATOM 2633 C CA . GLU A 1 332 ? -26.769 25.514 10.238 1.00 87.00 332 GLU A CA 1
ATOM 2634 C C . GLU A 1 332 ? -27.267 24.258 10.947 1.00 87.00 332 GLU A C 1
ATOM 2636 O O . GLU A 1 332 ? -27.844 24.345 12.034 1.00 87.00 332 GLU A O 1
ATOM 2641 N N . ARG A 1 333 ? -26.989 23.083 10.376 1.00 90.38 333 ARG A N 1
ATOM 2642 C CA . ARG A 1 333 ? -27.354 21.797 10.982 1.00 90.38 333 ARG A CA 1
ATOM 2643 C C . ARG A 1 333 ? -26.638 21.569 12.308 1.00 90.38 333 ARG A C 1
ATOM 2645 O O . ARG A 1 333 ? -27.276 21.131 13.263 1.00 90.38 333 ARG A O 1
ATOM 2652 N N . LEU A 1 334 ? -25.360 21.938 12.397 1.00 87.25 334 LEU A N 1
ATOM 2653 C CA . LEU A 1 334 ? -24.607 21.909 13.647 1.00 87.25 334 LEU A CA 1
ATOM 2654 C C . LEU A 1 334 ? -25.250 22.825 14.693 1.00 87.25 334 LEU A C 1
ATOM 2656 O O . LEU A 1 334 ? -25.489 22.371 15.807 1.00 87.25 334 LEU A O 1
ATOM 2660 N N . ARG A 1 335 ? -25.604 24.071 14.341 1.00 84.31 335 ARG A N 1
ATOM 2661 C CA . ARG A 1 335 ? -26.307 24.995 15.254 1.00 84.31 335 ARG A CA 1
ATOM 2662 C C . ARG A 1 335 ? -27.638 24.425 15.751 1.00 84.31 335 ARG A C 1
ATOM 2664 O O . ARG A 1 335 ? -27.922 24.506 16.943 1.00 84.31 335 ARG A O 1
ATOM 2671 N N . ALA A 1 336 ? -28.432 23.824 14.867 1.00 87.50 336 ALA A N 1
ATOM 2672 C CA . ALA A 1 336 ? -29.710 23.215 15.233 1.00 87.50 336 ALA A CA 1
ATOM 2673 C C . ALA A 1 336 ? -29.533 21.997 16.157 1.00 87.50 336 ALA A C 1
ATOM 2675 O O . ALA A 1 336 ? -30.216 21.895 17.178 1.00 87.50 336 ALA A O 1
ATOM 2676 N N . ALA A 1 337 ? -28.589 21.104 15.838 1.00 87.69 337 ALA A N 1
ATOM 2677 C CA . ALA A 1 337 ? -28.253 19.955 16.678 1.00 87.69 337 ALA A CA 1
ATOM 2678 C C . ALA A 1 337 ? -27.762 20.404 18.062 1.00 87.69 337 ALA A C 1
ATOM 2680 O O . ALA A 1 337 ? -28.192 19.865 19.081 1.00 87.69 337 ALA A O 1
ATOM 2681 N N . TRP A 1 338 ? -26.929 21.444 18.100 1.00 86.62 338 TRP A N 1
ATOM 2682 C CA . TRP A 1 338 ? -26.431 22.044 19.332 1.00 86.62 338 TRP A CA 1
ATOM 2683 C C . TRP A 1 338 ? -27.557 22.618 20.189 1.00 86.62 338 TRP A C 1
ATOM 2685 O O . TRP A 1 338 ? -27.648 22.298 21.369 1.00 86.62 338 TRP A O 1
ATOM 2695 N N . ALA A 1 339 ? -28.451 23.421 19.605 1.00 85.12 339 ALA A N 1
ATOM 2696 C CA . ALA A 1 339 ? -29.590 24.005 20.311 1.00 85.12 339 ALA A CA 1
ATOM 2697 C C . ALA A 1 339 ? -30.539 22.927 20.863 1.00 85.12 339 ALA A C 1
ATOM 2699 O O . ALA A 1 339 ? -30.941 22.985 22.026 1.00 85.12 339 ALA A O 1
ATOM 2700 N N . SER A 1 340 ? -30.840 21.901 20.059 1.00 87.38 340 SER A N 1
ATOM 2701 C CA . SER A 1 340 ? -31.653 20.756 20.485 1.00 87.38 340 SER A CA 1
ATOM 2702 C C . SER A 1 340 ? -31.017 20.020 21.664 1.00 87.38 340 SER A C 1
ATOM 2704 O O . SER A 1 340 ? -31.698 19.667 22.628 1.00 87.38 340 SER A O 1
ATOM 2706 N N . GLU A 1 341 ? -29.706 19.797 21.612 1.00 89.56 341 GLU A N 1
ATOM 2707 C CA . GLU A 1 341 ? -28.992 19.073 22.658 1.00 89.56 341 GLU A CA 1
ATOM 2708 C C . GLU A 1 341 ? -28.833 19.905 23.937 1.00 89.56 341 GLU A C 1
ATOM 2710 O O . GLU A 1 341 ? -29.009 19.389 25.043 1.00 89.56 341 GLU A O 1
ATOM 2715 N N . ARG A 1 342 ? -28.605 21.217 23.811 1.00 86.75 342 ARG A N 1
ATOM 2716 C CA . ARG A 1 342 ? -28.640 22.155 24.943 1.00 86.75 342 ARG A CA 1
ATOM 2717 C C . ARG A 1 342 ? -30.003 22.153 25.622 1.00 86.75 342 ARG A C 1
ATOM 2719 O O . ARG A 1 342 ? -30.063 22.046 26.847 1.00 86.75 342 ARG A O 1
ATOM 2726 N N . TRP A 1 343 ? -31.086 22.185 24.846 1.00 85.50 343 TRP A N 1
ATOM 2727 C CA . TRP A 1 343 ? -32.446 22.086 25.373 1.00 85.50 343 TRP A CA 1
ATOM 2728 C C . TRP A 1 343 ? -32.672 20.762 26.115 1.00 85.50 343 TRP A C 1
ATOM 2730 O O . TRP A 1 343 ? -33.126 20.771 27.260 1.00 85.50 343 TRP A O 1
ATOM 2740 N N . ARG A 1 344 ? -32.256 19.629 25.525 1.00 90.00 344 ARG A N 1
ATOM 2741 C CA . ARG A 1 344 ? -32.323 18.294 26.151 1.00 90.00 344 ARG A CA 1
ATOM 2742 C C . ARG A 1 344 ? -31.579 18.232 27.490 1.00 90.00 344 ARG A C 1
ATOM 2744 O O . ARG A 1 344 ? -32.023 17.550 28.412 1.00 90.00 344 ARG A O 1
ATOM 2751 N N . LEU A 1 345 ? -30.449 18.931 27.600 1.00 85.75 345 LEU A N 1
ATOM 2752 C CA . LEU A 1 345 ? -29.606 18.994 28.800 1.00 85.75 345 LEU A CA 1
ATOM 2753 C C . LEU A 1 345 ? -30.027 20.087 29.804 1.00 85.75 345 LEU A C 1
ATOM 2755 O O . LEU A 1 345 ? -29.380 20.249 30.848 1.00 85.75 345 LEU A O 1
ATOM 2759 N N . GLY A 1 346 ? -31.090 20.844 29.510 1.00 84.56 346 GLY A N 1
ATOM 2760 C CA . GLY A 1 346 ? -31.556 21.952 30.346 1.00 84.56 346 GLY A CA 1
ATOM 2761 C C . GLY A 1 346 ? -30.551 23.107 30.438 1.00 84.56 346 GLY A C 1
ATOM 2762 O O . GLY A 1 346 ? -30.450 23.758 31.478 1.00 84.56 346 GLY A O 1
ATOM 2763 N N . LEU A 1 347 ? -29.759 23.328 29.386 1.00 79.00 347 LEU A N 1
ATOM 2764 C CA . LEU A 1 347 ? -28.838 24.455 29.252 1.00 79.00 347 LEU A CA 1
ATOM 2765 C C . LEU A 1 347 ? -29.587 25.603 28.553 1.00 79.00 347 LEU A C 1
ATOM 2767 O O . LEU A 1 347 ? -29.911 25.498 27.376 1.00 79.00 347 LEU A O 1
ATOM 2771 N N . ALA A 1 348 ? -29.899 26.688 29.268 1.00 60.66 348 ALA A N 1
ATOM 2772 C CA . ALA A 1 348 ? -30.579 27.845 28.674 1.00 60.66 348 ALA A CA 1
ATOM 2773 C C . ALA A 1 348 ? -29.669 28.607 27.683 1.00 60.66 348 ALA A C 1
ATOM 2775 O O . ALA A 1 348 ? -28.454 28.680 27.885 1.00 60.66 348 ALA A O 1
ATOM 2776 N N . ASP A 1 349 ? -30.267 29.252 26.673 1.00 52.91 349 ASP A N 1
ATOM 2777 C CA . ASP A 1 349 ? -29.609 30.118 25.666 1.00 52.91 349 ASP A CA 1
ATOM 2778 C C . ASP A 1 349 ? -29.092 31.459 26.220 1.00 52.91 349 ASP A C 1
ATOM 2780 O O . ASP A 1 349 ? -28.799 32.404 25.484 1.00 52.91 349 ASP A O 1
ATOM 2784 N N . ASN A 1 350 ? -28.955 31.584 27.539 1.00 41.97 350 ASN A N 1
ATOM 2785 C CA . ASN A 1 350 ? -28.479 32.818 28.135 1.00 41.97 350 ASN A CA 1
ATOM 2786 C C . ASN A 1 350 ? -27.017 33.056 27.732 1.00 41.97 350 ASN A C 1
ATOM 2788 O O . ASN A 1 350 ? -26.103 32.424 28.258 1.00 41.97 350 ASN A O 1
ATOM 2792 N N . LYS A 1 351 ? -26.824 34.049 26.851 1.00 40.28 351 LYS A N 1
ATOM 2793 C CA . LYS A 1 351 ? -25.571 34.704 26.412 1.00 40.28 351 LYS A CA 1
ATOM 2794 C C . LYS A 1 351 ? -24.711 35.307 27.542 1.00 40.28 351 LYS A C 1
ATOM 2796 O O . LYS A 1 351 ? -23.928 36.229 27.333 1.00 40.28 351 LYS A O 1
ATOM 2801 N N . ARG A 1 352 ? -24.837 34.796 28.764 1.00 34.91 352 ARG A N 1
ATOM 2802 C CA . ARG A 1 352 ? -23.942 35.040 29.893 1.00 34.91 352 ARG A CA 1
ATOM 2803 C C . ARG A 1 352 ? -23.787 33.748 30.690 1.00 34.91 352 ARG A C 1
ATOM 2805 O O . ARG A 1 352 ? -24.245 33.656 31.820 1.00 34.91 352 ARG A O 1
ATOM 2812 N N . ALA A 1 353 ? -23.070 32.782 30.130 1.00 34.81 353 ALA A N 1
ATOM 2813 C CA . ALA A 1 353 ? -22.093 32.078 30.951 1.00 34.81 353 ALA A CA 1
ATOM 2814 C C . ALA A 1 353 ? -20.814 32.927 30.922 1.00 34.81 353 ALA A C 1
ATOM 2816 O O . ALA A 1 353 ? -19.805 32.573 30.321 1.00 34.81 353 ALA A O 1
ATOM 2817 N N . SER A 1 354 ? -20.915 34.130 31.500 1.00 30.75 354 SER A N 1
ATOM 2818 C CA . SER A 1 354 ? -19.759 34.831 32.044 1.00 30.75 354 SER A CA 1
ATOM 2819 C C . SER A 1 354 ? -18.961 33.808 32.836 1.00 30.75 354 SER A C 1
ATOM 2821 O O . SER A 1 354 ? -19.591 33.117 33.636 1.00 30.75 354 SER A O 1
ATOM 2823 N N . THR A 1 355 ? -17.656 33.700 32.565 1.00 35.00 355 THR A N 1
ATOM 2824 C CA . THR A 1 355 ? -16.636 33.229 33.516 1.00 35.00 355 THR A CA 1
ATOM 2825 C C . THR A 1 355 ? -17.212 32.295 34.570 1.00 35.00 355 THR A C 1
ATOM 2827 O O . THR A 1 355 ? -17.741 32.775 35.572 1.00 35.00 355 THR A O 1
ATOM 2830 N N . PHE A 1 356 ? -17.150 30.979 34.331 1.00 36.59 356 PHE A N 1
ATOM 2831 C CA . PHE A 1 356 ? -17.361 29.997 35.391 1.00 36.59 356 PHE A CA 1
ATOM 2832 C C . PHE A 1 356 ? -16.349 30.310 36.494 1.00 36.59 356 PHE A C 1
ATOM 2834 O O . PHE A 1 356 ? -15.192 29.896 36.436 1.00 36.59 356 PHE A O 1
ATOM 2841 N N . ASP A 1 357 ? -16.782 31.147 37.434 1.00 31.91 357 ASP A N 1
ATOM 2842 C CA . ASP A 1 357 ? -15.983 31.605 38.544 1.00 31.91 357 ASP A CA 1
ATOM 2843 C C . ASP A 1 357 ? -15.581 30.367 39.324 1.00 31.91 357 ASP A C 1
ATOM 2845 O O . ASP A 1 357 ? -16.407 29.554 39.757 1.00 31.91 357 ASP A O 1
ATOM 2849 N N . ALA A 1 358 ? -14.265 30.227 39.442 1.00 41.47 358 ALA A N 1
ATOM 2850 C CA . ALA A 1 358 ? -13.611 29.335 40.364 1.00 41.47 358 ALA A CA 1
ATOM 2851 C C . ALA A 1 358 ? -14.353 29.352 41.700 1.00 41.47 358 ALA A C 1
ATOM 2853 O O . ALA A 1 358 ? -14.603 30.432 42.221 1.00 41.47 358 ALA A O 1
ATOM 2854 N N . ASN A 1 359 ? -14.691 28.176 42.241 1.00 34.72 359 ASN A N 1
ATOM 2855 C CA . ASN A 1 359 ? -14.641 27.886 43.680 1.00 34.72 359 ASN A CA 1
ATOM 2856 C C . ASN A 1 359 ? -15.090 26.447 43.975 1.00 34.72 359 ASN A C 1
ATOM 2858 O O . ASN A 1 359 ? -16.162 26.203 44.518 1.00 34.72 359 ASN A O 1
ATOM 2862 N N . VAL A 1 360 ? -14.210 25.489 43.678 1.00 36.41 360 VAL A N 1
ATOM 2863 C CA . VAL A 1 360 ? -13.819 24.466 44.660 1.00 36.41 360 VAL A CA 1
ATOM 2864 C C . VAL A 1 360 ? -12.319 24.283 44.471 1.00 36.41 360 VAL A C 1
ATOM 2866 O O . VAL A 1 360 ? -11.886 23.690 43.489 1.00 36.41 360 VAL A O 1
ATOM 2869 N N . VAL A 1 361 ? -11.515 24.855 45.365 1.00 37.75 361 VAL A N 1
ATOM 2870 C CA . VAL A 1 361 ? -10.079 24.568 45.445 1.00 37.75 361 VAL A CA 1
ATOM 2871 C C . VAL A 1 361 ? -9.931 23.338 46.342 1.00 37.75 361 VAL A C 1
ATOM 2873 O O . VAL A 1 361 ? -10.010 23.481 47.564 1.00 37.75 361 VAL A O 1
ATOM 2876 N N . PRO A 1 362 ? -9.754 22.114 45.808 1.00 41.94 362 PRO A N 1
ATOM 2877 C CA . PRO A 1 362 ? -9.260 21.025 46.631 1.00 41.94 362 PRO A CA 1
ATOM 2878 C C . PRO A 1 362 ? -7.827 21.363 47.060 1.00 41.94 362 PRO A C 1
ATOM 2880 O O . PRO A 1 362 ? -7.022 21.836 46.260 1.00 41.94 362 PRO A O 1
ATOM 2883 N N . LEU A 1 363 ? -7.503 21.084 48.324 1.00 45.66 363 LEU A N 1
ATOM 2884 C CA . LEU A 1 363 ? -6.213 21.337 48.990 1.00 45.66 363 LEU A CA 1
ATOM 2885 C C . LEU A 1 363 ? -4.981 20.669 48.318 1.00 45.66 363 LEU A C 1
ATOM 2887 O O . LEU A 1 363 ? -3.859 20.821 48.796 1.00 45.66 363 LEU A O 1
ATOM 2891 N N . ARG A 1 364 ? -5.164 19.971 47.188 1.00 54.03 364 ARG A N 1
ATOM 2892 C CA . ARG A 1 364 ? -4.137 19.571 46.213 1.00 54.03 364 ARG A CA 1
ATOM 2893 C C . ARG A 1 364 ? -4.835 19.271 44.877 1.00 54.03 364 ARG A C 1
ATOM 2895 O O . ARG A 1 364 ? -5.677 18.377 44.823 1.00 54.03 364 ARG A O 1
ATOM 2902 N N . LYS A 1 365 ? -4.530 20.014 43.808 1.00 70.62 365 LYS A N 1
ATOM 2903 C CA . LYS A 1 365 ? -5.042 19.726 42.455 1.00 70.62 365 LYS A CA 1
ATOM 2904 C C . LYS A 1 365 ? -4.213 18.569 41.861 1.00 70.62 365 LYS A C 1
ATOM 2906 O O . LYS A 1 365 ? -3.009 18.766 41.711 1.00 70.62 365 LYS A O 1
ATOM 2911 N N . PRO A 1 366 ? -4.795 17.385 41.581 1.00 84.12 366 PRO A N 1
ATOM 2912 C CA . PRO A 1 366 ? -4.065 16.276 40.960 1.00 84.12 366 PRO A CA 1
ATOM 2913 C C . PRO A 1 366 ? -3.598 16.669 39.557 1.00 84.12 366 PRO A C 1
ATOM 2915 O O . PRO A 1 366 ? -4.284 17.442 38.884 1.00 84.12 366 PRO A O 1
ATOM 2918 N N . SER A 1 367 ? -2.444 16.155 39.130 1.00 87.88 367 SER A N 1
ATOM 2919 C CA . SER A 1 367 ? -1.938 16.388 37.776 1.00 87.88 367 SER A CA 1
ATOM 2920 C C . SER A 1 367 ? -2.804 15.677 36.725 1.00 87.88 367 SER A C 1
ATOM 2922 O O . SER A 1 367 ? -3.599 14.791 37.048 1.00 87.88 367 SER A O 1
ATOM 2924 N N . ASN A 1 368 ? -2.650 16.039 35.446 1.00 88.81 368 ASN A N 1
ATOM 2925 C CA . ASN A 1 368 ? -3.313 15.306 34.361 1.00 88.81 368 ASN A CA 1
ATOM 2926 C C . ASN A 1 368 ? -2.901 13.820 34.356 1.00 88.81 368 ASN A C 1
ATOM 2928 O O . ASN A 1 368 ? -3.747 12.966 34.113 1.00 88.81 368 ASN A O 1
ATOM 2932 N N . GLU A 1 369 ? -1.640 13.510 34.674 1.00 91.38 369 GLU A N 1
ATOM 2933 C CA . GLU A 1 369 ? -1.132 12.135 34.772 1.00 91.38 369 GLU A CA 1
ATOM 2934 C C . GLU A 1 369 ? -1.796 11.368 35.922 1.00 91.38 369 GLU A C 1
ATOM 2936 O O . GLU A 1 369 ? -2.267 10.250 35.715 1.00 91.38 369 GLU A O 1
ATOM 2941 N N . ASP A 1 370 ? -1.938 11.992 37.097 1.00 91.81 370 ASP A N 1
ATOM 2942 C CA . ASP A 1 370 ? -2.636 11.389 38.242 1.00 91.81 370 ASP A CA 1
ATOM 2943 C C . ASP A 1 370 ? -4.102 11.082 37.898 1.00 91.81 370 ASP A C 1
ATOM 2945 O O . ASP A 1 370 ? -4.621 10.009 38.206 1.00 91.81 370 ASP A O 1
ATOM 2949 N N . LEU A 1 371 ? -4.780 12.007 37.209 1.00 93.00 371 LEU A N 1
ATOM 2950 C CA . LEU A 1 371 ? -6.170 11.829 36.782 1.00 93.00 371 LEU A CA 1
ATOM 2951 C C . LEU A 1 371 ? -6.336 10.682 35.780 1.00 93.00 371 LEU A C 1
ATOM 2953 O O . LEU A 1 371 ? -7.353 9.985 35.826 1.00 93.00 371 LEU A O 1
ATOM 2957 N N . ILE A 1 372 ? -5.365 10.491 34.884 1.00 94.19 372 ILE A N 1
ATOM 2958 C CA . ILE A 1 372 ? -5.354 9.391 33.913 1.00 94.19 372 ILE A CA 1
ATOM 2959 C C . ILE A 1 372 ? -5.068 8.063 34.615 1.00 94.19 372 ILE A C 1
ATOM 2961 O O . ILE A 1 372 ? -5.769 7.085 34.360 1.00 94.19 372 ILE A O 1
ATOM 2965 N N . ALA A 1 373 ? -4.100 8.023 35.532 1.00 92.75 373 ALA A N 1
ATOM 2966 C CA . ALA A 1 373 ? -3.762 6.818 36.285 1.00 92.75 373 ALA A CA 1
ATOM 2967 C C . ALA A 1 373 ? -4.944 6.332 37.140 1.00 92.75 373 ALA A C 1
ATOM 2969 O O . ALA A 1 373 ? -5.297 5.151 37.121 1.00 92.75 373 ALA A O 1
ATOM 2970 N N . GLU A 1 374 ? -5.619 7.248 37.838 1.00 93.75 374 GLU A N 1
ATOM 2971 C CA . GLU A 1 374 ? -6.824 6.920 38.601 1.00 93.75 374 GLU A CA 1
ATOM 2972 C C . GLU A 1 374 ? -7.995 6.481 37.712 1.00 93.75 374 GLU A C 1
ATOM 2974 O O . GLU A 1 374 ? -8.830 5.674 38.131 1.00 93.75 374 GLU A O 1
ATOM 2979 N N . TRP A 1 375 ? -8.091 7.025 36.497 1.00 95.81 375 TRP A N 1
ATOM 2980 C CA . TRP A 1 375 ? -9.089 6.607 35.519 1.00 95.81 375 TRP A CA 1
ATOM 2981 C C . TRP A 1 375 ? -8.809 5.195 34.996 1.00 95.81 375 TRP A C 1
ATOM 2983 O O . TRP A 1 375 ? -9.720 4.369 34.991 1.00 95.81 375 TRP A O 1
ATOM 2993 N N . ASP A 1 376 ? -7.559 4.879 34.640 1.00 95.56 376 ASP A N 1
ATOM 2994 C CA . ASP A 1 376 ? -7.150 3.523 34.251 1.00 95.56 376 ASP A CA 1
ATOM 2995 C C . ASP A 1 376 ? -7.473 2.515 35.362 1.00 95.56 376 ASP A C 1
ATOM 2997 O O . ASP A 1 376 ? -8.061 1.467 35.095 1.00 95.56 376 ASP A O 1
ATOM 3001 N N . GLN A 1 377 ? -7.183 2.857 36.623 1.00 93.69 377 GLN A N 1
ATOM 3002 C CA . GLN A 1 377 ? -7.535 2.014 37.765 1.00 93.69 377 GLN A CA 1
ATOM 3003 C C . GLN A 1 377 ? -9.053 1.795 37.878 1.00 93.69 377 GLN A C 1
ATOM 3005 O O . GLN A 1 377 ? -9.496 0.650 37.984 1.00 93.69 377 GLN A O 1
ATOM 3010 N N . ALA A 1 378 ? -9.861 2.855 37.799 1.00 94.94 378 ALA A N 1
ATOM 3011 C CA . ALA A 1 378 ? -11.318 2.736 37.869 1.00 94.94 378 ALA A CA 1
ATOM 3012 C C . ALA A 1 378 ? -11.890 1.869 36.732 1.00 94.94 378 ALA A C 1
ATOM 3014 O O . ALA A 1 378 ? -12.832 1.105 36.941 1.00 94.94 378 ALA A O 1
ATOM 3015 N N . LEU A 1 379 ? -11.305 1.939 35.532 1.00 95.12 379 LEU A N 1
ATO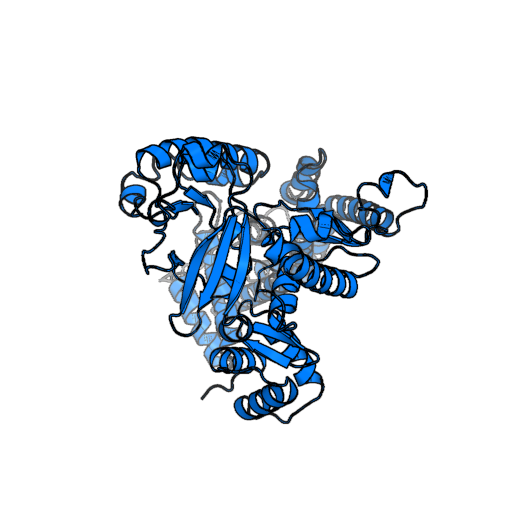M 3016 C CA . LEU A 1 379 ? -11.690 1.090 34.403 1.00 95.12 379 LEU A CA 1
ATOM 3017 C C . LEU A 1 379 ? -11.324 -0.387 34.617 1.00 95.12 379 LEU A C 1
ATOM 3019 O O . LEU A 1 379 ? -12.067 -1.263 34.169 1.00 95.12 379 LEU A O 1
ATOM 3023 N N . ARG A 1 380 ? -10.213 -0.681 35.312 1.00 92.12 380 ARG A N 1
ATOM 3024 C CA . ARG A 1 380 ? -9.856 -2.057 35.714 1.00 92.12 380 ARG A CA 1
ATOM 3025 C C . ARG A 1 380 ? -10.875 -2.625 36.695 1.00 92.12 380 ARG A C 1
ATOM 3027 O O . ARG A 1 380 ? -11.310 -3.760 36.527 1.00 92.12 380 ARG A O 1
ATOM 3034 N N . GLU A 1 381 ? -11.282 -1.831 37.680 1.00 93.19 381 GLU A N 1
ATOM 3035 C CA . GLU A 1 381 ? -12.257 -2.231 38.704 1.00 93.19 381 GLU A CA 1
ATOM 3036 C C . GLU A 1 381 ? -13.656 -2.498 38.116 1.00 93.19 381 GLU A C 1
ATOM 3038 O O . GLU A 1 381 ? -14.401 -3.321 38.643 1.00 93.19 381 GLU A O 1
ATOM 3043 N N . GLN A 1 382 ? -13.992 -1.879 36.979 1.00 90.75 382 GLN A N 1
ATOM 3044 C CA . GLN A 1 382 ? -15.232 -2.131 36.228 1.00 90.75 382 GLN A CA 1
ATOM 3045 C C . GLN A 1 382 ? -15.221 -3.439 35.412 1.00 90.75 382 GLN A C 1
ATOM 3047 O O . GLN A 1 382 ? -16.231 -3.778 34.797 1.00 90.75 382 GLN A O 1
ATOM 3052 N N . GLY A 1 383 ? -14.103 -4.175 35.374 1.00 88.00 383 GLY A N 1
ATOM 3053 C CA . GLY A 1 383 ? -14.005 -5.457 34.667 1.00 88.00 383 GLY A CA 1
ATOM 3054 C C . GLY A 1 383 ? -14.014 -5.346 33.137 1.00 88.00 383 GLY A C 1
ATOM 3055 O O . GLY A 1 383 ? -14.371 -6.304 32.452 1.00 88.00 383 GLY A O 1
ATOM 3056 N N . LEU A 1 384 ? -13.644 -4.187 32.580 1.00 88.06 384 LEU A N 1
ATOM 3057 C CA . LEU A 1 384 ? -13.540 -3.994 31.131 1.00 88.06 384 LEU A CA 1
ATOM 3058 C C . LEU A 1 384 ? -12.337 -4.753 30.549 1.00 88.06 384 LEU A C 1
ATOM 3060 O O . LEU A 1 384 ? -11.293 -4.876 31.187 1.00 88.06 384 LEU A O 1
ATOM 3064 N N . SER A 1 385 ? -12.454 -5.213 29.298 1.00 90.44 385 SER A N 1
ATOM 3065 C CA . SER A 1 385 ? -11.329 -5.832 28.577 1.00 90.44 385 SER A CA 1
ATOM 3066 C C . SER A 1 385 ? -10.148 -4.865 28.417 1.00 90.44 385 SER A C 1
ATOM 3068 O O . SER A 1 385 ? -10.369 -3.665 28.218 1.00 90.44 385 SER A O 1
ATOM 3070 N N . ASP A 1 386 ? -8.919 -5.394 28.383 1.00 88.50 386 ASP A N 1
ATOM 3071 C CA . ASP A 1 386 ? -7.690 -4.599 28.232 1.00 88.50 386 ASP A CA 1
ATOM 3072 C C . ASP A 1 386 ? -7.727 -3.662 27.013 1.00 88.50 386 ASP A C 1
ATOM 3074 O O . ASP A 1 386 ? -7.363 -2.494 27.134 1.00 88.50 386 ASP A O 1
ATOM 3078 N N . ASN A 1 387 ? -8.255 -4.123 25.873 1.00 86.62 387 ASN A N 1
ATOM 3079 C CA . ASN A 1 387 ? -8.361 -3.318 24.649 1.00 86.62 387 ASN A CA 1
ATOM 3080 C C . ASN A 1 387 ? -9.275 -2.091 24.823 1.00 86.62 387 ASN A C 1
ATOM 3082 O O . ASN A 1 387 ? -8.935 -0.989 24.396 1.00 86.62 387 ASN A O 1
ATOM 3086 N N . VAL A 1 388 ? -10.435 -2.263 25.466 1.00 87.62 388 VAL A N 1
ATOM 3087 C CA . VAL A 1 388 ? -11.384 -1.162 25.726 1.00 87.62 388 VAL A CA 1
ATOM 3088 C C . VAL A 1 388 ? -10.808 -0.182 26.745 1.00 87.62 388 VAL A C 1
ATOM 3090 O O . VAL A 1 388 ? -10.954 1.029 26.582 1.00 87.62 388 VAL A O 1
ATOM 3093 N N . ARG A 1 389 ? -10.120 -0.695 27.772 1.00 93.25 389 ARG A N 1
ATOM 3094 C CA . ARG A 1 389 ? -9.446 0.128 28.778 1.00 93.25 389 ARG A CA 1
ATOM 3095 C C . ARG A 1 389 ? -8.352 0.992 28.150 1.00 93.25 389 ARG A C 1
ATOM 3097 O O . ARG A 1 389 ? -8.383 2.209 28.302 1.00 93.25 389 ARG A O 1
ATOM 3104 N N . GLN A 1 390 ? -7.435 0.376 27.402 1.00 91.19 390 GLN A N 1
ATOM 3105 C CA . GLN A 1 390 ? -6.337 1.082 26.736 1.00 91.19 390 GLN A CA 1
ATOM 3106 C C . GLN A 1 390 ? -6.850 2.138 25.752 1.00 91.19 390 GLN A C 1
ATOM 3108 O O . GLN A 1 390 ? -6.313 3.241 25.718 1.00 91.19 390 GLN A O 1
ATOM 3113 N N . ARG A 1 391 ? -7.924 1.848 25.002 1.00 93.75 391 ARG A N 1
ATOM 3114 C CA . ARG A 1 391 ? -8.570 2.838 24.126 1.00 93.75 391 ARG A CA 1
ATOM 3115 C C . ARG A 1 391 ? -9.063 4.058 24.910 1.00 93.75 391 ARG A C 1
ATOM 3117 O O . ARG A 1 391 ? -8.710 5.181 24.563 1.00 93.75 391 ARG A O 1
ATOM 3124 N N . LYS A 1 392 ? -9.830 3.833 25.983 1.00 96.00 392 LYS A N 1
ATOM 3125 C CA . LYS A 1 392 ? -10.378 4.899 26.839 1.00 96.00 392 LYS A CA 1
ATOM 3126 C C . LYS A 1 392 ? -9.283 5.778 27.446 1.00 96.00 392 LYS A C 1
ATOM 3128 O O . LYS A 1 392 ? -9.447 6.992 27.506 1.00 96.00 392 LYS A O 1
ATOM 3133 N N . VAL A 1 393 ? -8.178 5.177 27.889 1.00 93.31 393 VAL A N 1
ATOM 3134 C CA . VAL A 1 393 ? -7.009 5.900 28.420 1.00 93.31 393 VAL A CA 1
ATOM 3135 C C . VAL A 1 393 ? -6.345 6.732 27.323 1.00 93.31 393 VAL A C 1
ATOM 3137 O O . VAL A 1 393 ? -6.199 7.943 27.481 1.00 93.31 393 VAL A O 1
ATOM 3140 N N . ARG A 1 394 ? -6.059 6.119 26.169 1.00 93.06 394 ARG A N 1
ATOM 3141 C CA . ARG A 1 394 ? -5.431 6.783 25.021 1.00 93.06 394 ARG A CA 1
ATOM 3142 C C . ARG A 1 394 ? -6.226 7.994 24.525 1.00 93.06 394 ARG A C 1
ATOM 3144 O O . ARG A 1 394 ? -5.633 8.994 24.124 1.00 93.06 394 ARG A O 1
ATOM 3151 N N . HIS A 1 395 ? -7.559 7.935 24.520 1.00 92.81 395 HIS A N 1
ATOM 3152 C CA . HIS A 1 395 ? -8.391 9.083 24.129 1.00 92.81 395 HIS A CA 1
ATOM 3153 C C . HIS A 1 395 ? -8.231 10.263 25.094 1.00 92.81 395 HIS A C 1
ATOM 3155 O O . HIS A 1 395 ? -8.073 11.400 24.649 1.00 92.81 395 HIS A O 1
ATOM 3161 N N . VAL A 1 396 ? -8.174 10.011 26.404 1.00 93.75 396 VAL A N 1
ATOM 3162 C CA . VAL A 1 396 ? -7.918 11.072 27.394 1.00 93.75 396 VAL A CA 1
ATOM 3163 C C . VAL A 1 396 ? -6.499 11.630 27.246 1.00 93.75 396 VAL A C 1
ATOM 3165 O O . VAL A 1 396 ? -6.332 12.847 27.234 1.00 93.75 396 VAL A O 1
ATOM 3168 N N . GLU A 1 397 ? -5.489 10.779 27.047 1.00 91.44 397 GLU A N 1
ATOM 3169 C CA . GLU A 1 397 ? -4.102 11.203 26.778 1.00 91.44 397 GLU A CA 1
ATOM 3170 C C . GLU A 1 397 ? -3.999 12.081 25.526 1.00 91.44 397 GLU A C 1
ATOM 3172 O O . GLU A 1 397 ? -3.350 13.127 25.538 1.00 91.44 397 GLU A O 1
ATOM 3177 N N . THR A 1 398 ? -4.693 11.695 24.454 1.00 87.25 398 THR A N 1
ATOM 3178 C CA . THR A 1 398 ? -4.739 12.459 23.199 1.00 87.25 398 THR A CA 1
ATOM 3179 C C . THR A 1 398 ? -5.333 13.850 23.427 1.00 87.25 398 THR A C 1
ATOM 3181 O O . THR A 1 398 ? -4.835 14.844 22.896 1.00 87.25 398 THR A O 1
ATOM 3184 N N . PHE A 1 399 ? -6.374 13.945 24.255 1.00 88.88 399 PHE A N 1
ATOM 3185 C CA . PHE A 1 399 ? -6.968 15.228 24.602 1.00 88.88 399 PHE A CA 1
ATOM 3186 C C . PHE A 1 399 ? -6.056 16.069 25.512 1.00 88.88 399 PHE A C 1
ATOM 3188 O O . PHE A 1 399 ? -5.926 17.271 25.295 1.00 88.88 399 PHE A O 1
ATOM 3195 N N . VAL A 1 400 ? -5.340 15.458 26.464 1.00 87.38 400 VAL A N 1
ATOM 3196 C CA . VAL A 1 400 ? -4.306 16.152 27.260 1.00 87.38 400 VAL A CA 1
ATOM 3197 C C . VAL A 1 400 ? -3.200 16.710 26.376 1.00 87.38 400 VAL A C 1
ATOM 3199 O O . VAL A 1 400 ? -2.792 17.854 26.567 1.00 87.38 400 VAL A O 1
ATOM 3202 N N . HIS A 1 401 ? -2.752 15.938 25.386 1.00 85.00 401 HIS A N 1
ATOM 3203 C CA . HIS A 1 401 ? -1.765 16.407 24.424 1.00 85.00 401 HIS A CA 1
ATOM 3204 C C . HIS A 1 401 ? -2.250 17.667 23.696 1.00 85.00 401 HIS A C 1
ATOM 3206 O O . HIS A 1 401 ? -1.492 18.625 23.579 1.00 85.00 401 HIS A O 1
ATOM 3212 N N . TYR A 1 402 ? -3.522 17.710 23.283 1.00 83.62 402 TYR A N 1
ATOM 3213 C CA . TYR A 1 402 ? -4.132 18.918 22.721 1.00 83.62 402 TYR A CA 1
ATOM 3214 C C . TYR A 1 402 ? -4.124 20.102 23.700 1.00 83.62 402 TYR A C 1
ATOM 3216 O O . TYR A 1 402 ? -3.752 21.208 23.307 1.00 83.62 402 TYR A O 1
ATOM 3224 N N . LEU A 1 403 ? -4.495 19.882 24.966 1.00 80.38 403 LEU A N 1
ATOM 3225 C CA . LEU A 1 403 ? -4.528 20.945 25.975 1.00 80.38 403 LEU A CA 1
ATOM 3226 C C . LEU A 1 403 ? -3.145 21.566 26.229 1.00 80.38 403 LEU A C 1
ATOM 3228 O O . LEU A 1 403 ? -3.086 22.733 26.610 1.00 80.38 403 LEU A O 1
ATOM 3232 N N . GLY A 1 404 ? -2.061 20.816 26.000 1.00 74.44 404 GLY A N 1
ATOM 3233 C CA . GLY A 1 404 ? -0.676 21.277 26.141 1.00 74.44 404 GLY A CA 1
ATOM 3234 C C . GLY A 1 404 ? -0.080 22.004 24.926 1.00 74.44 404 GLY A C 1
ATOM 3235 O O . GLY A 1 404 ? 1.079 22.407 24.988 1.00 74.44 404 GLY A O 1
ATOM 3236 N N . ILE A 1 405 ? -0.814 22.176 23.818 1.00 70.81 405 ILE A N 1
ATOM 3237 C CA . ILE A 1 405 ? -0.310 22.881 22.626 1.00 70.81 405 ILE A CA 1
ATOM 3238 C C . ILE A 1 405 ? -0.311 24.399 22.875 1.00 70.81 405 ILE A C 1
ATOM 3240 O O . ILE A 1 405 ? -1.370 25.025 22.921 1.00 70.81 405 ILE A O 1
ATOM 3244 N N . GLU A 1 406 ? 0.876 25.011 22.966 1.00 49.47 406 GLU A N 1
ATOM 3245 C CA . GLU A 1 406 ? 1.028 26.468 23.085 1.00 49.47 406 GLU A CA 1
ATOM 3246 C C . GLU A 1 406 ? 0.422 27.206 21.870 1.00 49.47 406 GLU A C 1
ATOM 3248 O O . GLU A 1 406 ? 0.687 26.865 20.714 1.00 49.47 406 GLU A O 1
ATOM 3253 N N . GLY A 1 407 ? -0.402 28.231 22.130 1.00 51.16 407 GLY A N 1
ATOM 3254 C CA . GLY A 1 407 ? -0.965 29.130 21.108 1.00 51.16 407 GLY A CA 1
ATOM 3255 C C . GLY A 1 407 ? -2.491 29.103 20.947 1.00 51.16 407 GLY A C 1
ATOM 3256 O O . GLY A 1 407 ? -3.037 29.978 20.276 1.00 51.16 407 GLY A O 1
ATOM 3257 N N . TYR A 1 408 ? -3.193 28.164 21.585 1.00 50.50 408 TYR A N 1
ATOM 3258 C CA . TYR A 1 408 ? -4.656 28.188 21.712 1.00 50.50 408 TYR A CA 1
ATOM 3259 C C . TYR A 1 408 ? -5.036 28.645 23.129 1.00 50.50 408 TYR A C 1
ATOM 3261 O O . TYR A 1 408 ? -4.293 28.396 24.073 1.00 50.50 408 TYR A O 1
ATOM 3269 N N . ARG A 1 409 ? -6.171 29.340 23.300 1.00 51.66 409 ARG A N 1
ATOM 3270 C CA . ARG A 1 409 ? -6.725 29.696 24.625 1.00 51.66 409 ARG A CA 1
ATOM 3271 C C . ARG A 1 409 ? -7.276 28.445 25.327 1.00 51.66 409 ARG A C 1
ATOM 3273 O O . ARG A 1 409 ? -8.458 28.405 25.640 1.00 51.66 409 ARG A O 1
ATOM 3280 N N . THR A 1 410 ? -6.466 27.402 25.474 1.00 59.75 410 THR A N 1
ATOM 3281 C CA . THR A 1 410 ? -6.887 26.157 26.106 1.00 59.75 410 THR A CA 1
ATOM 3282 C C . THR A 1 410 ? -6.703 26.233 27.607 1.00 59.75 410 THR A C 1
ATOM 3284 O O . THR A 1 410 ? -5.760 26.844 28.113 1.00 59.75 410 THR A O 1
ATOM 3287 N N . SER A 1 411 ? -7.579 25.559 28.341 1.00 63.28 411 SER A N 1
ATOM 3288 C CA . SER A 1 411 ? -7.559 25.574 29.807 1.00 63.28 411 SER A CA 1
ATOM 3289 C C . SER A 1 411 ? -6.352 24.851 30.437 1.00 63.28 411 SER A C 1
ATOM 3291 O O . SER A 1 411 ? -6.214 24.816 31.662 1.00 63.28 411 SER A O 1
ATOM 3293 N N . GLY A 1 412 ? -5.476 24.247 29.618 1.00 72.38 412 GLY A N 1
ATOM 3294 C CA . GLY A 1 412 ? -4.202 23.619 30.006 1.00 72.38 412 GLY A CA 1
ATOM 3295 C C . GLY A 1 412 ? -4.311 22.395 30.928 1.00 72.38 412 GLY A C 1
ATOM 3296 O O . GLY A 1 412 ? -3.309 21.760 31.250 1.00 72.38 412 GLY A O 1
ATOM 3297 N N . HIS A 1 413 ? -5.515 22.048 31.390 1.00 84.06 413 HIS A N 1
ATOM 3298 C CA . HIS A 1 413 ? -5.731 21.039 32.420 1.00 84.06 413 HIS A CA 1
ATOM 3299 C C . HIS A 1 413 ? -7.117 20.398 32.309 1.00 84.06 413 HIS A C 1
ATOM 3301 O O . HIS A 1 413 ? -8.107 21.117 32.202 1.00 84.06 413 HIS A O 1
ATOM 3307 N N . LEU A 1 414 ? -7.216 19.069 32.453 1.00 86.88 414 LEU A N 1
ATOM 3308 C CA . LEU A 1 414 ? -8.455 18.299 32.238 1.00 86.88 414 LEU A CA 1
ATOM 3309 C C . LEU A 1 414 ? -9.652 18.791 33.062 1.00 86.88 414 LEU A C 1
ATOM 3311 O O . LEU A 1 414 ? -10.771 18.806 32.566 1.00 86.88 414 LEU A O 1
ATOM 3315 N N . LEU A 1 415 ? -9.418 19.200 34.312 1.00 86.06 415 LEU A N 1
ATOM 3316 C CA . LEU A 1 415 ? -10.459 19.723 35.215 1.00 86.06 415 LEU A CA 1
ATOM 3317 C C . LEU A 1 415 ? -10.883 21.178 34.957 1.00 86.06 415 LEU A C 1
ATOM 3319 O O . LEU A 1 415 ? -11.813 21.641 35.607 1.00 86.06 415 LEU A O 1
ATOM 3323 N N . LEU A 1 416 ? -10.183 21.910 34.088 1.00 82.38 416 LEU A N 1
ATOM 3324 C CA . LEU A 1 416 ? -10.505 23.305 33.761 1.00 82.38 416 LEU A CA 1
ATOM 3325 C C . LEU A 1 416 ? -11.189 23.447 32.395 1.00 82.38 416 LEU A C 1
ATOM 3327 O O . LEU A 1 416 ? -11.502 24.558 31.998 1.00 82.38 416 LEU A O 1
ATOM 3331 N N . VAL A 1 417 ? -11.397 22.333 31.695 1.00 83.12 417 VAL A N 1
ATOM 3332 C CA . VAL A 1 417 ? -11.940 22.293 30.336 1.00 83.12 417 VAL A CA 1
ATOM 3333 C C . VAL A 1 417 ? -13.369 22.817 30.289 1.00 83.12 417 VAL A C 1
ATOM 3335 O O . VAL A 1 417 ? -14.205 22.412 31.099 1.00 83.12 417 VAL A O 1
ATOM 3338 N N . ASP A 1 418 ? -13.649 23.657 29.295 1.00 76.62 418 ASP A N 1
ATOM 3339 C CA . ASP A 1 418 ? -14.980 24.184 29.013 1.00 76.62 418 ASP A CA 1
ATOM 3340 C C . ASP A 1 418 ? -15.537 23.740 27.640 1.00 76.62 418 ASP A C 1
ATOM 3342 O O . ASP A 1 418 ? -14.992 22.879 26.942 1.00 76.62 418 ASP A O 1
ATOM 3346 N N . GLU A 1 419 ? -16.691 24.300 27.265 1.00 81.19 419 GLU A N 1
ATOM 3347 C CA . GLU A 1 419 ? -17.337 24.046 25.971 1.00 81.19 419 GLU A CA 1
ATOM 3348 C C . GLU A 1 419 ? -16.462 24.509 24.791 1.00 81.19 419 GLU A C 1
ATOM 3350 O O . GLU A 1 419 ? -16.384 23.812 23.780 1.00 81.19 419 GLU A O 1
ATOM 3355 N N . SER A 1 420 ? -15.754 25.634 24.931 1.00 80.44 420 SER A N 1
ATOM 3356 C CA . SER A 1 420 ? -14.892 26.203 23.889 1.00 80.44 420 SER A CA 1
ATOM 3357 C C . SER A 1 420 ? -13.666 25.324 23.624 1.00 80.44 420 SER A C 1
ATOM 3359 O O . SER A 1 420 ? -13.287 25.117 22.467 1.00 80.44 420 SER A O 1
ATOM 3361 N N . ASP A 1 421 ? -13.071 24.752 24.672 1.00 80.50 421 ASP A N 1
ATOM 3362 C CA . ASP A 1 421 ? -11.953 23.811 24.570 1.00 80.50 421 ASP A CA 1
ATOM 3363 C C . ASP A 1 421 ? -12.310 22.585 23.725 1.00 80.50 421 ASP A C 1
ATOM 3365 O O . ASP A 1 421 ? -11.592 22.247 22.776 1.00 80.50 421 ASP A O 1
ATOM 3369 N N . LEU A 1 422 ? -13.431 21.930 24.051 1.00 84.31 422 LEU A N 1
ATOM 3370 C CA . LEU A 1 422 ? -13.914 20.762 23.314 1.00 84.31 422 LEU A CA 1
ATOM 3371 C C . LEU A 1 422 ? -14.373 21.128 21.902 1.00 84.31 422 LEU A C 1
ATOM 3373 O O . LEU A 1 422 ? -14.212 20.325 20.985 1.00 84.31 422 LEU A O 1
ATOM 3377 N N . GLN A 1 423 ? -14.888 22.341 21.699 1.00 82.38 423 GLN A N 1
ATOM 3378 C CA . GLN A 1 423 ? -15.287 22.817 20.379 1.00 82.38 423 GLN A CA 1
ATOM 3379 C C . GLN A 1 423 ? -14.071 22.981 19.469 1.00 82.38 423 GLN A C 1
ATOM 3381 O O . GLN A 1 423 ? -14.032 22.425 18.372 1.00 82.38 423 GLN A O 1
ATOM 3386 N N . SER A 1 424 ? -13.050 23.696 19.945 1.00 80.38 424 SER A N 1
ATOM 3387 C CA . SER A 1 424 ? -11.780 23.875 19.238 1.00 80.38 424 SER A CA 1
ATOM 3388 C C . SER A 1 424 ? -11.036 22.545 19.048 1.00 80.38 424 SER A C 1
ATOM 3390 O O . SER A 1 424 ? -10.359 22.332 18.035 1.00 80.38 424 SER A O 1
ATOM 3392 N N . PHE A 1 425 ? -11.199 21.595 19.970 1.00 85.00 425 PHE A N 1
ATOM 3393 C CA . PHE A 1 425 ? -10.709 20.241 19.763 1.00 85.00 425 PHE A CA 1
ATOM 3394 C C . PHE A 1 425 ? -11.489 19.539 18.649 1.00 85.00 425 PHE A C 1
ATOM 3396 O O . PHE A 1 425 ? -10.942 19.346 17.570 1.00 85.00 425 PHE A O 1
ATOM 3403 N N . PHE A 1 426 ? -12.759 19.196 18.852 1.00 85.19 426 PHE A N 1
ATOM 3404 C CA . PHE A 1 426 ? -13.494 18.307 17.951 1.00 85.19 426 PHE A CA 1
ATOM 3405 C C . PHE A 1 426 ? -13.788 18.898 16.574 1.00 85.19 426 PHE A C 1
ATOM 3407 O O . PHE A 1 426 ? -13.735 18.169 15.591 1.00 85.19 426 PHE A O 1
ATOM 3414 N N . PHE A 1 427 ? -14.069 20.197 16.477 1.00 81.06 427 PHE A N 1
ATOM 3415 C CA . PHE A 1 427 ? -14.522 20.820 15.230 1.00 81.06 427 PHE A CA 1
ATOM 3416 C C . PHE A 1 427 ? -13.415 21.545 14.458 1.00 81.06 427 PHE A C 1
ATOM 3418 O O . PHE A 1 427 ? -13.680 22.073 13.374 1.00 81.06 427 PHE A O 1
ATOM 3425 N N . TRP A 1 428 ? -12.188 21.553 14.990 1.00 76.38 428 TRP A N 1
ATOM 3426 C CA . TRP A 1 428 ? -11.030 22.165 14.339 1.00 76.38 428 TRP A CA 1
ATOM 3427 C C . TRP A 1 428 ? -9.773 21.297 14.419 1.00 76.38 428 TRP A C 1
ATOM 3429 O O . TRP A 1 428 ? -9.226 20.907 13.389 1.00 76.38 428 TRP A O 1
ATOM 3439 N N . THR A 1 429 ? -9.290 20.983 15.622 1.00 76.44 429 THR A N 1
ATOM 3440 C CA . THR A 1 429 ? -7.976 20.339 15.785 1.00 76.44 429 THR A CA 1
ATOM 3441 C C . THR A 1 429 ? -8.021 18.834 15.528 1.00 76.44 429 THR A C 1
ATOM 3443 O O . THR A 1 429 ? -7.186 18.317 14.792 1.00 76.44 429 THR A O 1
ATOM 3446 N N . TYR A 1 430 ? -9.007 18.141 16.092 1.00 77.06 430 TYR A N 1
ATOM 3447 C CA . TYR A 1 430 ? -9.235 16.708 15.944 1.00 77.06 430 TYR A CA 1
ATOM 3448 C C . TYR A 1 430 ? -9.427 16.333 14.480 1.00 77.06 430 TYR A C 1
ATOM 3450 O O . TYR A 1 430 ? -8.698 15.475 13.996 1.00 77.06 430 TYR A O 1
ATOM 3458 N N . VAL A 1 431 ? -10.299 17.057 13.767 1.00 72.88 431 VAL A N 1
ATOM 3459 C CA . VAL A 1 431 ? -10.585 16.846 12.336 1.00 72.88 431 VAL A CA 1
ATOM 3460 C C . VAL A 1 431 ? -9.336 16.934 11.464 1.00 72.88 431 VAL A C 1
ATOM 3462 O O . VAL A 1 431 ? -9.212 16.197 10.496 1.00 72.88 431 VAL A O 1
ATOM 3465 N N . ARG A 1 432 ? -8.390 17.809 11.817 1.00 67.06 432 ARG A N 1
ATOM 3466 C CA . ARG A 1 432 ? -7.288 18.183 10.922 1.00 67.06 432 ARG A CA 1
ATOM 3467 C C . ARG A 1 432 ? -5.917 17.642 11.302 1.00 67.06 432 ARG A C 1
ATOM 3469 O O . ARG A 1 432 ? -5.010 17.694 10.480 1.00 67.06 432 ARG A O 1
ATOM 3476 N N . ARG A 1 433 ? -5.704 17.274 12.567 1.00 63.94 433 ARG A N 1
ATOM 3477 C CA . ARG A 1 433 ? -4.350 17.055 13.111 1.00 63.94 433 ARG A CA 1
ATOM 3478 C C . ARG A 1 433 ? -4.141 15.712 13.787 1.00 63.94 433 ARG A C 1
ATOM 3480 O O . ARG A 1 433 ? -2.996 15.381 14.078 1.00 63.94 433 ARG A O 1
ATOM 3487 N N . PHE A 1 434 ? -5.203 14.960 14.050 1.00 64.69 434 PHE A N 1
ATOM 3488 C CA . PHE A 1 434 ? -5.100 13.649 14.676 1.00 64.69 434 PHE A CA 1
ATOM 3489 C C . PHE A 1 434 ? -5.514 12.561 13.683 1.00 64.69 434 PHE A C 1
ATOM 3491 O O . PHE A 1 434 ? -6.440 12.791 12.909 1.00 64.69 434 PHE A O 1
ATOM 3498 N N . PRO A 1 435 ? -4.859 11.384 13.696 1.00 56.38 435 PRO A N 1
ATOM 3499 C CA . PRO A 1 435 ? -5.307 10.243 12.910 1.00 56.38 435 PRO A CA 1
ATOM 3500 C C . PRO A 1 435 ? -6.664 9.804 13.458 1.00 56.38 435 PRO A C 1
ATOM 3502 O O . PRO A 1 435 ? -6.757 9.269 14.564 1.00 56.38 435 PRO A O 1
ATOM 3505 N N . ASN A 1 436 ? -7.715 10.099 12.707 1.00 67.81 436 ASN A N 1
ATOM 3506 C CA . ASN A 1 436 ? -9.094 9.941 13.129 1.00 67.81 436 ASN A CA 1
ATOM 3507 C C . ASN A 1 436 ? -9.842 9.041 12.132 1.00 67.81 436 ASN A C 1
ATOM 3509 O O . ASN A 1 436 ? -9.391 8.764 11.024 1.00 67.81 436 ASN A O 1
ATOM 3513 N N . SER A 1 437 ? -10.970 8.499 12.574 1.00 74.94 437 SER A N 1
ATOM 3514 C CA . SER A 1 437 ? -11.946 7.838 11.709 1.00 74.94 437 SER A CA 1
ATOM 3515 C C . SER A 1 437 ? -13.338 8.119 12.269 1.00 74.94 437 SER A C 1
ATOM 3517 O O . SER A 1 437 ? -13.446 8.383 13.473 1.00 74.94 437 SER A O 1
ATOM 3519 N N . PRO A 1 438 ? -14.413 7.990 11.475 1.00 73.94 438 PRO A N 1
ATOM 3520 C CA . PRO A 1 438 ? -15.783 8.098 11.979 1.00 73.94 438 PRO A CA 1
ATOM 3521 C C . PRO A 1 438 ? -16.031 7.246 13.235 1.00 73.94 438 PRO A C 1
ATOM 3523 O O . PRO A 1 438 ? -16.586 7.709 14.229 1.00 73.94 438 PRO A O 1
ATOM 3526 N N . SER A 1 439 ? -15.534 6.004 13.229 1.00 78.69 439 SER A N 1
ATOM 3527 C CA . SER A 1 439 ? -15.671 5.074 14.357 1.00 78.69 439 SER A CA 1
ATOM 3528 C C . SER A 1 439 ? -14.863 5.481 15.598 1.00 78.69 439 SER A C 1
ATOM 3530 O O . SER A 1 439 ? -15.316 5.279 16.732 1.00 78.69 439 SER A O 1
ATOM 3532 N N . ASP A 1 440 ? -13.690 6.088 15.392 1.00 84.06 440 ASP A N 1
ATOM 3533 C CA . ASP A 1 440 ? -12.854 6.601 16.475 1.00 84.06 440 ASP A CA 1
ATOM 3534 C C . ASP A 1 440 ? -13.490 7.846 17.096 1.00 84.06 440 ASP A C 1
ATOM 3536 O O . ASP A 1 440 ? -13.608 7.894 18.312 1.00 84.06 440 ASP A O 1
ATOM 3540 N N . ALA A 1 441 ? -14.024 8.776 16.298 1.00 84.62 441 ALA A N 1
ATOM 3541 C CA . ALA A 1 441 ? -14.684 9.994 16.781 1.00 84.62 441 ALA A CA 1
ATOM 3542 C C . ALA A 1 441 ? -15.892 9.698 17.689 1.00 84.62 441 ALA A C 1
ATOM 3544 O O . ALA A 1 441 ? -16.066 10.307 18.752 1.00 84.62 441 ALA A O 1
ATOM 3545 N N . LEU A 1 442 ? -16.708 8.709 17.307 1.00 85.62 442 LEU A N 1
ATOM 3546 C CA . LEU A 1 442 ? -17.819 8.221 18.129 1.00 85.62 442 LEU A CA 1
ATOM 3547 C C . LEU A 1 442 ? -17.328 7.636 19.457 1.00 85.62 442 LEU A C 1
ATOM 3549 O O . LEU A 1 442 ? -17.899 7.913 20.512 1.00 85.62 442 LEU A O 1
ATOM 3553 N N . SER A 1 443 ? -16.259 6.840 19.410 1.00 90.12 443 SER A N 1
ATOM 3554 C CA . SER A 1 443 ? -15.665 6.246 20.610 1.00 90.12 443 SER A CA 1
ATOM 3555 C C . SER A 1 443 ? -14.998 7.306 21.494 1.00 90.12 443 SER A C 1
ATOM 3557 O O . SER A 1 443 ? -15.136 7.248 22.708 1.00 90.12 443 SER A O 1
ATOM 3559 N N . PHE A 1 444 ? -14.359 8.313 20.903 1.00 93.19 444 PHE A N 1
ATOM 3560 C CA . PHE A 1 444 ? -13.649 9.386 21.594 1.00 93.19 444 PHE A CA 1
ATOM 3561 C C . PHE A 1 444 ? -14.618 10.281 22.366 1.00 93.19 444 PHE A C 1
ATOM 3563 O O . PHE A 1 444 ? -14.439 10.523 23.559 1.00 93.19 444 PHE A O 1
ATOM 3570 N N . THR A 1 445 ? -15.688 10.742 21.714 1.00 92.88 445 THR A N 1
ATOM 3571 C CA . THR A 1 445 ? -16.731 11.552 22.371 1.00 92.88 445 THR A CA 1
ATOM 3572 C C . THR A 1 445 ? -17.399 10.790 23.517 1.00 92.88 445 THR A C 1
ATOM 3574 O O . THR A 1 445 ? -17.651 11.359 24.580 1.00 92.88 445 THR A O 1
ATOM 3577 N N . LEU A 1 446 ? -17.634 9.486 23.338 1.00 94.31 446 LEU A N 1
ATOM 3578 C CA . LEU A 1 446 ? -18.136 8.596 24.383 1.00 94.31 446 LEU A CA 1
ATOM 3579 C C . LEU A 1 446 ? -17.152 8.468 25.554 1.00 94.31 446 LEU A C 1
ATOM 3581 O O . LEU A 1 446 ? -17.547 8.589 26.714 1.00 94.31 446 LEU A O 1
ATOM 3585 N N . ASP A 1 447 ? -15.879 8.230 25.253 1.00 95.38 447 ASP A N 1
ATOM 3586 C CA . ASP A 1 447 ? -14.844 7.967 26.246 1.00 95.38 447 ASP A CA 1
ATOM 3587 C C . ASP A 1 447 ? -14.518 9.233 27.064 1.00 95.38 447 ASP A C 1
ATOM 3589 O O . ASP A 1 447 ? -14.409 9.144 28.289 1.00 95.38 447 ASP A O 1
ATOM 3593 N N . LEU A 1 448 ? -14.505 10.421 26.442 1.00 95.06 448 LEU A N 1
ATOM 3594 C CA . LEU A 1 448 ? -14.418 11.702 27.159 1.00 95.06 448 LEU A CA 1
ATOM 3595 C C . LEU A 1 448 ? -15.649 11.971 28.031 1.00 95.06 448 LEU A C 1
ATOM 3597 O O . LEU A 1 448 ? -15.506 12.405 29.174 1.00 95.06 448 LEU A O 1
ATOM 3601 N N . ARG A 1 449 ? -16.862 11.696 27.537 1.00 95.56 449 ARG A N 1
ATOM 3602 C CA . ARG A 1 449 ? -18.087 11.830 28.340 1.00 95.56 449 ARG A CA 1
ATOM 3603 C C . ARG A 1 449 ? -18.025 10.954 29.589 1.00 95.56 449 ARG A C 1
ATOM 3605 O O . ARG A 1 449 ? -18.362 11.413 30.680 1.00 95.56 449 ARG A O 1
ATOM 3612 N N . ASP A 1 450 ? -17.603 9.701 29.438 1.00 96.19 450 ASP A N 1
ATOM 3613 C CA . ASP A 1 450 ? -17.484 8.762 30.554 1.00 96.19 450 ASP A CA 1
ATOM 3614 C C . ASP A 1 450 ? -16.418 9.223 31.561 1.00 96.19 450 ASP A C 1
ATOM 3616 O O . ASP A 1 450 ? -16.673 9.206 32.768 1.00 96.19 450 ASP A O 1
ATOM 3620 N N . PHE A 1 451 ? -15.276 9.726 31.079 1.00 96.25 451 PHE A N 1
ATOM 3621 C CA . PHE A 1 451 ? -14.246 10.327 31.926 1.00 96.25 451 PHE A CA 1
ATOM 3622 C C . PHE A 1 451 ? -14.790 11.516 32.735 1.00 96.25 451 PHE A C 1
ATOM 3624 O O . PHE A 1 451 ? -14.642 11.561 33.956 1.00 96.25 451 PHE A O 1
ATOM 3631 N N . TYR A 1 452 ? -15.482 12.465 32.099 1.00 93.25 452 TYR A N 1
ATOM 3632 C CA . TYR A 1 452 ? -16.018 13.638 32.797 1.00 93.25 452 TYR A CA 1
ATOM 3633 C C . TYR A 1 452 ? -17.167 13.299 33.756 1.00 93.25 452 TYR A C 1
ATOM 3635 O O . TYR A 1 452 ? -17.263 13.887 34.837 1.00 93.25 452 TYR A O 1
ATOM 3643 N N . ARG A 1 453 ? -17.988 12.289 33.447 1.00 93.31 453 ARG A N 1
ATOM 3644 C CA . ARG A 1 453 ? -18.955 11.731 34.410 1.00 93.31 453 ARG A CA 1
ATOM 3645 C C . ARG A 1 453 ? -18.261 11.164 35.641 1.00 93.31 453 ARG A C 1
ATOM 3647 O O . ARG A 1 453 ? -18.702 11.440 36.756 1.00 93.31 453 ARG A O 1
ATOM 3654 N N . TYR A 1 454 ? -17.169 10.427 35.451 1.00 94.38 454 TYR A N 1
ATOM 3655 C CA . TYR A 1 454 ? -16.363 9.912 36.552 1.00 94.38 454 TYR A CA 1
ATOM 3656 C C . TYR A 1 454 ? -15.778 11.047 37.409 1.00 94.38 454 TYR A C 1
ATOM 3658 O O . TYR A 1 454 ? -15.909 11.018 38.633 1.00 94.38 454 TYR A O 1
ATOM 3666 N N . GLN A 1 455 ? -15.236 12.109 36.802 1.00 91.31 455 GLN A N 1
ATOM 3667 C CA . GLN A 1 455 ? -14.721 13.257 37.566 1.00 91.31 455 GLN A CA 1
ATOM 3668 C C . GLN A 1 455 ? -15.820 14.000 38.348 1.00 91.31 455 GLN A C 1
ATOM 3670 O O . GLN A 1 455 ? -15.579 14.448 39.473 1.00 91.31 455 GLN A O 1
ATOM 3675 N N . LYS A 1 456 ? -17.044 14.084 37.806 1.00 87.25 456 LYS A N 1
ATOM 3676 C CA . LYS A 1 456 ? -18.208 14.627 38.526 1.00 87.25 456 LYS A CA 1
ATOM 3677 C C . LYS A 1 456 ? -18.612 13.743 39.706 1.00 87.25 456 LYS A C 1
ATOM 3679 O O . LYS A 1 456 ? -18.846 14.257 40.794 1.00 87.25 456 LYS A O 1
ATOM 3684 N N . GLN A 1 457 ? -18.647 12.421 39.526 1.00 89.56 457 GLN A N 1
ATOM 3685 C CA . GLN A 1 457 ? -18.921 11.467 40.613 1.00 89.56 457 GLN A CA 1
ATOM 3686 C C . GLN A 1 457 ? -17.878 11.557 41.736 1.00 89.56 457 GLN A C 1
ATOM 3688 O O . GLN A 1 457 ? -18.219 11.418 42.907 1.00 89.56 457 GLN A O 1
ATOM 3693 N N . ARG A 1 458 ? -16.619 11.852 41.391 1.00 87.88 458 ARG A N 1
ATOM 3694 C CA . ARG A 1 458 ? -15.533 12.125 42.346 1.00 87.88 458 ARG A CA 1
ATOM 3695 C C . ARG A 1 458 ? -15.607 13.514 42.998 1.00 87.88 458 ARG A C 1
ATOM 3697 O O . ARG A 1 458 ? -14.742 13.834 43.808 1.00 87.88 458 ARG A O 1
ATOM 3704 N N . GLY A 1 459 ? -16.592 14.345 42.649 1.00 84.38 459 GLY A N 1
ATOM 3705 C CA . GLY A 1 459 ? -16.771 15.692 43.200 1.00 84.38 459 GLY A CA 1
ATOM 3706 C C . GLY A 1 459 ? -15.707 16.706 42.767 1.00 84.38 459 GLY A C 1
ATOM 3707 O O . GLY A 1 459 ? -15.558 17.740 43.413 1.00 84.38 459 GLY A O 1
ATOM 3708 N N . ARG A 1 460 ? -14.945 16.423 41.701 1.00 84.19 460 ARG A N 1
ATOM 3709 C CA . ARG A 1 460 ? -13.844 17.287 41.225 1.00 84.19 460 ARG A CA 1
ATOM 3710 C C . ARG A 1 460 ? -14.298 18.380 40.272 1.00 84.19 460 ARG A C 1
ATOM 3712 O O . ARG A 1 460 ? -13.636 19.405 40.164 1.00 84.19 460 ARG A O 1
ATOM 3719 N N . ILE A 1 461 ? -15.412 18.148 39.589 1.00 82.75 461 ILE A N 1
ATOM 3720 C CA . ILE A 1 461 ? -16.088 19.134 38.752 1.00 82.75 461 ILE A CA 1
ATOM 3721 C C . ILE A 1 461 ? -17.554 19.196 39.162 1.00 82.75 461 ILE A C 1
ATOM 3723 O O . ILE A 1 461 ? -18.149 18.183 39.537 1.00 82.75 461 ILE A O 1
ATOM 3727 N N . GLN A 1 462 ? -18.135 20.389 39.090 1.00 77.38 462 GLN A N 1
ATOM 3728 C CA . GLN A 1 462 ? -19.537 20.603 39.448 1.00 77.38 462 GLN A CA 1
ATOM 3729 C C . GLN A 1 462 ? -20.483 20.166 38.322 1.00 77.38 462 GLN A C 1
ATOM 3731 O O . GLN A 1 462 ? -21.570 19.640 38.575 1.00 77.38 462 GLN A O 1
ATOM 3736 N N . ASP A 1 463 ? -20.051 20.333 37.072 1.00 77.75 463 ASP A N 1
ATOM 3737 C CA . ASP A 1 463 ? -20.842 20.020 35.891 1.00 77.75 463 ASP A CA 1
ATOM 3738 C C . ASP A 1 463 ? -20.033 19.192 34.888 1.00 77.75 463 ASP A C 1
ATOM 3740 O O . ASP A 1 463 ? -18.850 19.431 34.690 1.00 77.75 463 ASP A O 1
ATOM 3744 N N . ALA A 1 464 ? -20.689 18.215 34.264 1.00 85.06 464 ALA A N 1
ATOM 3745 C CA . ALA A 1 464 ? -20.149 17.384 33.184 1.00 85.06 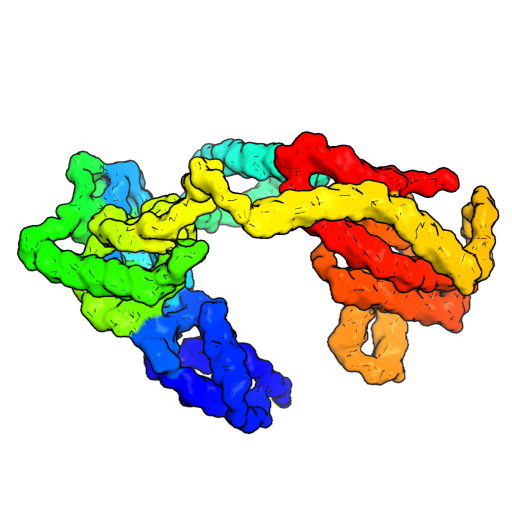464 ALA A CA 1
ATOM 3746 C C . ALA A 1 464 ? -21.004 17.482 31.908 1.00 85.06 464 ALA A C 1
ATOM 3748 O O . ALA A 1 464 ? -20.716 16.811 30.918 1.00 85.06 464 ALA A O 1
ATOM 3749 N N . ARG A 1 465 ? -22.066 18.306 31.916 1.00 85.56 465 ARG A N 1
ATOM 3750 C CA . ARG A 1 465 ? -22.993 18.464 30.787 1.00 85.56 465 ARG A CA 1
ATOM 3751 C C . ARG A 1 465 ? -22.314 19.007 29.536 1.00 85.56 465 ARG A C 1
ATOM 3753 O O . ARG A 1 465 ? -22.781 18.696 28.450 1.00 85.56 465 ARG A O 1
ATOM 3760 N N . PHE A 1 466 ? -21.202 19.736 29.664 1.00 83.00 466 PHE A N 1
ATOM 3761 C CA . PHE A 1 466 ? -20.398 20.139 28.509 1.00 83.00 466 PHE A CA 1
ATOM 3762 C C . PHE A 1 466 ? -19.906 18.905 27.733 1.00 83.00 466 PHE A C 1
ATOM 3764 O O . PHE A 1 466 ? -20.134 18.819 26.540 1.00 83.00 466 PHE A O 1
ATOM 3771 N N . ALA A 1 467 ? -19.365 17.873 28.387 1.00 86.19 467 ALA A N 1
ATOM 3772 C CA . ALA A 1 467 ? -18.954 16.646 27.699 1.00 86.19 467 ALA A CA 1
ATOM 3773 C C . ALA A 1 467 ? -20.151 15.824 27.172 1.00 86.19 467 ALA A C 1
ATOM 3775 O O . ALA A 1 467 ? -20.047 15.157 26.141 1.00 86.19 467 ALA A O 1
ATOM 3776 N N . GLU A 1 468 ? -21.307 15.883 27.847 1.00 87.69 468 GLU A N 1
ATOM 3777 C CA . GLU A 1 468 ? -22.541 15.257 27.347 1.00 87.69 468 GLU A CA 1
ATOM 3778 C C . GLU A 1 468 ? -23.068 15.925 26.076 1.00 87.69 468 GLU A C 1
ATOM 3780 O O . GLU A 1 468 ? -23.509 15.219 25.173 1.00 87.69 468 GLU A O 1
ATOM 3785 N N . LEU A 1 469 ? -22.963 17.252 25.984 1.00 87.19 469 LEU A N 1
ATOM 3786 C CA . LEU A 1 469 ? -23.331 18.034 24.806 1.00 87.19 469 LEU A CA 1
ATOM 3787 C C . LEU A 1 469 ? -22.542 17.569 23.574 1.00 87.19 469 LEU A C 1
ATOM 3789 O O . LEU A 1 469 ? -23.141 17.264 22.546 1.00 87.19 469 LEU A O 1
ATOM 3793 N N . PHE A 1 470 ? -21.220 17.402 23.696 1.00 88.00 470 PHE A N 1
ATOM 3794 C CA . PHE A 1 470 ? -20.372 16.904 22.600 1.00 88.00 470 PHE A CA 1
ATOM 3795 C C . PHE A 1 470 ? -20.680 15.463 22.200 1.00 88.00 470 PHE A C 1
ATOM 3797 O O . PHE A 1 470 ? -20.649 15.130 21.017 1.00 88.00 470 PHE A O 1
ATOM 3804 N N . TYR A 1 471 ? -21.025 14.608 23.162 1.00 91.56 471 TYR A N 1
ATOM 3805 C CA . TYR A 1 471 ? -21.515 13.271 22.843 1.00 91.56 471 TYR A CA 1
ATOM 3806 C C . TYR A 1 471 ? -22.868 13.305 22.112 1.00 91.56 471 TYR A C 1
ATOM 3808 O O . TYR A 1 471 ? -23.119 12.470 21.241 1.00 91.56 471 TYR A O 1
ATOM 3816 N N . GLY A 1 472 ? -23.743 14.253 22.448 1.00 86.81 472 GLY A N 1
ATOM 3817 C CA . GLY A 1 472 ? -25.029 14.454 21.783 1.00 86.81 472 GLY A CA 1
ATOM 3818 C C . GLY A 1 472 ? -24.900 14.911 20.333 1.00 86.81 472 GLY A C 1
ATOM 3819 O O . GLY A 1 472 ? -25.628 14.423 19.474 1.00 86.81 472 GLY A O 1
ATOM 3820 N N . VAL A 1 473 ? -23.913 15.761 20.035 1.00 89.12 473 VAL A N 1
ATOM 3821 C CA . VAL A 1 473 ? -23.621 16.233 18.667 1.00 89.12 473 VAL A CA 1
ATOM 3822 C C . VAL A 1 473 ? -22.537 15.417 17.950 1.00 89.12 473 VAL A C 1
ATOM 3824 O O . VAL A 1 473 ? -22.022 15.850 16.920 1.00 89.12 473 VAL A O 1
ATOM 3827 N N . ARG A 1 474 ? -22.183 14.227 18.456 1.00 90.81 474 ARG A N 1
ATOM 3828 C CA . ARG A 1 474 ? -21.106 13.384 17.896 1.00 90.81 474 ARG A CA 1
ATOM 3829 C C . ARG A 1 474 ? -21.285 13.060 16.413 1.00 90.81 474 ARG A C 1
ATOM 3831 O O . ARG A 1 474 ? -20.299 12.990 15.689 1.00 90.81 474 ARG A O 1
ATOM 3838 N N . ASP A 1 475 ? -22.526 12.934 15.950 1.00 88.38 475 ASP A N 1
ATOM 3839 C CA . ASP A 1 475 ? -22.818 12.647 14.544 1.00 88.38 475 ASP A CA 1
ATOM 3840 C C . ASP A 1 475 ? -22.472 13.853 13.652 1.00 88.38 475 ASP A C 1
ATOM 3842 O O . ASP A 1 475 ? -22.057 13.673 12.514 1.00 88.38 475 ASP A O 1
ATOM 3846 N N . MET A 1 476 ? -22.535 15.084 14.181 1.00 89.69 476 MET A N 1
ATOM 3847 C CA . MET A 1 476 ? -22.049 16.281 13.480 1.00 89.69 476 MET A CA 1
ATOM 3848 C C . MET A 1 476 ? -20.521 16.359 13.459 1.00 89.69 476 MET A C 1
ATOM 3850 O O . MET A 1 476 ? -19.955 16.901 12.515 1.00 89.69 476 MET A O 1
ATOM 3854 N N . ILE A 1 477 ? -19.840 15.815 14.471 1.00 86.56 477 ILE A N 1
ATOM 3855 C CA . ILE A 1 477 ? -18.373 15.699 14.473 1.00 86.56 477 ILE A CA 1
ATOM 3856 C C . ILE A 1 477 ? -17.940 14.699 13.396 1.00 86.56 477 ILE A C 1
ATOM 3858 O O . ILE A 1 477 ? -17.040 14.996 12.616 1.00 86.56 477 ILE A O 1
ATOM 3862 N N . VAL A 1 478 ? -18.617 13.547 13.316 1.00 84.56 478 VAL A N 1
ATOM 3863 C CA . VAL A 1 478 ? -18.405 12.548 12.258 1.00 84.56 478 VAL A CA 1
ATOM 3864 C C . VAL A 1 478 ? -18.696 13.135 10.883 1.00 84.56 478 VAL A C 1
ATOM 3866 O O . VAL A 1 478 ? -17.856 13.045 9.997 1.00 84.56 478 VAL A O 1
ATOM 3869 N N . GLU A 1 479 ? -19.838 13.802 10.716 1.00 84.69 479 GLU A N 1
ATOM 3870 C CA . GLU A 1 479 ? -20.172 14.452 9.452 1.00 84.69 479 GLU A CA 1
ATOM 3871 C C . GLU A 1 479 ? -19.108 15.489 9.072 1.00 84.69 479 GLU A C 1
ATOM 3873 O O . GLU A 1 479 ? -18.690 15.529 7.923 1.00 84.69 479 GLU A O 1
ATOM 3878 N N . ARG A 1 480 ? -18.590 16.284 10.020 1.00 84.94 480 ARG A N 1
ATOM 3879 C CA . ARG A 1 480 ? -17.512 17.238 9.722 1.00 84.94 480 ARG A CA 1
ATOM 3880 C C . ARG A 1 480 ? -16.222 16.554 9.258 1.00 84.94 480 ARG A C 1
ATOM 3882 O O . ARG A 1 480 ? -15.551 17.108 8.393 1.00 84.94 480 ARG A O 1
ATOM 3889 N N . LEU A 1 481 ? -15.878 15.387 9.808 1.00 80.50 481 LEU A N 1
ATOM 3890 C CA . LEU A 1 481 ? -14.741 14.586 9.337 1.00 80.50 481 LEU A CA 1
ATOM 3891 C C . LEU A 1 481 ? -14.943 14.150 7.885 1.00 80.50 481 LEU A C 1
ATOM 3893 O O . LEU A 1 481 ? -14.099 14.429 7.042 1.00 80.50 481 LEU A O 1
ATOM 3897 N N . GLU A 1 482 ? -16.096 13.555 7.583 1.00 80.19 482 GLU A N 1
ATOM 3898 C CA . GLU A 1 482 ? -16.430 13.091 6.231 1.00 80.19 482 GLU A CA 1
ATOM 3899 C C . GLU A 1 482 ? -16.475 14.240 5.215 1.00 80.19 482 GLU A C 1
ATOM 3901 O O . GLU A 1 482 ? -16.022 14.096 4.080 1.00 80.19 482 GLU A O 1
ATOM 3906 N N . LEU A 1 483 ? -17.009 15.398 5.619 1.00 81.62 483 LEU A N 1
ATOM 3907 C CA . LEU A 1 483 ? -17.040 16.600 4.790 1.00 81.62 483 LEU A CA 1
ATOM 3908 C C . LEU A 1 483 ? -15.640 17.162 4.549 1.00 81.62 483 LEU A C 1
ATOM 3910 O O . LEU A 1 483 ? -15.377 17.641 3.451 1.00 81.62 483 LEU A O 1
ATOM 3914 N N . TYR A 1 484 ? -14.748 17.102 5.540 1.00 79.06 484 TYR A N 1
ATOM 3915 C CA . TYR A 1 484 ? -13.363 17.528 5.367 1.00 79.06 484 TYR A CA 1
ATOM 3916 C C . TYR A 1 484 ? -12.597 16.588 4.432 1.00 79.06 484 TYR A C 1
ATOM 3918 O O . TYR A 1 484 ? -11.949 17.069 3.508 1.00 79.06 484 TYR A O 1
ATOM 3926 N N . ASP A 1 485 ? -12.739 15.272 4.602 1.00 70.56 485 ASP A N 1
ATOM 3927 C CA . ASP A 1 485 ? -12.146 14.277 3.699 1.00 70.56 485 ASP A CA 1
ATOM 3928 C C . ASP A 1 485 ? -12.651 14.459 2.260 1.00 70.56 485 ASP A C 1
ATOM 3930 O O . ASP A 1 485 ? -11.872 14.432 1.308 1.00 70.56 485 ASP A O 1
ATOM 3934 N N . GLY A 1 486 ? -13.954 14.712 2.092 1.00 62.81 486 GLY A N 1
ATOM 3935 C CA . GLY A 1 486 ? -14.544 15.035 0.796 1.00 62.81 486 GLY A CA 1
ATOM 3936 C C . GLY A 1 486 ? -14.033 16.358 0.217 1.00 62.81 486 GLY A C 1
ATOM 3937 O O . GLY A 1 486 ? -13.768 16.443 -0.982 1.00 62.81 486 GLY A O 1
ATOM 3938 N N . LEU A 1 487 ? -13.865 17.387 1.052 1.00 69.25 487 LEU A N 1
ATOM 3939 C CA . LEU A 1 487 ? -13.364 18.703 0.649 1.00 69.25 487 LEU A CA 1
ATOM 3940 C C . LEU A 1 487 ? -11.951 18.625 0.053 1.00 69.25 487 LEU A C 1
ATOM 3942 O O . LEU A 1 487 ? -11.635 19.405 -0.843 1.00 69.25 487 LEU A O 1
ATOM 3946 N N . LEU A 1 488 ? -11.122 17.665 0.478 1.00 65.06 488 LEU A N 1
ATOM 3947 C CA . LEU A 1 488 ? -9.781 17.471 -0.088 1.00 65.06 488 LEU A CA 1
ATOM 3948 C C . LEU A 1 488 ? -9.799 17.133 -1.592 1.00 65.06 488 LEU A C 1
ATOM 3950 O O . LEU A 1 488 ? -8.801 17.334 -2.275 1.00 65.06 488 LEU A O 1
ATOM 3954 N N . VAL A 1 489 ? -10.934 16.691 -2.144 1.00 58.53 489 VAL A N 1
ATOM 3955 C CA . VAL A 1 489 ? -11.111 16.484 -3.595 1.00 58.53 489 VAL A CA 1
ATOM 3956 C C . VAL A 1 489 ? -11.171 17.809 -4.372 1.00 58.53 489 VAL A C 1
ATOM 3958 O O . VAL A 1 489 ? -11.000 17.816 -5.591 1.00 58.53 489 VAL A O 1
ATOM 3961 N N . PHE A 1 490 ? -11.409 18.929 -3.685 1.00 50.25 490 PHE A N 1
ATOM 3962 C CA . PHE A 1 490 ? -11.491 20.262 -4.273 1.00 50.25 490 PHE A CA 1
ATOM 3963 C C . PHE A 1 490 ? -10.205 21.076 -4.130 1.00 50.25 490 PHE A C 1
ATOM 3965 O O . PHE A 1 490 ? -10.252 22.227 -4.521 1.00 50.25 490 PHE A O 1
ATOM 3972 N N . VAL A 1 491 ? -9.090 20.544 -3.609 1.00 54.06 491 VAL A N 1
ATOM 3973 C CA . VAL A 1 491 ? -7.868 21.333 -3.298 1.00 54.06 491 VAL A CA 1
ATOM 3974 C C . VAL A 1 491 ? -7.387 22.209 -4.465 1.00 54.06 491 VAL A C 1
ATOM 3976 O O . VAL A 1 491 ? -6.982 23.342 -4.232 1.00 54.06 491 VAL A O 1
ATOM 3979 N N . ASP A 1 492 ? -7.539 21.740 -5.707 1.00 48.31 492 ASP A N 1
ATOM 3980 C CA . ASP A 1 492 ? -7.145 22.479 -6.919 1.00 48.31 492 ASP A CA 1
ATOM 3981 C C . ASP A 1 492 ? -8.282 23.330 -7.536 1.00 48.31 492 ASP A C 1
ATOM 3983 O O . ASP A 1 492 ? -8.151 23.868 -8.636 1.00 48.31 492 ASP A O 1
ATOM 3987 N N . SER A 1 493 ? -9.439 23.420 -6.872 1.00 61.62 493 SER A N 1
ATOM 3988 C CA . SER A 1 493 ? -10.615 24.176 -7.321 1.00 61.62 493 SER A CA 1
ATOM 3989 C C . SER A 1 493 ? -10.624 25.588 -6.741 1.00 61.62 493 SER A C 1
ATOM 3991 O O . SER A 1 493 ? -10.314 25.795 -5.570 1.00 61.62 493 SER A O 1
ATOM 3993 N N . ALA A 1 494 ? -11.104 26.555 -7.527 1.00 71.00 494 ALA A N 1
ATOM 3994 C CA . ALA A 1 494 ? -11.314 27.933 -7.074 1.00 71.00 494 ALA A CA 1
ATOM 3995 C C . ALA A 1 494 ? -12.271 28.034 -5.868 1.00 71.00 494 ALA A C 1
ATOM 3997 O O . ALA A 1 494 ? -12.169 28.969 -5.078 1.00 71.00 494 ALA A O 1
ATOM 3998 N N . ASP A 1 495 ? -13.159 27.049 -5.701 1.00 68.38 495 ASP A N 1
ATOM 3999 C CA . ASP A 1 495 ? -14.140 27.005 -4.613 1.00 68.38 495 ASP A CA 1
ATOM 4000 C C . ASP A 1 495 ? -13.563 26.453 -3.296 1.00 68.38 495 ASP A C 1
ATOM 4002 O O . ASP A 1 495 ? -14.242 26.489 -2.268 1.00 68.38 495 ASP A O 1
ATOM 4006 N N . TYR A 1 496 ? -12.336 25.912 -3.300 1.00 69.00 496 TYR A N 1
ATOM 4007 C CA . TYR A 1 496 ? -11.745 25.256 -2.129 1.00 69.00 496 TYR A CA 1
ATOM 4008 C C . TYR A 1 496 ? -11.701 26.168 -0.910 1.00 69.00 496 TYR A C 1
ATOM 4010 O O . TYR A 1 496 ? -12.166 25.774 0.157 1.00 69.00 496 TYR A O 1
ATOM 4018 N N . GLU A 1 497 ? -11.174 27.383 -1.072 1.00 68.94 497 GLU A N 1
ATOM 4019 C CA . GLU A 1 497 ? -11.029 28.333 0.031 1.00 68.94 497 GLU A CA 1
ATOM 4020 C C . GLU A 1 497 ? -12.401 28.739 0.588 1.00 68.94 497 GLU A C 1
ATOM 4022 O O . GLU A 1 497 ? -12.607 28.657 1.795 1.00 68.94 497 GLU A O 1
ATOM 4027 N N . GLU A 1 498 ? -13.392 29.043 -0.262 1.00 75.56 498 GLU A N 1
ATOM 4028 C CA . GLU A 1 498 ? -14.759 29.369 0.188 1.00 75.56 498 GLU A CA 1
ATOM 4029 C C . GLU A 1 498 ? -15.390 28.207 0.975 1.00 75.56 498 GLU A C 1
ATOM 4031 O O . GLU A 1 498 ? -15.992 28.407 2.035 1.00 75.56 498 GLU A O 1
ATOM 4036 N N . LEU A 1 499 ? -15.263 26.975 0.478 1.00 71.88 499 LEU A N 1
ATOM 4037 C CA . LEU A 1 499 ? -15.832 25.789 1.121 1.00 71.88 499 LEU A CA 1
ATOM 4038 C C . LEU A 1 499 ? -15.092 25.430 2.413 1.00 71.88 499 LEU A C 1
ATOM 4040 O O . LEU A 1 499 ? -15.724 25.045 3.399 1.00 71.88 499 LEU A O 1
ATOM 4044 N N . TYR A 1 500 ? -13.772 25.595 2.434 1.00 75.06 500 TYR A N 1
ATOM 4045 C CA . TYR A 1 500 ? -12.935 25.408 3.611 1.00 75.06 500 TYR A CA 1
ATOM 4046 C C . TYR A 1 500 ? -13.275 26.435 4.700 1.00 75.06 500 TYR A C 1
ATOM 4048 O O . TYR A 1 500 ? -13.494 26.064 5.860 1.00 75.06 500 TYR A O 1
ATOM 4056 N N . GLU A 1 501 ? -13.394 27.713 4.339 1.00 74.81 501 GLU A N 1
ATOM 4057 C CA . GLU A 1 501 ? -13.852 28.766 5.242 1.00 74.81 501 GLU A CA 1
ATOM 4058 C C . GLU A 1 501 ? -15.277 28.494 5.723 1.00 74.81 501 GLU A C 1
ATOM 4060 O O . GLU A 1 501 ? -15.549 28.581 6.917 1.00 74.81 501 GLU A O 1
ATOM 4065 N N . THR A 1 502 ? -16.186 28.065 4.853 1.00 77.38 502 THR A N 1
ATOM 4066 C CA . THR A 1 502 ? -17.561 27.733 5.251 1.00 77.38 502 THR A CA 1
ATOM 4067 C C . THR A 1 502 ? -17.598 26.577 6.253 1.00 77.38 502 THR A C 1
ATOM 4069 O O . THR A 1 502 ? -18.294 26.654 7.270 1.00 77.38 502 THR A O 1
ATOM 4072 N N . LEU A 1 503 ? -16.812 25.523 6.017 1.00 77.44 503 LEU A N 1
ATOM 4073 C CA . LEU A 1 503 ? -16.777 24.343 6.875 1.00 77.44 503 LEU A CA 1
ATOM 4074 C C . LEU A 1 503 ? -16.181 24.649 8.254 1.00 77.44 503 LEU A C 1
ATOM 4076 O O . LEU A 1 503 ? -16.691 24.154 9.261 1.00 77.44 503 LEU A O 1
ATOM 4080 N N . PHE A 1 504 ? -15.126 25.465 8.327 1.00 71.94 504 PHE A N 1
ATOM 4081 C CA . PHE A 1 504 ? -14.380 25.662 9.571 1.00 71.94 504 PHE A CA 1
ATOM 4082 C C . PHE A 1 504 ? -14.517 27.046 10.223 1.00 71.94 504 PHE A C 1
ATOM 4084 O O . PHE A 1 504 ? -14.434 27.131 11.447 1.00 71.94 504 PHE A O 1
ATOM 4091 N N . LEU A 1 505 ? -14.728 28.107 9.445 1.00 66.81 505 LEU A N 1
ATOM 4092 C CA . LEU A 1 505 ? -14.890 29.496 9.903 1.00 66.81 505 LEU A CA 1
ATOM 4093 C C . LEU A 1 505 ? -16.346 29.978 9.859 1.00 66.81 505 LEU A C 1
ATOM 4095 O O . LEU A 1 505 ? -16.694 30.900 10.589 1.00 66.81 505 LEU A O 1
ATOM 4099 N N . GLY A 1 506 ? -17.228 29.317 9.099 1.00 57.81 506 GLY A N 1
ATOM 4100 C CA . GLY A 1 506 ? -18.676 29.580 9.085 1.00 57.81 506 GLY A CA 1
ATOM 4101 C C . GLY A 1 506 ? -19.370 29.350 10.437 1.00 57.81 506 GLY A C 1
ATOM 4102 O O . GLY A 1 506 ? -20.540 29.689 10.613 1.00 57.81 506 GLY A O 1
ATOM 4103 N N . TYR A 1 507 ? -18.642 28.805 11.415 1.00 51.22 507 TYR A N 1
ATOM 4104 C CA . TYR A 1 507 ? -19.014 28.775 12.821 1.00 51.22 507 TYR A CA 1
ATOM 4105 C C . TYR A 1 507 ? -18.194 29.821 13.594 1.00 51.22 507 TYR A C 1
ATOM 4107 O O . TYR A 1 507 ? -17.160 29.510 14.183 1.00 51.22 507 TYR A O 1
ATOM 4115 N N . VAL A 1 508 ? -18.670 31.068 13.616 1.00 39.97 508 VAL A N 1
ATOM 4116 C CA . VAL A 1 508 ? -18.299 32.033 14.661 1.00 39.97 508 VAL A CA 1
ATOM 4117 C C . VAL A 1 508 ? -19.475 32.098 15.636 1.00 39.97 508 VAL A C 1
ATOM 4119 O O . VAL A 1 508 ? -20.515 32.661 15.287 1.00 39.97 508 VAL A O 1
ATOM 4122 N N . PRO A 1 509 ? -19.378 31.506 16.837 1.00 39.69 509 PRO A N 1
ATOM 4123 C CA . PRO A 1 509 ? -20.380 31.739 17.861 1.00 39.69 509 PRO A CA 1
ATOM 4124 C C . PRO A 1 509 ? -20.272 33.205 18.305 1.00 39.69 509 PRO A C 1
ATOM 4126 O O . PRO A 1 509 ? -19.219 33.647 18.763 1.00 39.69 509 PRO A O 1
ATOM 4129 N N . SER A 1 510 ? -21.355 33.964 18.120 1.00 31.98 510 SER A N 1
ATOM 4130 C CA . SER A 1 510 ? -21.544 35.308 18.686 1.00 31.98 510 SER A CA 1
ATOM 4131 C C . SER A 1 510 ? -22.061 35.260 20.115 1.00 31.98 510 SER A C 1
ATOM 4133 O O . SER A 1 510 ? -23.085 34.551 20.301 1.00 31.98 510 SER A O 1
#

pLDDT: mean 76.7, std 19.1, range [30.75, 96.81]

Sequence (510 aa):
MARLTVREAAEEIAREMNESRALEDIVQEVAARCGRPYTHSMKQTVSQALGHLGFVVRCGTGIYAPTRVALDGKAFRVPLSGSEVQRRELRRKKLEPFFTALGKPPIRTEDGQELATLFLADERLDELNAEKLRAIAMAFQELPWIERYLHRKDMRKVSDETWKQMDVSRIDSGLMDMTPLDLQASDAEESSLELIVRWDKESGVLKVSVSAGISEDTSETVASEDRILADFLFSRLPRQNAVSLSDLLLEAYARFPELGRTPGSHPFEVIGRDSRMRVIGGSEDCLSDVSIARADMLPRQELRQSDEKDPLADWLHRWREDLVVRIKAHPERLRAAWASERWRLGLADNKRASTFDANVVPLRKPSNEDLIAEWDQALREQGLSDNVRQRKVRHVETFVHYLGIEGYRTSGHLLLVDESDLQSFFFWTYVRRFPNSPSDALSFTLDLRDFYRYQKQRGRIQDARFAELFYGVRDMIVERLELYDGLLVFVDSADYEELYETLFLGYVPS

Radius of gyration: 30.27 Å; chains: 1; bounding box: 66×63×83 Å